Protein AF-0000000087550987 (afdb_homodimer)

Solvent-accessible surface area (backbone atoms only — not comparable to full-atom values): 22648 Å² total; per-residue (Å²): 125,83,73,91,62,54,71,66,54,48,53,48,42,53,49,42,49,55,46,29,72,73,53,32,66,90,63,46,50,70,66,59,41,19,63,75,63,69,49,58,70,65,51,49,39,70,76,42,59,41,74,70,47,36,49,52,50,41,51,40,50,51,51,53,52,49,41,53,50,44,54,52,51,52,59,70,43,61,83,53,55,37,71,57,41,52,52,50,51,52,51,48,54,52,50,52,54,63,72,53,42,77,50,65,73,68,62,45,69,69,58,49,60,35,67,69,41,33,52,50,50,42,53,39,52,51,51,53,27,51,54,43,39,52,38,50,51,52,17,39,75,72,59,53,21,73,40,80,66,58,34,62,58,51,50,36,37,54,52,14,23,51,49,41,48,69,74,34,44,87,55,50,52,78,75,34,80,60,88,46,72,71,48,30,52,56,42,47,50,51,50,53,49,51,51,46,51,51,33,53,36,33,42,24,46,48,66,84,126,126,82,75,91,62,53,71,66,54,48,53,48,41,53,49,43,50,55,46,29,72,73,53,31,66,90,64,47,48,71,66,57,44,20,62,74,61,68,49,58,72,66,51,49,40,70,76,43,58,41,73,70,47,38,51,53,50,41,50,40,50,50,48,52,51,50,41,53,51,45,55,53,51,53,60,71,43,62,86,51,56,37,71,57,41,51,52,51,49,53,51,49,53,51,49,50,52,62,70,54,43,77,51,64,74,70,61,45,68,68,58,49,60,35,67,70,42,33,51,50,51,41,53,39,50,50,51,53,26,52,54,46,39,53,39,50,51,50,16,40,75,73,60,55,22,72,40,81,66,57,34,62,57,52,50,37,39,52,53,14,22,50,48,40,47,69,74,34,46,86,54,51,53,78,75,35,80,61,90,46,72,72,47,30,53,54,42,47,51,51,50,52,49,51,51,46,51,51,33,53,37,33,41,23,45,48,68,84,127

Organism: NCBI:txid2305228

Structure (mmCIF, N/CA/C/O backbone):
data_AF-0000000087550987-model_v1
#
loop_
_entity.id
_entity.type
_entity.pdbx_description
1 polymer 'TetR/AcrR family transcriptional regulator'
#
loop_
_atom_site.group_PDB
_atom_site.id
_atom_site.type_symbol
_atom_site.label_atom_id
_atom_site.label_alt_id
_atom_site.label_comp_id
_atom_site.label_asym_id
_atom_site.label_entity_id
_atom_site.label_seq_id
_atom_site.pdbx_PDB_ins_code
_atom_site.Cartn_x
_atom_site.Cartn_y
_atom_site.Cartn_z
_atom_site.occupancy
_atom_site.B_iso_or_equiv
_atom_site.auth_seq_id
_atom_site.auth_comp_id
_atom_site.auth_asym_id
_atom_site.auth_atom_id
_atom_site.pdbx_PDB_model_num
ATOM 1 N N . MET A 1 1 ? -31.828 1.317 5.301 1 33.94 1 MET A N 1
ATOM 2 C CA . MET A 1 1 ? -30.438 1.596 5.621 1 33.94 1 MET A CA 1
ATOM 3 C C . MET A 1 1 ? -30.203 3.092 5.816 1 33.94 1 MET A C 1
ATOM 5 O O . MET A 1 1 ? -30.562 3.896 4.957 1 33.94 1 MET A O 1
ATOM 9 N N . ARG A 1 2 ? -30.328 3.6 6.832 1 43.47 2 ARG A N 1
ATOM 10 C CA . ARG A 1 2 ? -30.391 5.031 7.109 1 43.47 2 ARG A CA 1
ATOM 11 C C . ARG A 1 2 ? -29.375 5.789 6.254 1 43.47 2 ARG A C 1
ATOM 13 O O . ARG A 1 2 ? -28.234 5.344 6.09 1 43.47 2 ARG A O 1
ATOM 20 N N . LYS A 1 3 ? -29.828 6.594 5.395 1 54.91 3 LYS A N 1
ATOM 21 C CA . LYS A 1 3 ? -29.094 7.465 4.473 1 54.91 3 LYS A CA 1
ATOM 22 C C . LYS A 1 3 ? -28.047 8.281 5.207 1 54.91 3 LYS A C 1
ATOM 24 O O . LYS A 1 3 ? -28.359 9.047 6.121 1 54.91 3 LYS A O 1
ATOM 29 N N . ARG A 1 4 ? -26.672 7.832 5.078 1 72.19 4 ARG A N 1
ATOM 30 C CA . ARG A 1 4 ? -25.594 8.453 5.836 1 72.19 4 ARG A CA 1
ATOM 31 C C . ARG A 1 4 ? -25.391 9.906 5.422 1 72.19 4 ARG A C 1
ATOM 33 O O . ARG A 1 4 ? -25 10.742 6.238 1 72.19 4 ARG A O 1
ATOM 40 N N . PHE A 1 5 ? -25.891 10.25 4.172 1 90.19 5 PHE A N 1
ATOM 41 C CA . PHE A 1 5 ? -25.672 11.609 3.693 1 90.19 5 PHE A CA 1
ATOM 42 C C . PHE A 1 5 ? -26.984 12.234 3.209 1 90.19 5 PHE A C 1
ATOM 44 O O . PHE A 1 5 ? -27.797 11.562 2.57 1 90.19 5 PHE A O 1
ATOM 51 N N . THR A 1 6 ? -27.266 13.484 3.506 1 93.19 6 THR A N 1
ATOM 52 C CA . THR A 1 6 ? -28.422 14.211 2.984 1 93.19 6 THR A CA 1
ATOM 53 C C . THR A 1 6 ? -28.234 14.531 1.505 1 93.19 6 THR A C 1
ATOM 55 O O . THR A 1 6 ? -27.125 14.469 0.987 1 93.19 6 THR A O 1
ATOM 58 N N . GLU A 1 7 ? -29.312 14.961 0.833 1 94.06 7 GLU A N 1
ATOM 59 C CA . GLU A 1 7 ? -29.25 15.328 -0.578 1 94.06 7 GLU A CA 1
ATOM 60 C C . GLU A 1 7 ? -28.328 16.516 -0.796 1 94.06 7 GLU A C 1
ATOM 62 O O . GLU A 1 7 ? -27.609 16.578 -1.798 1 94.06 7 GLU A O 1
ATOM 67 N N . LYS A 1 8 ? -28.422 17.391 0.09 1 94.06 8 LYS A N 1
ATOM 68 C CA . LYS A 1 8 ? -27.562 18.562 0.003 1 94.06 8 LYS A CA 1
ATOM 69 C C . LYS A 1 8 ? -26.094 18.188 0.153 1 94.06 8 LYS A C 1
ATOM 71 O O . LYS A 1 8 ? -25.25 18.656 -0.601 1 94.06 8 LYS A O 1
ATOM 76 N N . GLN A 1 9 ? -25.797 17.391 1.097 1 95.75 9 GLN A N 1
ATOM 77 C CA . GLN A 1 9 ? -24.422 16.906 1.289 1 95.75 9 GLN A CA 1
ATOM 78 C C . GLN A 1 9 ? -23.906 16.188 0.044 1 95.75 9 GLN A C 1
ATOM 80 O O . GLN A 1 9 ? -22.781 16.438 -0.397 1 95.75 9 GLN A O 1
ATOM 85 N N . ILE A 1 10 ? -24.781 15.398 -0.494 1 95.88 10 ILE A N 1
ATOM 86 C CA . ILE A 1 10 ? -24.422 14.625 -1.675 1 95.88 10 ILE A CA 1
ATOM 87 C C . ILE A 1 10 ? -24.109 15.562 -2.838 1 95.88 10 ILE A C 1
ATOM 89 O O . ILE A 1 10 ? -23.125 15.391 -3.545 1 95.88 10 ILE A O 1
ATOM 93 N N . HIS A 1 11 ? -24.922 16.531 -2.979 1 96.19 11 HIS A N 1
ATOM 94 C CA . HIS A 1 11 ? -24.719 17.516 -4.027 1 96.19 11 HIS A CA 1
ATOM 95 C C . HIS A 1 11 ? -23.375 18.203 -3.881 1 96.19 11 HIS A C 1
ATOM 97 O O . HIS A 1 11 ? -22.625 18.312 -4.852 1 96.19 11 HIS A O 1
ATOM 103 N N . ILE A 1 12 ? -23.062 18.609 -2.73 1 96.38 12 ILE A N 1
ATOM 104 C CA . ILE A 1 12 ? -21.812 19.312 -2.451 1 96.38 12 ILE A CA 1
ATOM 105 C C . ILE A 1 12 ? -20.625 18.375 -2.688 1 96.38 12 ILE A C 1
ATOM 107 O O . ILE A 1 12 ? -19.641 18.75 -3.314 1 96.38 12 ILE A O 1
ATOM 111 N N . LEU A 1 13 ? -20.766 17.172 -2.23 1 96.06 13 LEU A N 1
ATOM 112 C CA . LEU A 1 13 ? -19.703 16.188 -2.359 1 96.06 13 LEU A CA 1
ATOM 113 C C . LEU A 1 13 ? -19.438 15.852 -3.824 1 96.06 13 LEU A C 1
ATOM 115 O O . LEU A 1 13 ? -18.297 15.711 -4.238 1 96.06 13 LEU A O 1
ATOM 119 N N . ASP A 1 14 ? -20.484 15.758 -4.602 1 96.12 14 ASP A N 1
ATOM 120 C CA . ASP A 1 14 ? -20.328 15.477 -6.023 1 96.12 14 ASP A CA 1
ATOM 121 C C . ASP A 1 14 ? -19.562 16.578 -6.734 1 96.12 14 ASP A C 1
ATOM 123 O O . ASP A 1 14 ? -18.688 16.312 -7.555 1 96.12 14 ASP A O 1
ATOM 127 N N . ILE A 1 15 ? -19.844 17.734 -6.402 1 96.56 15 ILE A N 1
ATOM 128 C CA . ILE A 1 15 ? -19.203 18.891 -7.004 1 96.56 15 ILE A CA 1
ATOM 129 C C . ILE A 1 15 ? -17.734 18.938 -6.559 1 96.56 15 ILE A C 1
ATOM 131 O O . ILE A 1 15 ? -16.844 19.188 -7.371 1 96.56 15 ILE A O 1
ATOM 135 N N . ALA A 1 16 ? -17.547 18.766 -5.277 1 94.94 16 ALA A N 1
ATOM 136 C CA . ALA A 1 16 ? -16.188 18.75 -4.754 1 94.94 16 ALA A CA 1
ATOM 137 C C . ALA A 1 16 ? -15.328 17.719 -5.473 1 94.94 16 ALA A C 1
ATOM 139 O O . ALA A 1 16 ? -14.188 17.984 -5.855 1 94.94 16 ALA A O 1
ATOM 140 N N . GLU A 1 17 ? -15.875 16.531 -5.617 1 93.94 17 GLU A N 1
ATOM 141 C CA . GLU A 1 17 ? -15.148 15.461 -6.281 1 93.94 17 GLU A CA 1
ATOM 142 C C . GLU A 1 17 ? -14.781 15.836 -7.715 1 93.94 17 GLU A C 1
ATOM 144 O O . GLU A 1 17 ? -13.672 15.562 -8.172 1 93.94 17 GLU A O 1
ATOM 149 N N . GLU A 1 18 ? -15.711 16.406 -8.391 1 94.62 18 GLU A N 1
ATOM 150 C CA . GLU A 1 18 ? -15.477 16.844 -9.766 1 94.62 18 GLU A CA 1
ATOM 151 C C . GLU A 1 18 ? -14.312 17.828 -9.836 1 94.62 18 GLU A C 1
ATOM 153 O O . GLU A 1 18 ? -13.453 17.703 -10.711 1 94.62 18 GLU A O 1
ATOM 158 N N . LEU A 1 19 ? -14.312 18.781 -8.977 1 94.81 19 LEU A N 1
ATOM 159 C CA . LEU A 1 19 ? -13.281 19.812 -8.969 1 94.81 19 LEU A CA 1
ATOM 160 C C . LEU A 1 19 ? -11.922 19.219 -8.602 1 94.81 19 LEU A C 1
ATOM 162 O O . LEU A 1 19 ? -10.906 19.547 -9.211 1 94.81 19 LEU A O 1
ATOM 166 N N . ILE A 1 20 ? -11.961 18.328 -7.664 1 91.5 20 ILE A N 1
ATOM 167 C CA . ILE A 1 20 ? -10.719 17.719 -7.195 1 91.5 20 ILE A CA 1
ATOM 168 C C . ILE A 1 20 ? -10.148 16.812 -8.281 1 91.5 20 ILE A C 1
ATOM 170 O O . ILE A 1 20 ? -8.93 16.734 -8.453 1 91.5 20 ILE A O 1
ATOM 174 N N . ALA A 1 21 ? -11.016 16.172 -8.914 1 88.06 21 ALA A N 1
ATOM 175 C CA . ALA A 1 21 ? -10.57 15.305 -10.008 1 88.06 21 ALA A CA 1
ATOM 176 C C . ALA A 1 21 ? -9.891 16.109 -11.102 1 88.06 21 ALA A C 1
ATOM 178 O O . ALA A 1 21 ? -8.961 15.633 -11.75 1 88.06 21 ALA A O 1
ATOM 179 N N . LYS A 1 22 ? -10.305 17.312 -11.273 1 88.88 22 LYS A N 1
ATOM 180 C CA . LYS A 1 22 ? -9.812 18.156 -12.359 1 88.88 22 LYS A CA 1
ATOM 181 C C . LYS A 1 22 ? -8.555 18.922 -11.938 1 88.88 22 LYS A C 1
ATOM 183 O O . LYS A 1 22 ? -7.59 19 -12.703 1 88.88 22 LYS A O 1
ATOM 188 N N . LYS A 1 23 ? -8.531 19.453 -10.703 1 88.56 23 LYS A N 1
ATOM 189 C CA . LYS A 1 23 ? -7.465 20.375 -10.336 1 88.56 23 LYS A CA 1
ATOM 190 C C . LYS A 1 23 ? -6.656 19.844 -9.156 1 88.56 23 LYS A C 1
ATOM 192 O O . LYS A 1 23 ? -5.652 20.438 -8.766 1 88.56 23 LYS A O 1
ATOM 197 N N . GLY A 1 24 ? -7.09 18.75 -8.617 1 84.94 24 GLY A N 1
ATOM 198 C CA . GLY A 1 24 ? -6.418 18.219 -7.438 1 84.94 24 GLY A CA 1
ATOM 199 C C . GLY A 1 24 ? -6.918 18.844 -6.145 1 84.94 24 GLY A C 1
ATOM 200 O O . GLY A 1 24 ? -7.609 19.859 -6.164 1 84.94 24 GLY A O 1
ATOM 201 N N . TYR A 1 25 ? -6.547 18.219 -5.113 1 85.12 25 TYR A N 1
ATOM 202 C CA . TYR A 1 25 ? -6.977 18.656 -3.787 1 85.12 25 TYR A CA 1
ATOM 203 C C . TYR A 1 25 ? -6.438 20.031 -3.461 1 85.12 25 TYR A C 1
ATOM 205 O O . TYR A 1 25 ? -7.191 20.922 -3.047 1 85.12 25 TYR A O 1
ATOM 213 N N . GLU A 1 26 ? -5.18 20.172 -3.611 1 83.19 26 GLU A N 1
ATOM 214 C CA . GLU A 1 26 ? -4.539 21.438 -3.289 1 83.19 26 GLU A CA 1
ATOM 215 C C . GLU A 1 26 ? -5.031 22.547 -4.207 1 83.19 26 GLU A C 1
ATOM 217 O O . GLU A 1 26 ? -5.125 23.719 -3.797 1 83.19 26 GLU A O 1
ATOM 222 N N . GLY A 1 27 ? -5.441 22.234 -5.324 1 88.62 27 GLY A N 1
ATOM 223 C CA . GLY A 1 27 ? -5.867 23.219 -6.309 1 88.62 27 GLY A CA 1
ATOM 224 C C . GLY A 1 27 ? -7.336 23.578 -6.188 1 88.62 27 GLY A C 1
ATOM 225 O O . GLY A 1 27 ? -7.82 24.453 -6.906 1 88.62 27 GLY A O 1
ATOM 226 N N . THR A 1 28 ? -8 22.875 -5.301 1 92.88 28 THR A N 1
ATOM 227 C CA . THR A 1 28 ? -9.43 23.125 -5.129 1 92.88 28 THR A CA 1
ATOM 228 C C . THR A 1 28 ? -9.695 23.828 -3.801 1 92.88 28 THR A C 1
ATOM 230 O O . THR A 1 28 ? -9.477 23.25 -2.732 1 92.88 28 THR A O 1
ATOM 233 N N . SER A 1 29 ? -10.258 25.094 -3.863 1 94.38 29 SER A N 1
ATOM 234 C CA . SER A 1 29 ? -10.547 25.844 -2.65 1 94.38 29 SER A CA 1
ATOM 235 C C . SER A 1 29 ? -12.008 25.688 -2.238 1 94.38 29 SER A C 1
ATOM 237 O O . SER A 1 29 ? -12.836 25.234 -3.027 1 94.38 29 SER A O 1
ATOM 239 N N . VAL A 1 30 ? -12.219 26.062 -1 1 95 30 VAL A N 1
ATOM 240 C CA . VAL A 1 30 ? -13.594 26.094 -0.507 1 95 30 VAL A CA 1
ATOM 241 C C . VAL A 1 30 ? -14.422 27.062 -1.354 1 95 30 VAL A C 1
ATOM 243 O O . VAL A 1 30 ? -15.578 26.781 -1.67 1 95 30 VAL A O 1
ATOM 246 N N . ARG A 1 31 ? -13.836 28.125 -1.716 1 95.62 31 ARG A N 1
ATOM 247 C CA . ARG A 1 31 ? -14.516 29.125 -2.543 1 95.62 31 ARG A CA 1
ATOM 248 C C . ARG A 1 31 ? -14.914 28.531 -3.891 1 95.62 31 ARG A C 1
ATOM 250 O O . ARG A 1 31 ? -16.016 28.797 -4.395 1 95.62 31 ARG A O 1
ATOM 257 N N . ASP A 1 32 ? -14.07 27.781 -4.523 1 96.69 32 ASP A N 1
ATOM 258 C CA . ASP A 1 32 ? -14.359 27.094 -5.785 1 96.69 32 ASP A CA 1
ATOM 259 C C . ASP A 1 32 ? -15.594 26.203 -5.66 1 96.69 32 ASP A C 1
ATOM 261 O O . ASP A 1 32 ? -16.469 26.234 -6.523 1 96.69 32 ASP A O 1
ATOM 265 N N . ILE A 1 33 ? -15.609 25.438 -4.609 1 97 33 ILE A N 1
ATOM 266 C CA . ILE A 1 33 ? -16.688 24.484 -4.375 1 97 33 ILE A CA 1
ATOM 267 C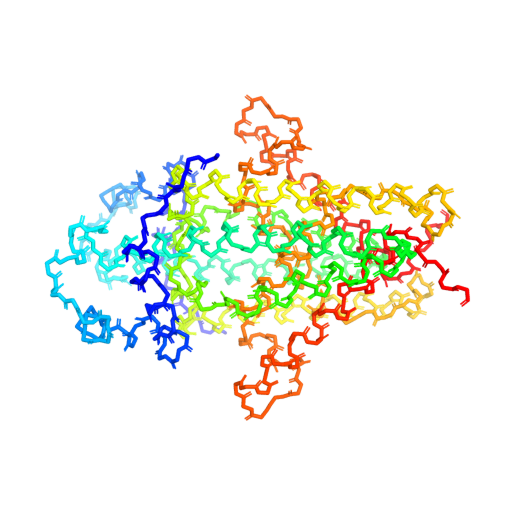 C . ILE A 1 33 ? -18 25.234 -4.156 1 97 33 ILE A C 1
ATOM 269 O O . ILE A 1 33 ? -19.031 24.891 -4.75 1 97 33 ILE A O 1
ATOM 273 N N . CYS A 1 34 ? -17.922 26.266 -3.332 1 97 34 CYS A N 1
ATOM 274 C CA . CYS A 1 34 ? -19.125 27.047 -3.02 1 97 34 CYS A CA 1
ATOM 275 C C . CYS A 1 34 ? -19.688 27.703 -4.273 1 97 34 CYS A C 1
ATOM 277 O O . CYS A 1 34 ? -20.891 27.703 -4.492 1 97 34 CYS A O 1
ATOM 279 N N . SER A 1 35 ? -18.828 28.25 -5.008 1 97.31 35 SER A N 1
ATOM 280 C CA . SER A 1 35 ? -19.234 28.938 -6.234 1 97.31 35 SER A CA 1
ATOM 281 C C . SER A 1 35 ? -19.938 27.969 -7.191 1 97.31 35 SER A C 1
ATOM 283 O O . SER A 1 35 ? -21.016 28.281 -7.711 1 97.31 35 SER A O 1
ATOM 285 N N . LYS A 1 36 ? -19.422 26.859 -7.383 1 96.81 36 LYS A N 1
ATOM 286 C CA . LYS A 1 36 ? -19.984 25.906 -8.336 1 96.81 36 LYS A CA 1
ATOM 287 C C . LYS A 1 36 ? -21.25 25.25 -7.793 1 96.81 36 LYS A C 1
ATOM 289 O O . LYS A 1 36 ? -22.172 24.953 -8.555 1 96.81 36 LYS A O 1
ATOM 294 N N . ALA A 1 37 ? -21.219 25.016 -6.52 1 96.38 37 ALA A N 1
ATOM 295 C CA . ALA A 1 37 ? -22.375 24.375 -5.879 1 96.38 37 ALA A CA 1
ATOM 296 C C . ALA A 1 37 ? -23.484 25.391 -5.605 1 96.38 37 ALA A C 1
ATOM 298 O O . ALA A 1 37 ? -24.578 25.016 -5.191 1 96.38 37 ALA A O 1
ATOM 299 N N . ASN A 1 38 ? -23.125 26.609 -5.797 1 96.25 38 ASN A N 1
ATOM 300 C CA . ASN A 1 38 ? -24.062 27.703 -5.543 1 96.25 38 ASN A CA 1
ATOM 301 C C . ASN A 1 38 ? -24.531 27.703 -4.086 1 96.25 38 ASN A C 1
ATOM 303 O O . ASN A 1 38 ? -25.734 27.688 -3.812 1 96.25 38 ASN A O 1
ATOM 307 N N . ILE A 1 39 ? -23.562 27.703 -3.264 1 95.81 39 ILE A N 1
ATOM 308 C CA . ILE A 1 39 ? -23.828 27.797 -1.832 1 95.81 39 ILE A CA 1
ATOM 309 C C . ILE A 1 39 ? -22.859 28.797 -1.195 1 95.81 39 ILE A C 1
ATOM 311 O O . ILE A 1 39 ? -21.875 29.188 -1.822 1 95.81 39 ILE A O 1
ATOM 315 N N . ASN A 1 40 ? -23.156 29.219 0.005 1 93.81 40 ASN A N 1
ATOM 316 C CA . ASN A 1 40 ? -22.234 30.109 0.716 1 93.81 40 ASN A CA 1
ATOM 317 C C . ASN A 1 40 ? -21.219 29.328 1.536 1 93.81 40 ASN A C 1
ATOM 319 O O . ASN A 1 40 ? -21.406 28.141 1.8 1 93.81 40 ASN A O 1
ATOM 323 N N . VAL A 1 41 ? -20.203 29.938 1.882 1 93.62 41 VAL A N 1
ATOM 324 C CA . VAL A 1 41 ? -19.062 29.328 2.57 1 93.62 41 VAL A CA 1
ATOM 325 C C . VAL A 1 41 ? -19.516 28.781 3.92 1 93.62 41 VAL A C 1
ATOM 327 O O . VAL A 1 41 ? -19.016 27.766 4.383 1 93.62 41 VAL A O 1
ATOM 330 N N . ALA A 1 42 ? -20.531 29.375 4.504 1 94.25 42 ALA A N 1
ATOM 331 C CA . ALA A 1 42 ? -21.031 28.953 5.812 1 94.25 42 ALA A CA 1
ATOM 332 C C . ALA A 1 42 ? -21.641 27.562 5.746 1 94.25 42 ALA A C 1
ATOM 334 O O . ALA A 1 42 ? -21.641 26.828 6.734 1 94.25 42 ALA A O 1
ATOM 335 N N . MET A 1 43 ? -22.047 27.203 4.688 1 94.12 43 MET A N 1
ATOM 336 C CA . MET A 1 43 ? -22.672 25.891 4.52 1 94.12 43 MET A CA 1
ATOM 337 C C . MET A 1 43 ? -21.641 24.781 4.602 1 94.12 43 MET A C 1
ATOM 339 O O . MET A 1 43 ? -21.953 23.688 5.086 1 94.12 43 MET A O 1
ATOM 343 N N . ILE A 1 44 ? -20.422 25.031 4.117 1 95.25 44 ILE A N 1
ATOM 344 C CA . ILE A 1 44 ? -19.359 24.031 4.25 1 95.25 44 ILE A CA 1
ATOM 345 C C . ILE A 1 44 ? -19.109 23.75 5.727 1 95.25 44 ILE A C 1
ATOM 347 O O . ILE A 1 44 ? -18.984 22.594 6.129 1 95.25 44 ILE A O 1
ATOM 351 N N . SER A 1 45 ? -19.062 24.844 6.426 1 94.12 45 SER A N 1
ATOM 352 C CA . SER A 1 45 ? -18.859 24.703 7.863 1 94.12 45 SER A CA 1
ATOM 353 C C . SER A 1 45 ? -20.031 24 8.523 1 94.12 45 SER A C 1
ATOM 355 O O . SER A 1 45 ? -19.844 23.156 9.398 1 94.12 45 SER A O 1
ATOM 357 N N . TYR A 1 46 ? -21.141 24.281 8.109 1 94.69 46 TYR A N 1
ATOM 358 C CA . TYR A 1 46 ? -22.344 23.719 8.688 1 94.69 46 TYR A CA 1
ATOM 359 C C . TYR A 1 46 ? -22.438 22.234 8.414 1 94.69 46 TYR A C 1
ATOM 361 O O . TYR A 1 46 ? -22.703 21.438 9.32 1 94.69 46 TYR A O 1
ATOM 369 N N . TYR A 1 47 ? -22.188 21.859 7.254 1 94.5 47 TYR A N 1
ATOM 370 C CA . TYR A 1 47 ? -22.406 20.484 6.852 1 94.5 47 TYR A CA 1
ATOM 371 C C . TYR A 1 47 ? -21.188 19.609 7.18 1 94.5 47 TYR A C 1
ATOM 373 O O . TYR A 1 47 ? -21.328 18.422 7.457 1 94.5 47 TYR A O 1
ATOM 381 N N . PHE A 1 48 ? -19.969 20.203 7.121 1 94.31 48 PHE A N 1
ATOM 382 C CA . PHE A 1 48 ? -18.781 19.344 7.176 1 94.31 48 PHE A CA 1
ATOM 383 C C . PHE A 1 48 ? -17.797 19.844 8.227 1 94.31 48 PHE A C 1
ATOM 385 O O . PHE A 1 48 ? -16.922 19.109 8.672 1 94.31 48 PHE A O 1
ATOM 392 N N . GLY A 1 49 ? -17.938 21.078 8.57 1 93 49 GLY A N 1
ATOM 393 C CA . GLY A 1 49 ? -17.031 21.656 9.562 1 93 49 GLY A CA 1
ATOM 394 C C . GLY A 1 49 ? -15.836 22.344 8.938 1 93 49 GLY A C 1
ATOM 395 O O . GLY A 1 49 ? -15.578 23.516 9.219 1 93 49 GLY A O 1
ATOM 396 N N . SER A 1 50 ? -15.078 21.688 8.109 1 90.81 50 SER A N 1
ATOM 397 C CA . SER A 1 50 ? -13.891 22.203 7.445 1 90.81 50 SER A CA 1
ATOM 398 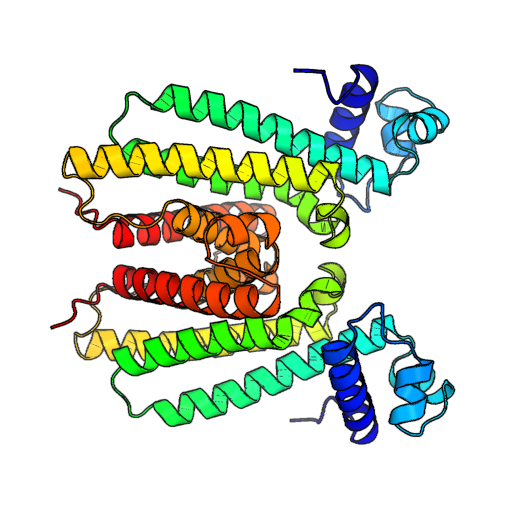C C . SER A 1 50 ? -13.656 21.516 6.102 1 90.81 50 SER A C 1
ATOM 400 O O . SER A 1 50 ? -14.328 20.547 5.777 1 90.81 50 SER A O 1
ATOM 402 N N . LYS A 1 51 ? -12.75 22.094 5.336 1 88.81 51 LYS A N 1
ATOM 403 C CA . LYS A 1 51 ? -12.391 21.484 4.066 1 88.81 51 LYS A CA 1
ATOM 404 C C . LYS A 1 51 ? -11.844 20.078 4.273 1 88.81 51 LYS A C 1
ATOM 406 O O . LYS A 1 51 ? -12.211 19.141 3.549 1 88.81 51 LYS A O 1
ATOM 411 N N . GLU A 1 52 ? -11.039 19.922 5.262 1 85.31 52 GLU A N 1
ATOM 412 C CA . GLU A 1 52 ? -10.414 18.641 5.535 1 85.31 52 GLU A CA 1
ATOM 413 C C . GLU A 1 52 ? -11.453 17.594 5.926 1 85.31 52 GLU A C 1
ATOM 415 O O . GLU A 1 52 ? -11.414 16.453 5.449 1 85.31 52 GLU A O 1
ATOM 420 N N . LYS A 1 53 ? -12.336 17.953 6.715 1 88.19 53 LYS A N 1
ATOM 421 C CA . LYS A 1 53 ? -13.391 17.031 7.133 1 88.19 53 LYS A CA 1
ATOM 422 C C . LYS A 1 53 ? -14.312 16.688 5.965 1 88.19 53 LYS A C 1
ATOM 424 O O . LYS A 1 53 ? -14.781 15.555 5.852 1 88.19 53 LYS A O 1
ATOM 429 N N . MET A 1 54 ? -14.555 17.672 5.18 1 91.38 54 MET A N 1
ATOM 430 C CA . MET A 1 54 ? -15.375 17.406 3.998 1 91.38 54 MET A CA 1
ATOM 431 C C . MET A 1 54 ? -14.742 16.328 3.127 1 91.38 54 MET A C 1
ATOM 433 O O . MET A 1 54 ? -15.445 15.484 2.572 1 91.38 54 MET A O 1
ATOM 437 N N . MET A 1 55 ? -13.453 16.375 3.057 1 87.75 55 MET A N 1
ATOM 438 C CA . MET A 1 55 ? -12.742 15.391 2.238 1 87.75 55 MET A CA 1
ATOM 439 C C . MET A 1 55 ? -12.883 13.992 2.828 1 87.75 55 MET A C 1
ATOM 441 O O . MET A 1 55 ? -12.953 13.008 2.09 1 87.75 55 MET A O 1
ATOM 445 N N . THR A 1 56 ? -12.922 13.945 4.074 1 87.19 56 THR A N 1
ATOM 446 C CA . THR A 1 56 ? -13.148 12.664 4.727 1 87.19 56 THR A CA 1
ATOM 447 C C . THR A 1 56 ? -14.547 12.141 4.418 1 87.19 56 THR A C 1
ATOM 449 O O . THR A 1 56 ? -14.734 10.945 4.168 1 87.19 56 THR A O 1
ATOM 452 N N . TYR A 1 57 ? -15.438 13.055 4.441 1 90.69 57 TYR A N 1
ATOM 453 C CA . TYR A 1 57 ? -16.797 12.688 4.074 1 90.69 57 TYR A CA 1
ATOM 454 C C . TYR A 1 57 ? -16.875 12.242 2.619 1 90.69 57 TYR A C 1
ATOM 456 O O . TYR A 1 57 ? -17.609 11.312 2.283 1 90.69 57 TYR A O 1
ATOM 464 N N . LEU A 1 58 ? -16.141 12.945 1.845 1 92.56 58 LEU A N 1
ATOM 465 C CA . LEU A 1 58 ? -16.109 12.586 0.43 1 92.56 58 LEU A CA 1
ATOM 466 C C . LEU A 1 58 ? -15.562 11.18 0.238 1 92.56 58 LEU A C 1
ATOM 468 O O . LEU A 1 58 ? -16.094 10.398 -0.559 1 92.56 58 LEU A O 1
ATOM 472 N N . TYR A 1 59 ? -14.555 10.867 0.914 1 90.94 59 TYR A N 1
ATOM 473 C CA . TYR A 1 59 ? -13.969 9.531 0.844 1 90.94 59 TYR A CA 1
ATOM 474 C C . TYR A 1 59 ? -14.969 8.477 1.312 1 90.94 59 TYR A C 1
ATOM 476 O O . TYR A 1 59 ? -15.117 7.43 0.681 1 90.94 59 TYR A O 1
ATOM 484 N N . GLN A 1 60 ? -15.578 8.812 2.373 1 91.5 60 GLN A N 1
ATOM 485 C CA . GLN A 1 60 ? -16.594 7.902 2.895 1 91.5 60 GLN A CA 1
ATOM 486 C C . GLN A 1 60 ? -17.688 7.656 1.864 1 91.5 60 GLN A C 1
ATOM 488 O O . GLN A 1 60 ? -18.094 6.512 1.637 1 91.5 60 GLN A O 1
ATOM 493 N N . TYR A 1 61 ? -18.078 8.695 1.351 1 92.44 61 TYR A N 1
ATOM 494 C CA . TYR A 1 61 ? -19.125 8.633 0.333 1 92.44 61 TYR A CA 1
ATOM 495 C C . TYR A 1 61 ? -18.672 7.797 -0.859 1 92.44 61 TYR A C 1
ATOM 497 O O . TYR A 1 61 ? -19.422 6.969 -1.367 1 92.44 61 TYR A O 1
ATOM 505 N N . ARG A 1 62 ? -17.484 8.008 -1.303 1 92.12 62 ARG A N 1
ATOM 506 C CA . ARG A 1 62 ? -16.922 7.273 -2.436 1 92.12 62 ARG A CA 1
ATOM 507 C C . ARG A 1 62 ? -16.828 5.781 -2.131 1 92.12 62 ARG A C 1
ATOM 509 O O . ARG A 1 62 ? -17.156 4.949 -2.98 1 92.12 62 ARG A O 1
ATOM 516 N N . VAL A 1 63 ? -16.438 5.426 -0.96 1 92.56 63 VAL A N 1
ATOM 517 C CA . VAL A 1 63 ? -16.328 4.035 -0.536 1 92.56 63 VAL A CA 1
ATOM 518 C C . VAL A 1 63 ? -17.719 3.375 -0.564 1 92.56 63 VAL A C 1
ATOM 520 O O . VAL A 1 63 ? -17.875 2.271 -1.093 1 92.56 63 VAL A O 1
ATOM 523 N N . LEU A 1 64 ? -18.672 4.07 -0.057 1 93.38 64 LEU A N 1
ATOM 524 C CA . LEU A 1 64 ? -20.031 3.551 -0.016 1 93.38 64 LEU A CA 1
ATOM 525 C C . LEU A 1 64 ? -20.578 3.318 -1.424 1 93.38 64 LEU A C 1
ATOM 527 O O . LEU A 1 64 ? -21.125 2.254 -1.716 1 93.38 64 LEU A O 1
ATOM 531 N N . LYS A 1 65 ? -20.375 4.27 -2.236 1 93.38 65 LYS A N 1
ATOM 532 C CA . LYS A 1 65 ? -20.891 4.172 -3.602 1 93.38 65 LYS A CA 1
ATOM 533 C C . LYS A 1 65 ? -20.188 3.053 -4.367 1 93.38 65 LYS A C 1
ATOM 535 O O . LYS A 1 65 ? -20.828 2.314 -5.121 1 93.38 65 LYS A O 1
ATOM 540 N N . THR A 1 66 ? -18.938 2.961 -4.191 1 94.12 66 THR A N 1
ATOM 541 C CA . THR A 1 66 ? -18.172 1.923 -4.875 1 94.12 66 THR A CA 1
ATOM 542 C C . THR A 1 66 ? -18.594 0.538 -4.395 1 94.12 66 THR A C 1
ATOM 544 O O . THR A 1 66 ? -18.672 -0.405 -5.188 1 94.12 66 THR A O 1
ATOM 547 N N . ARG A 1 67 ? -18.797 0.455 -3.123 1 94.69 67 ARG A N 1
ATOM 548 C CA . ARG A 1 67 ? -19.266 -0.812 -2.568 1 94.69 67 ARG A CA 1
ATOM 549 C C . ARG A 1 67 ? -20.578 -1.235 -3.195 1 94.69 67 ARG A C 1
ATOM 551 O O . ARG A 1 67 ? -20.75 -2.389 -3.6 1 94.69 67 ARG A O 1
ATOM 558 N N . GLU A 1 68 ? -21.484 -0.296 -3.281 1 94.81 68 GLU A N 1
ATOM 559 C CA . GLU A 1 68 ? -22.797 -0.566 -3.867 1 94.81 68 GLU A CA 1
ATOM 560 C C . GLU A 1 68 ? -22.672 -0.963 -5.336 1 94.81 68 GLU A C 1
ATOM 562 O O . GLU A 1 68 ? -23.297 -1.931 -5.777 1 94.81 68 GLU A O 1
ATOM 567 N N . LYS A 1 69 ? -21.891 -0.251 -6.02 1 95.56 69 LYS A N 1
ATOM 568 C CA . LYS A 1 69 ? -21.703 -0.528 -7.441 1 95.56 69 LYS A CA 1
ATOM 569 C C . LYS A 1 69 ? -21.031 -1.882 -7.656 1 95.56 69 LYS A C 1
ATOM 571 O O . LYS A 1 69 ? -21.359 -2.596 -8.609 1 95.56 69 LYS A O 1
ATOM 576 N N . PHE A 1 70 ? -20.156 -2.191 -6.82 1 95.75 70 PHE A N 1
ATOM 577 C CA . PHE A 1 70 ? -19.484 -3.48 -6.926 1 95.75 70 PHE A CA 1
ATOM 578 C C . PHE A 1 70 ? -20.453 -4.625 -6.684 1 95.75 70 PHE A C 1
ATOM 580 O O . PHE A 1 70 ? -20.406 -5.652 -7.359 1 95.75 70 PHE A O 1
ATOM 587 N N . SER A 1 71 ? -21.266 -4.445 -5.645 1 94.88 71 SER A N 1
ATOM 588 C CA . SER A 1 71 ? -22.281 -5.469 -5.363 1 94.88 71 SER A CA 1
ATOM 589 C C . SER A 1 71 ? -23.141 -5.734 -6.586 1 94.88 71 SER A C 1
ATOM 591 O O . SER A 1 71 ? -23.391 -6.887 -6.945 1 94.88 71 SER A O 1
ATOM 593 N N . GLU A 1 72 ? -23.531 -4.664 -7.207 1 95.56 72 GLU A N 1
ATOM 594 C CA . GLU A 1 72 ? -24.344 -4.773 -8.414 1 95.56 72 GLU A CA 1
ATOM 595 C C . GLU A 1 72 ? -23.562 -5.43 -9.547 1 95.56 72 GLU A C 1
ATOM 597 O O . GLU A 1 72 ? -24.094 -6.293 -10.258 1 95.56 72 GLU A O 1
ATOM 602 N N . PHE A 1 73 ? -22.375 -5.02 -9.719 1 95.56 73 PHE A N 1
ATOM 603 C CA . PHE A 1 73 ? -21.484 -5.555 -10.75 1 95.56 73 PHE A CA 1
ATOM 604 C C . PHE A 1 73 ? -21.266 -7.051 -10.547 1 95.56 73 PHE A C 1
ATOM 606 O O . PHE A 1 73 ? -21.406 -7.832 -11.492 1 95.56 73 PHE A O 1
ATOM 613 N N . ALA A 1 74 ? -20.969 -7.438 -9.312 1 94.62 74 ALA A N 1
ATOM 614 C CA . ALA A 1 74 ? -20.719 -8.836 -9 1 94.62 74 ALA A CA 1
ATOM 615 C C . ALA A 1 74 ? -21.953 -9.695 -9.297 1 94.62 74 ALA A C 1
ATOM 617 O O . ALA A 1 74 ? -21.828 -10.82 -9.781 1 94.62 74 ALA A O 1
ATOM 618 N N . ASP A 1 75 ? -23.062 -9.141 -9.039 1 94.06 75 ASP A N 1
ATOM 619 C CA . ASP A 1 75 ? -24.297 -9.852 -9.312 1 94.06 75 ASP A CA 1
ATOM 620 C C . ASP A 1 75 ? -24.516 -10.016 -10.812 1 94.06 75 ASP A C 1
ATOM 622 O O . ASP A 1 75 ? -25.062 -11.031 -11.258 1 94.06 75 ASP A O 1
ATOM 626 N N . THR A 1 76 ? -24.109 -9.055 -11.547 1 95.25 76 THR A N 1
ATOM 627 C CA . THR A 1 76 ? -24.312 -9.07 -12.992 1 95.25 76 THR A CA 1
ATOM 628 C C . THR A 1 76 ? -23.453 -10.148 -13.648 1 95.25 76 THR A C 1
ATOM 630 O O . THR A 1 76 ? -23.859 -10.742 -14.648 1 95.25 76 THR A O 1
ATOM 633 N N . ILE A 1 77 ? -22.359 -10.477 -13.102 1 95 77 ILE A N 1
ATOM 634 C CA . ILE A 1 77 ? -21.453 -11.414 -13.75 1 95 77 ILE A CA 1
ATOM 635 C C . ILE A 1 77 ? -21.562 -12.789 -13.086 1 95 77 ILE A C 1
ATOM 637 O O . ILE A 1 77 ? -20.844 -13.719 -13.438 1 95 77 ILE A O 1
ATOM 641 N N . ASN A 1 78 ? -22.438 -12.922 -12.164 1 93.38 78 ASN A N 1
ATOM 642 C CA . ASN A 1 78 ? -22.531 -14.102 -11.312 1 93.38 78 ASN A CA 1
ATOM 643 C C . ASN A 1 78 ? -22.859 -15.352 -12.125 1 93.38 78 ASN A C 1
ATOM 645 O O . ASN A 1 78 ? -22.547 -16.469 -11.703 1 93.38 78 ASN A O 1
ATOM 649 N N . ASP A 1 79 ? -23.375 -15.203 -13.32 1 93.12 79 ASP A N 1
ATOM 650 C CA . ASP A 1 79 ? -23.766 -16.359 -14.125 1 93.12 79 ASP A CA 1
ATOM 651 C C . ASP A 1 79 ? -22.625 -16.797 -15.039 1 93.12 79 ASP A C 1
ATOM 653 O O . ASP A 1 79 ? -22.703 -17.844 -15.68 1 93.12 79 ASP A O 1
ATOM 657 N N . GLY A 1 80 ? -21.531 -16.078 -15.07 1 95.25 80 GLY A N 1
ATOM 658 C CA . GLY A 1 80 ? -20.406 -16.406 -15.922 1 95.25 80 GLY A CA 1
ATOM 659 C C . GLY A 1 80 ? -19.516 -17.484 -15.336 1 95.25 80 GLY A C 1
ATOM 660 O O . GLY A 1 80 ? -19.719 -17.922 -14.203 1 95.25 80 GLY A O 1
ATOM 661 N N . LYS A 1 81 ? -18.547 -17.938 -16.203 1 96.75 81 LYS A N 1
ATOM 662 C CA . LYS A 1 81 ? -17.547 -18.906 -15.758 1 96.75 81 LYS A CA 1
ATOM 663 C C . LYS A 1 81 ? -16.688 -18.312 -14.648 1 96.75 81 LYS A C 1
ATOM 665 O O . LYS A 1 81 ? -16.422 -17.109 -14.625 1 96.75 81 LYS A O 1
ATOM 670 N N . PRO A 1 82 ? -16.266 -19.156 -13.742 1 97.25 82 PRO A N 1
ATOM 671 C CA . PRO A 1 82 ? -15.492 -18.656 -12.602 1 97.25 82 PRO A CA 1
ATOM 672 C C . PRO A 1 82 ? -14.25 -17.891 -13.039 1 97.25 82 PRO A C 1
ATOM 674 O O . PRO A 1 82 ? -13.906 -16.859 -12.438 1 97.25 82 PRO A O 1
ATOM 677 N N . GLU A 1 83 ? -13.578 -18.406 -14.062 1 97.38 83 GLU A N 1
ATOM 678 C CA . GLU A 1 83 ? -12.367 -17.719 -14.516 1 97.38 83 GLU A CA 1
ATOM 679 C C . GLU A 1 83 ? -12.688 -16.344 -15.07 1 97.38 83 GLU A C 1
ATOM 681 O O . GLU A 1 83 ? -11.914 -15.398 -14.883 1 97.38 83 GLU A O 1
ATOM 686 N N . MET A 1 84 ? -13.812 -16.203 -15.742 1 97.44 84 MET A N 1
ATOM 687 C CA . MET A 1 84 ? -14.25 -14.898 -16.25 1 97.44 84 MET A CA 1
ATOM 688 C C . MET A 1 84 ? -14.633 -13.969 -15.094 1 97.44 84 MET A C 1
ATOM 690 O O . MET A 1 84 ? -14.297 -12.781 -15.109 1 97.44 84 MET A O 1
ATOM 694 N N . GLN A 1 85 ? -15.336 -14.492 -14.141 1 97.94 85 GLN A N 1
ATOM 695 C CA . GLN A 1 85 ? -15.727 -13.695 -12.977 1 97.94 85 GLN A CA 1
ATOM 696 C C . GLN A 1 85 ? -14.508 -13.141 -12.25 1 97.94 85 GLN A C 1
ATOM 698 O O . GLN A 1 85 ? -14.461 -11.953 -11.914 1 97.94 85 GLN A O 1
ATOM 703 N N . MET A 1 86 ? -13.531 -14.023 -12.062 1 98.06 86 MET A N 1
ATOM 704 C CA . MET A 1 86 ? -12.305 -13.617 -11.375 1 98.06 86 MET A CA 1
ATOM 705 C C . MET A 1 86 ? -11.586 -12.516 -12.156 1 98.06 86 MET A C 1
ATOM 707 O O . MET A 1 86 ? -11.188 -11.5 -11.578 1 98.06 86 MET A O 1
ATOM 711 N N . LYS A 1 87 ? -11.5 -12.703 -13.438 1 98.19 87 LYS A N 1
ATOM 712 C CA . LYS A 1 87 ? -10.852 -11.719 -14.305 1 98.19 87 LYS A CA 1
ATOM 713 C C . LYS A 1 87 ? -11.547 -10.367 -14.211 1 98.19 87 LYS A C 1
ATOM 715 O O . LYS A 1 87 ? -10.891 -9.336 -14.047 1 98.19 87 LYS A O 1
ATOM 720 N N . GLU A 1 88 ? -12.828 -10.367 -14.266 1 98 88 GLU A N 1
ATOM 721 C CA . GLU A 1 88 ? -13.602 -9.125 -14.258 1 98 88 GLU A CA 1
ATOM 722 C C . GLU A 1 88 ? -13.539 -8.445 -12.898 1 98 88 GLU A C 1
ATOM 724 O O . GLU A 1 88 ? -13.523 -7.211 -12.812 1 98 88 GLU A O 1
ATOM 729 N N . MET A 1 89 ? -13.508 -9.203 -11.875 1 97.88 89 MET A N 1
ATOM 730 C CA . MET A 1 89 ? -13.406 -8.625 -10.539 1 97.88 89 MET A CA 1
ATOM 731 C C . MET A 1 89 ? -12.055 -7.945 -10.336 1 97.88 89 MET A C 1
ATOM 733 O O . MET A 1 89 ? -11.984 -6.836 -9.797 1 97.88 89 MET A O 1
ATOM 737 N N . ILE A 1 90 ? -10.984 -8.633 -10.773 1 98.44 90 ILE A N 1
ATOM 738 C CA . ILE A 1 90 ? -9.648 -8.047 -10.688 1 98.44 90 ILE A CA 1
ATOM 739 C C . ILE A 1 90 ? -9.609 -6.738 -11.477 1 98.44 90 ILE A C 1
ATOM 741 O O . ILE A 1 90 ? -9.156 -5.711 -10.969 1 98.44 90 ILE A O 1
ATOM 745 N N . LYS A 1 91 ? -10.156 -6.773 -12.664 1 98.12 91 LYS A N 1
ATOM 746 C CA . LYS A 1 91 ? -10.211 -5.59 -13.516 1 98.12 91 LYS A CA 1
ATOM 747 C C . LYS A 1 91 ? -10.977 -4.457 -12.836 1 98.12 91 LYS A C 1
ATOM 749 O O . LYS A 1 91 ? -10.547 -3.303 -12.875 1 98.12 91 LYS A O 1
ATOM 754 N N . TYR A 1 92 ? -12.047 -4.809 -12.281 1 97.19 92 TYR A N 1
ATOM 755 C CA . TYR A 1 92 ? -12.891 -3.818 -11.633 1 97.19 92 TYR A CA 1
ATOM 756 C C . TYR A 1 92 ? -12.156 -3.15 -10.477 1 97.19 92 TYR A C 1
ATOM 758 O O . TYR A 1 92 ? -12.141 -1.922 -10.367 1 97.19 92 TYR A O 1
ATOM 766 N N . ILE A 1 93 ? -11.555 -3.957 -9.609 1 97.12 93 ILE A N 1
ATOM 767 C CA . ILE A 1 93 ? -10.891 -3.439 -8.422 1 97.12 93 ILE A CA 1
ATOM 768 C C . ILE A 1 93 ? -9.734 -2.525 -8.828 1 97.12 93 ILE A C 1
ATOM 770 O O . ILE A 1 93 ? -9.625 -1.396 -8.344 1 97.12 93 ILE A O 1
ATOM 774 N N . VAL A 1 94 ? -8.945 -2.977 -9.734 1 98 94 VAL A N 1
ATOM 775 C CA . VAL A 1 94 ? -7.797 -2.203 -10.195 1 98 94 VAL A CA 1
ATOM 776 C C . VAL A 1 94 ? -8.273 -0.887 -10.812 1 98 94 VAL A C 1
ATOM 778 O O . VAL A 1 94 ? -7.75 0.181 -10.484 1 98 94 VAL A O 1
ATOM 781 N N . SER A 1 95 ? -9.273 -0.951 -11.617 1 97.06 95 SER A N 1
ATOM 782 C CA . SER A 1 95 ? -9.781 0.229 -12.305 1 97.06 95 SER A CA 1
ATOM 783 C C . SER A 1 95 ? -10.328 1.255 -11.32 1 97.06 95 SER A C 1
ATOM 785 O O . SER A 1 95 ? -10.117 2.457 -11.484 1 97.06 95 SER A O 1
ATOM 787 N N . GLN A 1 96 ? -11.016 0.782 -10.328 1 94.69 96 GLN A N 1
ATOM 788 C CA . GLN A 1 96 ? -11.602 1.684 -9.344 1 94.69 96 GLN A CA 1
ATOM 789 C C . GLN A 1 96 ? -10.508 2.383 -8.531 1 94.69 96 GLN A C 1
ATOM 791 O O . GLN A 1 96 ? -10.633 3.568 -8.211 1 94.69 96 GLN A O 1
ATOM 796 N N . LEU A 1 97 ? -9.453 1.688 -8.188 1 94.56 97 LEU A N 1
ATOM 797 C CA . LEU A 1 97 ? -8.367 2.281 -7.426 1 94.56 97 LEU A CA 1
ATOM 798 C C . LEU A 1 97 ? -7.648 3.352 -8.242 1 94.56 97 LEU A C 1
ATOM 800 O O . LEU A 1 97 ? -7.285 4.402 -7.707 1 94.56 97 LEU A O 1
ATOM 804 N N . PHE A 1 98 ? -7.473 3.125 -9.5 1 93.94 98 PHE A N 1
ATOM 805 C CA . PHE A 1 98 ? -6.832 4.109 -10.359 1 93.94 98 PHE A CA 1
ATOM 806 C C . PHE A 1 98 ? -7.75 5.305 -10.594 1 93.94 98 PHE A C 1
ATOM 808 O O . PHE A 1 98 ? -7.289 6.445 -10.633 1 93.94 98 PHE A O 1
ATOM 815 N N . LYS A 1 99 ? -9.016 4.996 -10.773 1 91.12 99 LYS A N 1
ATOM 816 C CA . LYS A 1 99 ? -9.992 6.047 -11.055 1 91.12 99 LYS A CA 1
ATOM 817 C C . LYS A 1 99 ? -10.07 7.047 -9.906 1 91.12 99 LYS A C 1
ATOM 819 O O . LYS A 1 99 ? -10.164 8.258 -10.133 1 91.12 99 LYS A O 1
ATOM 824 N N . TYR A 1 100 ? -9.984 6.582 -8.703 1 88.62 100 TYR A N 1
ATOM 825 C CA . TYR A 1 100 ? -10.148 7.453 -7.547 1 88.62 100 TYR A CA 1
ATOM 826 C C . TYR A 1 100 ? -8.82 7.676 -6.832 1 88.62 100 TYR A C 1
ATOM 828 O O . TYR A 1 100 ? -8.781 7.805 -5.609 1 88.62 100 TYR A O 1
ATOM 836 N N . ASN A 1 101 ? -7.785 7.664 -7.539 1 83.31 101 ASN A N 1
ATOM 837 C CA . ASN A 1 101 ? -6.438 7.781 -6.988 1 83.31 101 ASN A CA 1
ATOM 838 C C . ASN A 1 101 ? -6.211 9.148 -6.348 1 83.31 101 ASN A C 1
ATOM 840 O O . ASN A 1 101 ? -5.289 9.312 -5.547 1 83.31 101 ASN A O 1
ATOM 844 N N . TYR A 1 102 ? -7.059 10.133 -6.723 1 77.38 102 TYR A N 1
ATOM 845 C CA . TYR A 1 102 ? -6.871 11.469 -6.172 1 77.38 102 TYR A CA 1
ATOM 846 C C . TYR A 1 102 ? -7.078 11.477 -4.664 1 77.38 102 TYR A C 1
ATOM 848 O O . TYR A 1 102 ? -6.645 12.398 -3.973 1 77.38 102 TYR A O 1
ATOM 856 N N . PHE A 1 103 ? -7.684 10.469 -4.074 1 76.19 103 PHE A N 1
ATOM 857 C CA . PHE A 1 103 ? -7.887 10.375 -2.633 1 76.19 103 PHE A CA 1
ATOM 858 C C . PHE A 1 103 ? -6.582 10.016 -1.927 1 76.19 103 PHE A C 1
ATOM 860 O O . PHE A 1 103 ? -6.387 10.367 -0.762 1 76.19 103 PHE A O 1
ATOM 867 N N . HIS A 1 104 ? -5.727 9.445 -2.609 1 67.94 104 HIS A N 1
ATOM 868 C CA . HIS A 1 104 ? -4.547 8.891 -1.958 1 67.94 104 HIS A CA 1
ATOM 869 C C . HIS A 1 104 ? -3.504 9.977 -1.69 1 67.94 104 HIS A C 1
ATOM 871 O O . HIS A 1 104 ? -2.566 9.758 -0.917 1 67.94 104 HIS A O 1
ATOM 877 N N . GLY A 1 105 ? -3.789 11.148 -2.174 1 65.12 105 GLY A N 1
ATOM 878 C CA . GLY A 1 105 ? -2.912 12.273 -1.895 1 65.12 105 GLY A CA 1
ATOM 879 C C . GLY A 1 105 ? -3.25 12.984 -0.598 1 65.12 105 GLY A C 1
ATOM 880 O O . GLY A 1 105 ? -2.41 13.688 -0.031 1 65.12 105 GLY A O 1
ATOM 881 N N . PHE A 1 106 ? -4.418 12.742 -0.122 1 67.94 106 PHE A N 1
ATOM 882 C CA . PHE A 1 106 ? -4.766 13.586 1.016 1 67.94 106 PHE A CA 1
ATOM 883 C C . PHE A 1 106 ? -5.32 12.75 2.16 1 67.94 106 PHE A C 1
ATOM 885 O O . PHE A 1 106 ? -5.395 13.211 3.301 1 67.94 106 PHE A O 1
ATOM 892 N N . VAL A 1 107 ? -5.734 11.562 1.884 1 71.75 107 VAL A N 1
ATOM 893 C CA . VAL A 1 107 ? -6.273 10.758 2.975 1 71.75 107 VAL A CA 1
ATOM 894 C C . VAL A 1 107 ? -5.133 10.125 3.764 1 71.75 107 VAL A C 1
ATOM 896 O O . VAL A 1 107 ? -4.422 9.258 3.25 1 71.75 107 VAL A O 1
ATOM 899 N N . THR A 1 108 ? -5.023 10.594 4.961 1 70.81 108 THR A N 1
ATOM 900 C CA . THR A 1 108 ? -3.963 10.102 5.836 1 70.81 108 THR A CA 1
ATOM 901 C C . THR A 1 108 ? -4.398 8.82 6.547 1 70.81 108 THR A C 1
ATOM 903 O O . THR A 1 108 ? -5.578 8.461 6.52 1 70.81 108 THR A O 1
ATOM 906 N N . GLN A 1 109 ? -3.484 8.141 7.082 1 71.75 109 GLN A N 1
ATOM 907 C CA . GLN A 1 109 ? -3.789 6.961 7.887 1 71.75 109 GLN A CA 1
ATOM 908 C C . GLN A 1 109 ? -4.699 7.316 9.055 1 71.75 109 GLN A C 1
ATOM 910 O O . GLN A 1 109 ? -5.602 6.547 9.406 1 71.75 109 GLN A O 1
ATOM 915 N N . GLU A 1 110 ? -4.488 8.43 9.594 1 71.31 110 GLU A N 1
ATOM 916 C CA . GLU A 1 110 ? -5.309 8.883 10.711 1 71.31 110 GLU A CA 1
ATOM 917 C C . GLU A 1 110 ? -6.766 9.07 10.297 1 71.31 110 GLU A C 1
ATOM 919 O O . GLU A 1 110 ? -7.68 8.672 11.016 1 71.31 110 GLU A O 1
ATOM 924 N N . LEU A 1 111 ? -6.922 9.602 9.156 1 73.56 111 LEU A N 1
ATOM 925 C CA . LEU A 1 111 ? -8.273 9.844 8.664 1 73.56 111 LEU A CA 1
ATOM 926 C C . LEU A 1 111 ? -8.984 8.523 8.359 1 73.56 111 LEU A C 1
ATOM 928 O O . LEU A 1 111 ? -10.188 8.391 8.602 1 73.56 111 LEU A O 1
ATOM 932 N N . ARG A 1 112 ? -8.211 7.672 7.949 1 76.31 112 ARG A N 1
ATOM 933 C CA . ARG A 1 112 ? -8.766 6.371 7.594 1 76.31 112 ARG A CA 1
ATOM 934 C C . ARG A 1 112 ? -9.219 5.609 8.836 1 76.31 112 ARG A C 1
ATOM 936 O O . ARG A 1 112 ? -9.992 4.652 8.734 1 76.31 112 ARG A O 1
ATOM 943 N N . HIS A 1 113 ? -8.812 6.117 9.969 1 76.88 113 HIS A N 1
ATOM 944 C CA . HIS A 1 113 ? -9.117 5.395 11.203 1 76.88 113 HIS A CA 1
ATOM 945 C C . HIS A 1 113 ? -10.195 6.105 12.008 1 76.88 113 HIS A C 1
ATOM 947 O O . HIS A 1 113 ? -10.508 5.699 13.133 1 76.88 113 HIS A O 1
ATOM 953 N N . THR A 1 114 ? -10.688 7.117 11.312 1 80.56 114 THR A N 1
ATOM 954 C CA . THR A 1 114 ? -11.891 7.656 11.945 1 80.56 114 THR A CA 1
ATOM 955 C C . THR A 1 114 ? -13.016 6.625 11.93 1 80.56 114 THR A C 1
ATOM 957 O O . THR A 1 114 ? -13.148 5.855 10.977 1 80.56 114 THR A O 1
ATOM 960 N N . GLU A 1 115 ? -13.758 6.574 12.969 1 79.94 115 GLU A N 1
ATOM 961 C CA . GLU A 1 115 ? -14.695 5.484 13.219 1 79.94 115 GLU A CA 1
ATOM 962 C C . GLU A 1 115 ? -15.602 5.246 12.016 1 79.94 115 GLU A C 1
ATOM 964 O O . GLU A 1 115 ? -15.719 4.117 11.531 1 79.94 115 GLU A O 1
ATOM 969 N N . ASN A 1 116 ? -16.203 6.234 11.508 1 82.69 116 ASN A N 1
ATOM 970 C CA . ASN A 1 116 ? -17.141 6.051 10.398 1 82.69 116 ASN A CA 1
ATOM 971 C C . ASN A 1 116 ? -16.422 5.539 9.148 1 82.69 116 ASN A C 1
ATOM 973 O O . ASN A 1 116 ? -16.859 4.555 8.547 1 82.69 116 ASN A O 1
ATOM 977 N N . LEU A 1 117 ? -15.359 6.105 8.867 1 87.06 117 LEU A N 1
ATOM 978 C CA . LEU A 1 117 ? -14.641 5.719 7.664 1 87.06 117 LEU A CA 1
ATOM 979 C C . LEU A 1 117 ? -14.016 4.336 7.824 1 87.06 117 LEU A C 1
ATOM 981 O O . LEU A 1 117 ? -14.055 3.52 6.902 1 87.06 117 LEU A O 1
ATOM 985 N N . LYS A 1 118 ? -13.57 4.137 8.977 1 88.44 118 LYS A N 1
ATOM 986 C CA . LYS A 1 118 ? -12.977 2.842 9.297 1 88.44 118 LYS A CA 1
ATOM 987 C C . LYS A 1 118 ? -13.977 1.71 9.078 1 88.44 118 LYS A C 1
ATOM 989 O O . LYS A 1 118 ? -13.641 0.684 8.484 1 88.44 118 LYS A O 1
ATOM 994 N N . ASP A 1 119 ? -15.156 1.857 9.516 1 91.38 119 ASP A N 1
ATOM 995 C CA . ASP A 1 119 ? -16.219 0.853 9.398 1 91.38 119 ASP A CA 1
ATOM 996 C C . ASP A 1 119 ? -16.641 0.665 7.941 1 91.38 119 ASP A C 1
ATOM 998 O O . ASP A 1 119 ? -16.859 -0.462 7.496 1 91.38 119 ASP A O 1
ATOM 1002 N N . GLU A 1 120 ? -16.703 1.77 7.262 1 92 120 GLU A N 1
ATOM 1003 C CA . GLU A 1 120 ? -17.109 1.692 5.863 1 92 120 GLU A CA 1
ATOM 1004 C C . GLU A 1 120 ? -16.062 0.97 5.023 1 92 120 GLU A C 1
ATOM 1006 O O . GLU A 1 120 ? -16.406 0.184 4.137 1 92 120 GLU A O 1
ATOM 1011 N N . LEU A 1 121 ? -14.875 1.216 5.301 1 93 121 LEU A N 1
ATOM 1012 C CA . LEU A 1 121 ? -13.789 0.538 4.602 1 93 121 LEU A CA 1
ATOM 1013 C C . LEU A 1 121 ? -13.797 -0.956 4.906 1 93 121 LEU A C 1
ATOM 1015 O O . LEU A 1 121 ? -13.602 -1.778 4.012 1 93 121 LEU A O 1
ATOM 1019 N N . LEU A 1 122 ? -14.062 -1.212 6.145 1 95.19 122 LEU A N 1
ATOM 1020 C CA . LEU A 1 122 ? -14.133 -2.613 6.547 1 95.19 122 LEU A CA 1
ATOM 1021 C C . LEU A 1 122 ? -15.242 -3.34 5.797 1 95.19 122 LEU A C 1
ATOM 1023 O O . LEU A 1 122 ? -15.023 -4.43 5.262 1 95.19 122 LEU A O 1
ATOM 1027 N N . ASP A 1 123 ? -16.359 -2.734 5.746 1 95.12 123 ASP A N 1
ATOM 1028 C CA . ASP A 1 123 ? -17.5 -3.314 5.031 1 95.12 123 ASP A CA 1
ATOM 1029 C C . ASP A 1 123 ? -17.172 -3.496 3.549 1 95.12 123 ASP A C 1
ATOM 1031 O O . ASP A 1 123 ? -17.578 -4.484 2.936 1 95.12 123 ASP A O 1
ATOM 1035 N N . PHE A 1 124 ? -16.531 -2.619 3.113 1 94.81 124 PHE A N 1
ATOM 1036 C CA . PHE A 1 124 ? -16.094 -2.627 1.72 1 94.81 124 PHE A CA 1
ATOM 1037 C C . PHE A 1 124 ? -15.195 -3.822 1.439 1 94.81 124 PHE A C 1
ATOM 1039 O O . PHE A 1 124 ? -15.461 -4.605 0.526 1 94.81 124 PHE A O 1
ATOM 1046 N N . TYR A 1 125 ? -14.203 -3.986 2.211 1 97.25 125 TYR A N 1
ATOM 1047 C CA . TYR A 1 125 ? -13.273 -5.098 2.047 1 97.25 125 TYR A CA 1
ATOM 1048 C C . TYR A 1 125 ? -13.984 -6.434 2.223 1 97.25 125 TYR A C 1
ATOM 1050 O O . TYR A 1 125 ? -13.758 -7.371 1.451 1 97.25 125 TYR A O 1
ATOM 1058 N N . GLN A 1 126 ? -14.836 -6.484 3.174 1 97.44 126 GLN A N 1
ATOM 1059 C CA . GLN A 1 126 ? -15.516 -7.738 3.479 1 97.44 126 GLN A CA 1
ATOM 1060 C C . GLN A 1 126 ? -16.438 -8.156 2.332 1 97.44 126 GLN A C 1
ATOM 1062 O O . GLN A 1 126 ? -16.578 -9.352 2.057 1 97.44 126 GLN A O 1
ATOM 1067 N N . LEU A 1 127 ? -17.031 -7.234 1.753 1 97.56 127 LEU A N 1
ATOM 1068 C CA . LEU A 1 127 ? -17.859 -7.555 0.599 1 97.56 127 LEU A CA 1
ATOM 1069 C C . LEU A 1 127 ? -17.031 -8.156 -0.525 1 97.56 127 LEU A C 1
ATOM 1071 O O . LEU A 1 127 ? -17.438 -9.148 -1.142 1 97.56 127 LEU A O 1
ATOM 1075 N N . PHE A 1 128 ? -15.883 -7.547 -0.809 1 97.38 128 PHE A N 1
ATOM 1076 C CA . PHE A 1 128 ? -15 -8.055 -1.852 1 97.38 128 PHE A CA 1
ATOM 1077 C C . PHE A 1 128 ? -14.516 -9.461 -1.516 1 97.38 128 PHE A C 1
ATOM 1079 O O . PHE A 1 128 ? -14.484 -10.336 -2.383 1 97.38 128 PHE A O 1
ATOM 1086 N N . VAL A 1 129 ? -14.203 -9.641 -0.28 1 98.31 129 VAL A N 1
ATOM 1087 C CA . VAL A 1 129 ? -13.742 -10.953 0.167 1 98.31 129 VAL A CA 1
ATOM 1088 C C . VAL A 1 129 ? -14.836 -11.992 -0.065 1 98.31 129 VAL A C 1
ATOM 1090 O O . VAL A 1 129 ? -14.562 -13.078 -0.576 1 98.31 129 VAL A O 1
ATOM 1093 N N . LYS A 1 130 ? -16 -11.641 0.325 1 98.06 130 LYS A N 1
ATOM 1094 C CA . LYS A 1 130 ? -17.125 -12.547 0.176 1 98.06 130 LYS A CA 1
ATOM 1095 C C . LYS A 1 130 ? -17.344 -12.938 -1.285 1 98.06 130 LYS A C 1
ATOM 1097 O O . LYS A 1 130 ? -17.516 -14.109 -1.604 1 98.06 130 LYS A O 1
ATOM 1102 N N . LYS A 1 131 ? -17.312 -11.977 -2.129 1 98.06 131 LYS A N 1
ATOM 1103 C CA . LYS A 1 131 ? -17.547 -12.234 -3.545 1 98.06 131 LYS A CA 1
ATOM 1104 C C . LYS A 1 131 ? -16.406 -13.031 -4.16 1 98.06 131 LYS A C 1
ATOM 1106 O O . LYS A 1 131 ? -16.641 -13.914 -4.984 1 98.06 131 LYS A O 1
ATOM 1111 N N . LEU A 1 132 ? -15.203 -12.734 -3.797 1 98.12 132 LEU A N 1
ATOM 1112 C CA . LEU A 1 132 ? -14.055 -13.5 -4.246 1 98.12 132 LEU A CA 1
ATOM 1113 C C . LEU A 1 132 ? -14.156 -14.953 -3.787 1 98.12 132 LEU A C 1
ATOM 1115 O O . LEU A 1 132 ? -13.852 -15.875 -4.547 1 98.12 132 LEU A O 1
ATOM 1119 N N . ASP A 1 133 ? -14.562 -15.102 -2.555 1 98.31 133 ASP A N 1
ATOM 1120 C CA . ASP A 1 133 ? -14.727 -16.438 -1.99 1 98.31 133 ASP A CA 1
ATOM 1121 C C . ASP A 1 133 ? -15.734 -17.25 -2.801 1 98.31 133 ASP A C 1
ATOM 1123 O O . ASP A 1 133 ? -15.5 -18.438 -3.078 1 98.31 133 ASP A O 1
ATOM 1127 N N . GLU A 1 134 ? -16.797 -16.641 -3.119 1 97.81 134 GLU A N 1
ATOM 1128 C CA . GLU A 1 134 ? -17.828 -17.297 -3.918 1 97.81 134 GLU A CA 1
ATOM 1129 C C . GLU A 1 134 ? -17.281 -17.75 -5.266 1 97.81 134 GLU A C 1
ATOM 1131 O O . GLU A 1 134 ? -17.547 -18.875 -5.703 1 97.81 134 GLU A O 1
ATOM 1136 N N . VAL A 1 135 ? -16.516 -16.922 -5.914 1 97.94 135 VAL A N 1
ATOM 1137 C CA . VAL A 1 135 ? -15.953 -17.234 -7.223 1 97.94 135 VAL A CA 1
ATOM 1138 C C . VAL A 1 135 ? -14.93 -18.359 -7.098 1 97.94 135 VAL A C 1
ATOM 1140 O O . VAL A 1 135 ? -14.891 -19.266 -7.934 1 97.94 135 VAL A O 1
ATOM 1143 N N . ILE A 1 136 ? -14.086 -18.312 -6.066 1 98 136 ILE A N 1
ATOM 1144 C CA . ILE A 1 136 ? -13.07 -19.344 -5.84 1 98 136 ILE A CA 1
ATOM 1145 C C . ILE A 1 136 ? -13.742 -20.703 -5.621 1 98 136 ILE A C 1
ATOM 1147 O O . ILE A 1 136 ? -13.352 -21.703 -6.23 1 98 136 ILE A O 1
ATOM 1151 N N . LYS A 1 137 ? -14.719 -20.719 -4.785 1 97.81 137 LYS A N 1
ATOM 1152 C CA . LYS A 1 137 ? -15.438 -21.953 -4.496 1 97.81 137 LYS A CA 1
ATOM 1153 C C . LYS A 1 137 ? -16.078 -22.516 -5.758 1 97.81 137 LYS A C 1
ATOM 1155 O O . LYS A 1 137 ? -16.047 -23.734 -5.992 1 97.81 137 LYS A O 1
ATOM 1160 N N . LYS A 1 138 ? -16.688 -21.656 -6.492 1 97.19 138 LYS A N 1
ATOM 1161 C CA . LYS A 1 138 ? -17.281 -22.062 -7.766 1 97.19 138 LYS A CA 1
ATOM 1162 C C . LYS A 1 138 ? -16.219 -22.656 -8.688 1 97.19 138 LYS A C 1
ATOM 1164 O O . LYS A 1 138 ? -16.469 -23.672 -9.352 1 97.19 138 LYS A O 1
ATOM 1169 N N . GLY A 1 139 ? -15.094 -22.016 -8.797 1 97.38 139 GLY A N 1
ATOM 1170 C CA . GLY A 1 139 ? -14 -22.5 -9.633 1 97.38 139 GLY A CA 1
ATOM 1171 C C . GLY A 1 139 ? -13.453 -23.844 -9.188 1 97.38 139 GLY A C 1
ATOM 1172 O O . GLY A 1 139 ? -13.125 -24.688 -10.016 1 97.38 139 GLY A O 1
ATOM 1173 N N . VAL A 1 140 ? -13.359 -24.016 -7.898 1 96.75 140 VAL A N 1
ATOM 1174 C CA . VAL A 1 140 ? -12.859 -25.281 -7.348 1 96.75 140 VAL A CA 1
ATOM 1175 C C . VAL A 1 140 ? -13.875 -26.391 -7.598 1 96.75 140 VAL A C 1
ATOM 1177 O O . VAL A 1 140 ? -13.516 -27.484 -8 1 96.75 140 VAL A O 1
ATOM 1180 N N . ALA A 1 141 ? -15.102 -26.078 -7.383 1 96.5 141 ALA A N 1
ATOM 1181 C CA . ALA A 1 141 ? -16.172 -27.047 -7.59 1 96.5 141 ALA A CA 1
ATOM 1182 C C . ALA A 1 141 ? -16.234 -27.5 -9.047 1 96.5 141 ALA A C 1
ATOM 1184 O O . ALA A 1 141 ? -16.531 -28.672 -9.328 1 96.5 141 ALA A O 1
ATOM 1185 N N . SER A 1 142 ? -15.938 -26.641 -9.961 1 95.62 142 SER A N 1
ATOM 1186 C CA . SER A 1 142 ? -16 -26.953 -11.383 1 95.62 142 SER A CA 1
ATOM 1187 C C . SER A 1 142 ? -14.688 -27.547 -11.883 1 95.62 142 SER A C 1
ATOM 1189 O O . SER A 1 142 ? -14.594 -27.984 -13.031 1 95.62 142 SER A O 1
ATOM 1191 N N . GLY A 1 143 ? -13.656 -27.438 -11.062 1 95.19 143 GLY A N 1
ATOM 1192 C CA . GLY A 1 143 ? -12.359 -28 -11.43 1 95.19 143 GLY A CA 1
ATOM 1193 C C . GLY A 1 143 ? -11.477 -27.031 -12.18 1 95.19 143 GLY A C 1
ATOM 1194 O O . GLY A 1 143 ? -10.352 -27.359 -12.547 1 95.19 143 GLY A O 1
ATOM 1195 N N . VAL A 1 144 ? -11.969 -25.844 -12.336 1 95.62 144 VAL A N 1
ATOM 1196 C CA . VAL A 1 144 ? -11.234 -24.828 -13.078 1 95.62 144 VAL A CA 1
ATOM 1197 C C . VAL A 1 144 ? -10.047 -24.344 -12.242 1 95.62 144 VAL A C 1
ATOM 1199 O O . VAL A 1 144 ? -8.977 -24.047 -12.789 1 95.62 144 VAL A O 1
ATOM 1202 N N . PHE A 1 145 ? -10.273 -24.172 -11.016 1 96.75 145 PHE A N 1
ATOM 1203 C CA . PHE A 1 145 ? -9.227 -23.828 -10.055 1 96.75 145 PHE A CA 1
ATOM 1204 C C . PHE A 1 145 ? -8.828 -25.062 -9.242 1 96.75 145 PHE A C 1
ATOM 1206 O O . PHE A 1 145 ? -9.688 -25.828 -8.812 1 96.75 145 PHE A O 1
ATOM 1213 N N . THR A 1 146 ? -7.523 -25.25 -9.055 1 95.19 146 THR A N 1
ATOM 1214 C CA . THR A 1 146 ? -7.059 -26.453 -8.375 1 95.19 146 THR A CA 1
ATOM 1215 C C . THR A 1 146 ? -6.586 -26.109 -6.961 1 95.19 146 THR A C 1
ATOM 1217 O O . THR A 1 146 ? -6.406 -27.016 -6.137 1 95.19 146 THR A O 1
ATOM 1220 N N . PHE A 1 147 ? -6.375 -24.891 -6.672 1 93.5 147 PHE A N 1
ATOM 1221 C CA . PHE A 1 147 ? -5.977 -24.453 -5.336 1 93.5 147 PHE A CA 1
ATOM 1222 C C . PHE A 1 147 ? -7.008 -23.5 -4.742 1 93.5 147 PHE A C 1
ATOM 1224 O O . PHE A 1 147 ? -7.832 -22.938 -5.469 1 93.5 147 PHE A O 1
ATOM 1231 N N . THR A 1 148 ? -6.953 -23.406 -3.42 1 94.75 148 THR A N 1
ATOM 1232 C CA . THR A 1 148 ? -7.961 -22.609 -2.719 1 94.75 148 THR A CA 1
ATOM 1233 C C . THR A 1 148 ? -7.301 -21.562 -1.831 1 94.75 148 THR A C 1
ATOM 1235 O O . THR A 1 148 ? -7.418 -21.609 -0.605 1 94.75 148 THR A O 1
ATOM 1238 N N . PRO A 1 149 ? -6.684 -20.625 -2.502 1 95.94 149 PRO A N 1
ATOM 1239 C CA . PRO A 1 149 ? -6.141 -19.547 -1.677 1 95.94 149 PRO A CA 1
ATOM 1240 C C . PRO A 1 149 ? -7.223 -18.797 -0.892 1 95.94 149 PRO A C 1
ATOM 1242 O O . PRO A 1 149 ? -8.391 -18.828 -1.277 1 95.94 149 PRO A O 1
ATOM 1245 N N . LYS A 1 150 ? -6.812 -18.203 0.205 1 97.56 150 LYS A N 1
ATOM 1246 C CA . LYS A 1 150 ? -7.758 -17.422 1.005 1 97.56 150 LYS A CA 1
ATOM 1247 C C . LYS A 1 150 ? -8.156 -16.141 0.291 1 97.56 150 LYS A C 1
ATOM 1249 O O . LYS A 1 150 ? -7.301 -15.383 -0.159 1 97.56 150 LYS A O 1
ATOM 1254 N N . PRO A 1 151 ? -9.484 -15.938 0.19 1 98.38 151 PRO A N 1
ATOM 1255 C CA . PRO A 1 151 ? -9.953 -14.766 -0.56 1 98.38 151 PRO A CA 1
ATOM 1256 C C . PRO A 1 151 ? -9.422 -13.453 0.002 1 98.38 151 PRO A C 1
ATOM 1258 O O . PRO A 1 151 ? -9.156 -12.516 -0.755 1 98.38 151 PRO A O 1
ATOM 1261 N N . GLU A 1 152 ? -9.234 -13.344 1.322 1 98.44 152 GLU A N 1
ATOM 1262 C CA . GLU A 1 152 ? -8.727 -12.117 1.928 1 98.44 152 GLU A CA 1
ATOM 1263 C C . GLU A 1 152 ? -7.281 -11.859 1.519 1 98.44 152 GLU A C 1
ATOM 1265 O O . GLU A 1 152 ? -6.848 -10.703 1.435 1 98.44 152 GLU A O 1
ATOM 1270 N N . ASP A 1 153 ? -6.562 -12.922 1.264 1 98.06 153 ASP A N 1
ATOM 1271 C CA . ASP A 1 153 ? -5.176 -12.773 0.824 1 98.06 153 ASP A CA 1
ATOM 1272 C C . ASP A 1 153 ? -5.109 -12.336 -0.636 1 98.06 153 ASP A C 1
ATOM 1274 O O . ASP A 1 153 ? -4.23 -11.555 -1.015 1 98.06 153 ASP A O 1
ATOM 1278 N N . ILE A 1 154 ? -6.035 -12.859 -1.43 1 98.25 154 ILE A N 1
ATOM 1279 C CA . ILE A 1 154 ? -6.133 -12.43 -2.818 1 98.25 154 ILE A CA 1
ATOM 1280 C C . ILE A 1 154 ? -6.461 -10.938 -2.869 1 98.25 154 ILE A C 1
ATOM 1282 O O . ILE A 1 154 ? -5.816 -10.18 -3.596 1 98.25 154 ILE A O 1
ATOM 1286 N N . LEU A 1 155 ? -7.449 -10.555 -2.088 1 98.56 155 LEU A N 1
ATOM 1287 C CA . LEU A 1 155 ? -7.836 -9.148 -2.043 1 98.56 155 LEU A CA 1
ATOM 1288 C C . LEU A 1 155 ? -6.664 -8.281 -1.604 1 98.56 155 LEU A C 1
ATOM 1290 O O . LEU A 1 155 ? -6.402 -7.23 -2.203 1 98.56 155 LEU A O 1
ATOM 1294 N N . THR A 1 156 ? -5.949 -8.695 -0.577 1 98.31 156 THR A N 1
ATOM 1295 C CA . THR A 1 156 ? -4.781 -8 -0.047 1 98.31 156 THR A CA 1
ATOM 1296 C C . THR A 1 156 ? -3.746 -7.77 -1.144 1 98.31 156 THR A C 1
ATOM 1298 O O . THR A 1 156 ? -3.221 -6.664 -1.288 1 98.31 156 THR A O 1
ATOM 1301 N N . THR A 1 157 ? -3.516 -8.75 -1.9 1 98.31 157 THR A N 1
ATOM 1302 C CA . THR A 1 157 ? -2.531 -8.672 -2.975 1 98.31 157 THR A CA 1
ATOM 1303 C C . THR A 1 157 ? -2.984 -7.695 -4.055 1 98.31 157 THR A C 1
ATOM 1305 O O . THR A 1 157 ? -2.203 -6.859 -4.512 1 98.31 157 THR A O 1
ATOM 1308 N N . ILE A 1 158 ? -4.246 -7.789 -4.43 1 98.56 158 ILE A N 1
ATOM 1309 C CA . ILE A 1 158 ? -4.777 -6.949 -5.5 1 98.56 158 ILE A CA 1
ATOM 1310 C C . ILE A 1 158 ? -4.73 -5.484 -5.074 1 98.56 158 ILE A C 1
ATOM 1312 O O . ILE A 1 158 ? -4.148 -4.648 -5.773 1 98.56 158 ILE A O 1
ATOM 1316 N N . ILE A 1 159 ? -5.262 -5.18 -3.967 1 97.38 159 ILE A N 1
ATOM 1317 C CA . ILE A 1 159 ? -5.371 -3.795 -3.514 1 97.38 159 ILE A CA 1
ATOM 1318 C C . ILE A 1 159 ? -3.988 -3.262 -3.148 1 97.38 159 ILE A C 1
ATOM 1320 O O . ILE A 1 159 ? -3.605 -2.168 -3.57 1 97.38 159 ILE A O 1
ATOM 1324 N N . GLY A 1 160 ? -3.248 -4.043 -2.389 1 96.75 160 GLY A N 1
ATOM 1325 C CA . GLY A 1 160 ? -1.927 -3.617 -1.953 1 96.75 160 GLY A CA 1
ATOM 1326 C C . GLY A 1 160 ? -0.99 -3.309 -3.105 1 96.75 160 GLY A C 1
ATOM 1327 O O . GLY A 1 160 ? -0.343 -2.26 -3.123 1 96.75 160 GLY A O 1
ATOM 1328 N N . SER A 1 161 ? -0.921 -4.168 -4.062 1 98.19 161 SER A N 1
ATOM 1329 C CA . SER A 1 161 ? -0.047 -3.973 -5.215 1 98.19 161 SER A CA 1
ATOM 1330 C C . SER A 1 161 ? -0.462 -2.746 -6.023 1 98.19 161 SER A C 1
ATOM 1332 O O . SER A 1 161 ? 0.385 -1.95 -6.434 1 98.19 161 SER A O 1
ATOM 1334 N N . THR A 1 162 ? -1.744 -2.645 -6.223 1 97.56 162 THR A N 1
ATOM 1335 C CA . THR A 1 162 ? -2.25 -1.53 -7.016 1 97.56 162 THR A CA 1
ATOM 1336 C C . THR A 1 162 ? -1.959 -0.2 -6.328 1 97.56 162 THR A C 1
ATOM 1338 O O . THR A 1 162 ? -1.51 0.752 -6.969 1 97.56 162 THR A O 1
ATOM 1341 N N . LEU A 1 163 ? -2.148 -0.174 -5.066 1 93.88 163 LEU A N 1
ATOM 1342 C CA . LEU A 1 163 ? -1.885 1.054 -4.324 1 93.88 163 LEU A CA 1
ATOM 1343 C C . LEU A 1 163 ? -0.397 1.388 -4.336 1 93.88 163 LEU A C 1
ATOM 1345 O O . LEU A 1 163 ? -0.021 2.561 -4.395 1 93.88 163 LEU A O 1
ATOM 1349 N N . PHE A 1 164 ? 0.417 0.425 -4.238 1 95.06 164 PHE A N 1
ATOM 1350 C CA . PHE A 1 164 ? 1.854 0.658 -4.309 1 95.06 164 PHE A CA 1
ATOM 1351 C C . PHE A 1 164 ? 2.229 1.335 -5.621 1 95.06 164 PHE A C 1
ATOM 1353 O O . PHE A 1 164 ? 3.008 2.291 -5.637 1 95.06 164 PHE A O 1
ATOM 1360 N N . VAL A 1 165 ? 1.666 0.868 -6.695 1 95.75 165 VAL A N 1
ATOM 1361 C CA . VAL A 1 165 ? 1.944 1.419 -8.016 1 95.75 165 VAL A CA 1
ATOM 1362 C C . VAL A 1 165 ? 1.484 2.873 -8.078 1 95.75 165 VAL A C 1
ATOM 1364 O O . VAL A 1 165 ? 2.211 3.742 -8.562 1 95.75 165 VAL A O 1
ATOM 1367 N N . ILE A 1 166 ? 0.353 3.094 -7.559 1 92.56 166 ILE A N 1
ATOM 1368 C CA . ILE A 1 166 ? -0.236 4.426 -7.598 1 92.56 166 ILE A CA 1
ATOM 1369 C C . ILE A 1 166 ? 0.614 5.395 -6.777 1 92.56 166 ILE A C 1
ATOM 1371 O O . ILE A 1 166 ? 0.873 6.52 -7.203 1 92.56 166 ILE A O 1
ATOM 1375 N N . ARG A 1 167 ? 1.126 4.93 -5.676 1 88.44 167 ARG A N 1
ATOM 1376 C CA . ARG A 1 167 ? 1.809 5.801 -4.727 1 88.44 167 ARG A CA 1
ATOM 1377 C C . ARG A 1 167 ? 3.281 5.961 -5.09 1 88.44 167 ARG A C 1
ATOM 1379 O O . ARG A 1 167 ? 3.947 6.879 -4.605 1 88.44 167 ARG A O 1
ATOM 1386 N N . ASN A 1 168 ? 3.758 5.059 -5.836 1 91.69 168 ASN A N 1
ATOM 1387 C CA . ASN A 1 168 ? 5.18 5.086 -6.168 1 91.69 168 ASN A CA 1
ATOM 1388 C C . ASN A 1 168 ? 5.402 5.242 -7.668 1 91.69 168 ASN A C 1
ATOM 1390 O O . ASN A 1 168 ? 6.117 4.449 -8.281 1 91.69 168 ASN A O 1
ATOM 1394 N N . ARG A 1 169 ? 4.91 6.324 -8.148 1 90.62 169 ARG A N 1
ATOM 1395 C CA . ARG A 1 16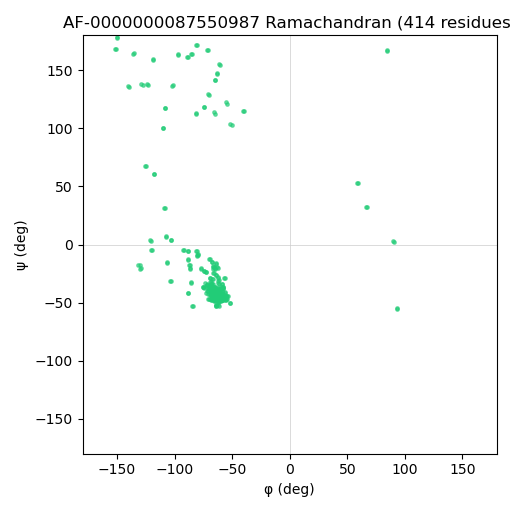9 ? 5.016 6.602 -9.578 1 90.62 169 ARG A CA 1
ATOM 1396 C C . ARG A 1 169 ? 6.473 6.711 -10.008 1 90.62 169 ARG A C 1
ATOM 1398 O O . ARG A 1 169 ? 6.852 6.199 -11.062 1 90.62 169 ARG A O 1
ATOM 1405 N N . ASN A 1 170 ? 7.281 7.41 -9.273 1 90.94 170 ASN A N 1
ATOM 1406 C CA . ASN A 1 170 ? 8.68 7.633 -9.633 1 90.94 170 ASN A CA 1
ATOM 1407 C C . ASN A 1 170 ? 9.43 6.312 -9.812 1 90.94 170 ASN A C 1
ATOM 1409 O O . ASN A 1 170 ? 10.383 6.238 -10.586 1 90.94 170 ASN A O 1
ATOM 1413 N N . PHE A 1 171 ? 9 5.387 -9.141 1 95 171 PHE A N 1
ATOM 1414 C CA . PHE A 1 171 ? 9.586 4.059 -9.273 1 95 171 PHE A CA 1
ATOM 1415 C C . PHE A 1 171 ? 8.977 3.303 -10.445 1 95 171 PHE A C 1
ATOM 1417 O O . PHE A 1 171 ? 9.703 2.807 -11.312 1 95 171 PHE A O 1
ATOM 1424 N N . TYR A 1 172 ? 7.707 3.211 -10.484 1 95.5 172 TYR A N 1
ATOM 1425 C CA . TYR A 1 172 ? 7.023 2.311 -11.406 1 95.5 172 TYR A CA 1
ATOM 1426 C C . TYR A 1 172 ? 7.098 2.834 -12.836 1 95.5 172 TYR A C 1
ATOM 1428 O O . TYR A 1 172 ? 7.074 2.055 -13.797 1 95.5 172 TYR A O 1
ATOM 1436 N N . GLU A 1 173 ? 7.281 4.137 -12.961 1 94.44 173 GLU A N 1
ATOM 1437 C CA . GLU A 1 173 ? 7.355 4.746 -14.289 1 94.44 173 GLU A CA 1
ATOM 1438 C C . GLU A 1 173 ? 8.609 4.289 -15.031 1 94.44 173 GLU A C 1
ATOM 1440 O O . GLU A 1 173 ? 8.68 4.395 -16.266 1 94.44 173 GLU A O 1
ATOM 1445 N N . LEU A 1 174 ? 9.57 3.793 -14.352 1 95.06 174 LEU A N 1
ATOM 1446 C CA . LEU A 1 174 ? 10.789 3.273 -14.961 1 95.06 174 LEU A CA 1
ATOM 1447 C C . LEU A 1 174 ? 10.492 2.018 -15.773 1 95.06 174 LEU A C 1
ATOM 1449 O O . LEU A 1 174 ? 11.305 1.606 -16.609 1 95.06 174 LEU A O 1
ATOM 1453 N N . TYR A 1 175 ? 9.336 1.478 -15.531 1 96.44 175 TYR A N 1
ATOM 1454 C CA . TYR A 1 175 ? 9.086 0.155 -16.094 1 96.44 175 TYR A CA 1
ATOM 1455 C C . TYR A 1 175 ? 7.867 0.177 -17.016 1 96.44 175 TYR A C 1
ATOM 1457 O O . TYR A 1 175 ? 7.375 -0.875 -17.422 1 96.44 175 TYR A O 1
ATOM 1465 N N . VAL A 1 176 ? 7.352 1.229 -17.203 1 94.88 176 VAL A N 1
ATOM 1466 C CA . VAL A 1 176 ? 6.246 1.388 -18.141 1 94.88 176 VAL A CA 1
ATOM 1467 C C . VAL A 1 176 ? 6.598 2.451 -19.172 1 94.88 176 VAL A C 1
ATOM 1469 O O . VAL A 1 176 ? 7.281 3.43 -18.875 1 94.88 176 VAL A O 1
ATOM 1472 N N . PRO A 1 177 ? 6.246 2.148 -20.406 1 88.31 177 PRO A N 1
ATOM 1473 C CA . PRO A 1 177 ? 6.465 3.195 -21.406 1 88.31 177 PRO A CA 1
ATOM 1474 C C . PRO A 1 177 ? 5.59 4.426 -21.172 1 88.31 177 PRO A C 1
ATOM 1476 O O . PRO A 1 177 ? 4.383 4.297 -20.953 1 88.31 177 PRO A O 1
ATOM 1479 N N . SER A 1 178 ? 6.254 5.582 -20.844 1 81.62 178 SER A N 1
ATOM 1480 C CA . SER A 1 178 ? 5.422 6.758 -20.609 1 81.62 178 SER A CA 1
ATOM 1481 C C . SER A 1 178 ? 6.066 8.016 -21.188 1 81.62 178 SER A C 1
ATOM 1483 O O . SER A 1 178 ? 7.285 8.18 -21.109 1 81.62 178 SER A O 1
ATOM 1485 N N . LYS A 1 179 ? 5.16 8.781 -21.844 1 78.5 179 LYS A N 1
ATOM 1486 C CA . LYS A 1 179 ? 5.582 10.07 -22.406 1 78.5 179 LYS A CA 1
ATOM 1487 C C . LYS A 1 179 ? 5.078 11.227 -21.547 1 78.5 179 LYS A C 1
ATOM 1489 O O . LYS A 1 179 ? 5.645 12.32 -21.578 1 78.5 179 LYS A O 1
ATOM 1494 N N . ASN A 1 180 ? 3.943 10.938 -20.969 1 84.12 180 ASN A N 1
ATOM 1495 C CA . ASN A 1 180 ? 3.32 11.922 -20.094 1 84.12 180 ASN A CA 1
ATOM 1496 C C . ASN A 1 180 ? 2.502 11.258 -18.984 1 84.12 180 ASN A C 1
ATOM 1498 O O . ASN A 1 180 ? 2.445 10.023 -18.906 1 84.12 180 ASN A O 1
ATOM 1502 N N . GLU A 1 181 ? 1.923 12.078 -18.109 1 80.5 181 GLU A N 1
ATOM 1503 C CA . GLU A 1 181 ? 1.216 11.578 -16.922 1 80.5 181 GLU A CA 1
ATOM 1504 C C . GLU A 1 181 ? 0.02 10.719 -17.328 1 80.5 181 GLU A C 1
ATOM 1506 O O . GLU A 1 181 ? -0.233 9.672 -16.719 1 80.5 181 GLU A O 1
ATOM 1511 N N . GLU A 1 182 ? -0.738 11.195 -18.281 1 80.88 182 GLU A N 1
ATOM 1512 C CA . GLU A 1 182 ? -1.922 10.453 -18.719 1 80.88 182 GLU A CA 1
ATOM 1513 C C . GLU A 1 182 ? -1.541 9.102 -19.312 1 80.88 182 GLU A C 1
ATOM 1515 O O . GLU A 1 182 ? -2.162 8.078 -19 1 80.88 182 GLU A O 1
ATOM 1520 N N . THR A 1 183 ? -0.578 9.102 -20.031 1 89.75 183 THR A N 1
ATOM 1521 C CA . THR A 1 183 ? -0.105 7.867 -20.641 1 89.75 183 THR A CA 1
ATOM 1522 C C . THR A 1 183 ? 0.476 6.93 -19.578 1 89.75 183 THR A C 1
ATOM 1524 O O . THR A 1 183 ? 0.28 5.715 -19.656 1 89.75 183 THR A O 1
ATOM 1527 N N . TYR A 1 184 ? 1.03 7.504 -18.609 1 91.88 184 TYR A N 1
ATOM 1528 C CA . TYR A 1 184 ? 1.595 6.68 -17.531 1 91.88 184 TYR A CA 1
ATOM 1529 C C . TYR A 1 184 ? 0.5 5.938 -16.781 1 91.88 184 TYR A C 1
ATOM 1531 O O . TYR A 1 184 ? 0.599 4.727 -16.562 1 91.88 184 TYR A O 1
ATOM 1539 N N . THR A 1 185 ? -0.499 6.695 -16.438 1 92.31 185 THR A N 1
ATOM 1540 C CA . THR A 1 185 ? -1.56 6.113 -15.617 1 92.31 185 THR A CA 1
ATOM 1541 C C . THR A 1 185 ? -2.205 4.934 -16.328 1 92.31 185 THR A C 1
ATOM 1543 O O . THR A 1 185 ? -2.406 3.873 -15.742 1 92.31 185 THR A O 1
ATOM 1546 N N . LYS A 1 186 ? -2.459 5.141 -17.562 1 94.12 186 LYS A N 1
ATOM 1547 C CA . LYS A 1 186 ? -3.086 4.09 -18.359 1 94.12 186 LYS A CA 1
ATOM 1548 C C . LYS A 1 186 ? -2.174 2.873 -18.484 1 94.12 186 LYS A C 1
ATOM 1550 O O . LYS A 1 186 ? -2.619 1.736 -18.312 1 94.12 186 LYS A O 1
ATOM 1555 N N . GLU A 1 187 ? -0.945 3.096 -18.781 1 96.06 187 GLU A N 1
ATOM 1556 C CA . GLU A 1 187 ? 0.012 2.01 -18.969 1 96.06 187 GLU A CA 1
ATOM 1557 C C . GLU A 1 187 ? 0.307 1.306 -17.641 1 96.06 187 GLU A C 1
ATOM 1559 O O . GLU A 1 187 ? 0.493 0.087 -17.609 1 96.06 187 GLU A O 1
ATOM 1564 N N . ALA A 1 188 ? 0.386 2.068 -16.625 1 96.75 188 ALA A N 1
ATOM 1565 C CA . ALA A 1 188 ? 0.609 1.49 -15.305 1 96.75 188 ALA A CA 1
ATOM 1566 C C . ALA A 1 188 ? -0.561 0.604 -14.883 1 96.75 188 ALA A C 1
ATOM 1568 O O . ALA A 1 188 ? -0.361 -0.495 -14.367 1 96.75 188 ALA A O 1
ATOM 1569 N N . GLU A 1 189 ? -1.744 1.146 -15.133 1 97.31 189 GLU A N 1
ATOM 1570 C CA . GLU A 1 189 ? -2.943 0.371 -14.828 1 97.31 189 GLU A CA 1
ATOM 1571 C C . GLU A 1 189 ? -2.965 -0.942 -15.602 1 97.31 189 GLU A C 1
ATOM 1573 O O . GLU A 1 189 ? -3.262 -1.998 -15.039 1 97.31 189 GLU A O 1
ATOM 1578 N N . LYS A 1 190 ? -2.666 -0.856 -16.828 1 97.38 190 LYS A N 1
ATOM 1579 C CA . LYS A 1 190 ? -2.633 -2.043 -17.672 1 97.38 190 LYS A CA 1
ATOM 1580 C C . LYS A 1 190 ? -1.599 -3.047 -17.172 1 97.38 190 LYS A C 1
ATOM 1582 O O . LYS A 1 190 ? -1.88 -4.242 -17.078 1 97.38 190 LYS A O 1
ATOM 1587 N N . LYS A 1 191 ? -0.476 -2.594 -16.875 1 97.75 191 LYS A N 1
ATOM 1588 C CA . LYS A 1 191 ? 0.623 -3.461 -16.453 1 97.75 191 LYS A CA 1
ATOM 1589 C C . LYS A 1 191 ? 0.307 -4.152 -15.141 1 97.75 191 LYS A C 1
ATOM 1591 O O . LYS A 1 191 ? 0.495 -5.363 -15.008 1 97.75 191 LYS A O 1
ATOM 1596 N N . ILE A 1 192 ? -0.151 -3.383 -14.172 1 98.12 192 ILE A N 1
ATOM 1597 C CA . ILE A 1 192 ? -0.418 -3.977 -12.867 1 98.12 192 ILE A CA 1
ATOM 1598 C C . ILE A 1 192 ? -1.595 -4.945 -12.969 1 98.12 192 ILE A C 1
ATOM 1600 O O . ILE A 1 192 ? -1.617 -5.977 -12.297 1 98.12 192 ILE A O 1
ATOM 1604 N N . ARG A 1 193 ? -2.559 -4.543 -13.758 1 98.25 193 ARG A N 1
ATOM 1605 C CA . ARG A 1 193 ? -3.686 -5.445 -13.984 1 98.25 193 ARG A CA 1
ATOM 1606 C C . ARG A 1 193 ? -3.215 -6.777 -14.547 1 98.25 193 ARG A C 1
ATOM 1608 O O . ARG A 1 193 ? -3.639 -7.84 -14.086 1 98.25 193 ARG A O 1
ATOM 1615 N N . MET A 1 194 ? -2.373 -6.746 -15.5 1 97.44 194 MET A N 1
ATOM 1616 C CA . MET A 1 194 ? -1.851 -7.961 -16.125 1 97.44 194 MET A CA 1
ATOM 1617 C C . MET A 1 194 ? -1.063 -8.789 -15.117 1 97.44 194 MET A C 1
ATOM 1619 O O . MET A 1 194 ? -1.229 -10.008 -15.055 1 97.44 194 MET A O 1
ATOM 1623 N N . ASN A 1 195 ? -0.259 -8.133 -14.383 1 96.75 195 ASN A N 1
ATOM 1624 C CA . ASN A 1 195 ? 0.529 -8.836 -13.375 1 96.75 195 ASN A CA 1
ATOM 1625 C C . ASN A 1 195 ? -0.363 -9.523 -12.344 1 96.75 195 ASN A C 1
ATOM 1627 O O . ASN A 1 195 ? -0.085 -10.648 -11.93 1 96.75 195 ASN A O 1
ATOM 1631 N N . LEU A 1 196 ? -1.379 -8.82 -11.914 1 98.25 196 LEU A N 1
ATOM 1632 C CA . LEU A 1 196 ? -2.281 -9.367 -10.906 1 98.25 196 LEU A CA 1
ATOM 1633 C C . LEU A 1 196 ? -3.082 -10.539 -11.469 1 98.25 196 LEU A C 1
ATOM 1635 O O . LEU A 1 196 ? -3.334 -11.516 -10.766 1 98.25 196 LEU A O 1
ATOM 1639 N N . LEU A 1 197 ? -3.482 -10.375 -12.719 1 97.69 197 LEU A N 1
ATOM 1640 C CA . LEU A 1 197 ? -4.164 -11.5 -13.352 1 97.69 197 LEU A CA 1
ATOM 1641 C C . LEU A 1 197 ? -3.268 -12.727 -13.383 1 97.69 197 LEU A C 1
ATOM 1643 O O . LEU A 1 197 ? -3.688 -13.82 -12.984 1 97.69 197 LEU A O 1
ATOM 1647 N N . LEU A 1 198 ? -2.027 -12.562 -13.773 1 95.44 198 LEU A N 1
ATOM 1648 C CA . LEU A 1 198 ? -1.084 -13.672 -13.836 1 95.44 198 LEU A CA 1
ATOM 1649 C C . LEU A 1 198 ? -0.856 -14.273 -12.453 1 95.44 198 LEU A C 1
ATOM 1651 O O . LEU A 1 198 ? -0.896 -15.492 -12.281 1 95.44 198 LEU A O 1
ATOM 1655 N N . SER A 1 199 ? -0.666 -13.445 -11.5 1 96.19 199 SER A N 1
ATOM 1656 C CA . SER A 1 199 ? -0.341 -13.891 -10.148 1 96.19 199 SER A CA 1
ATOM 1657 C C . SER A 1 199 ? -1.523 -14.602 -9.5 1 96.19 199 SER A C 1
ATOM 1659 O O . SER A 1 199 ? -1.359 -15.664 -8.891 1 96.19 199 SER A O 1
ATOM 1661 N N . VAL A 1 200 ? -2.711 -13.984 -9.594 1 97.19 200 VAL A N 1
ATOM 1662 C CA . VAL A 1 200 ? -3.895 -14.555 -8.961 1 97.19 200 VAL A CA 1
ATOM 1663 C C . VAL A 1 200 ? -4.25 -15.883 -9.625 1 97.19 200 VAL A C 1
ATOM 1665 O O . VAL A 1 200 ? -4.555 -16.859 -8.945 1 97.19 200 VAL A O 1
ATOM 1668 N N . PHE A 1 201 ? -4.164 -15.969 -10.898 1 96.38 201 PHE A N 1
ATOM 1669 C CA . PHE A 1 201 ? -4.516 -17.203 -11.578 1 96.38 201 PHE A CA 1
ATOM 1670 C C . PHE A 1 201 ? -3.471 -18.281 -11.32 1 96.38 201 PHE A C 1
ATOM 1672 O O . PHE A 1 201 ? -3.797 -19.469 -11.25 1 96.38 201 PHE A O 1
ATOM 1679 N N . ALA A 1 202 ? -2.207 -17.891 -11.211 1 94.25 202 ALA A N 1
ATOM 1680 C CA . ALA A 1 202 ? -1.164 -18.844 -10.852 1 94.25 202 ALA A CA 1
ATOM 1681 C C . ALA A 1 202 ? -1.441 -19.484 -9.492 1 94.25 202 ALA A C 1
ATOM 1683 O O . ALA A 1 202 ? -1.362 -20.703 -9.344 1 94.25 202 ALA A O 1
ATOM 1684 N N . ILE A 1 203 ? -1.843 -18.672 -8.516 1 94.56 203 ILE A N 1
ATOM 1685 C CA . ILE A 1 203 ? -2.01 -19.188 -7.16 1 94.56 203 ILE A CA 1
ATOM 1686 C C . ILE A 1 203 ? -3.312 -19.984 -7.07 1 94.56 203 ILE A C 1
ATOM 1688 O O . ILE A 1 203 ? -3.502 -20.781 -6.145 1 94.56 203 ILE A O 1
ATOM 1692 N N . LEU A 1 204 ? -4.184 -19.688 -8.008 1 95.69 204 LEU A N 1
ATOM 1693 C CA . LEU A 1 204 ? -5.422 -20.453 -8.078 1 95.69 204 LEU A CA 1
ATOM 1694 C C . LEU A 1 204 ? -5.188 -21.797 -8.766 1 95.69 204 LEU A C 1
ATOM 1696 O O . LEU A 1 204 ? -6.051 -22.688 -8.734 1 95.69 204 LEU A O 1
ATOM 1700 N N . GLY A 1 205 ? -4.035 -21.984 -9.32 1 93.38 205 GLY A N 1
ATOM 1701 C CA . GLY A 1 205 ? -3.744 -23.203 -10.07 1 93.38 205 GLY A CA 1
ATOM 1702 C C . GLY A 1 205 ? -4.559 -23.328 -11.344 1 93.38 205 GLY A C 1
ATOM 1703 O O . GLY A 1 205 ? -5.008 -24.422 -11.688 1 93.38 205 GLY A O 1
ATOM 1704 N N . TYR A 1 206 ? -4.816 -22.125 -11.898 1 90.25 206 TYR A N 1
ATOM 1705 C CA . TYR A 1 206 ? -5.578 -22.109 -13.141 1 90.25 206 TYR A CA 1
ATOM 1706 C C . TYR A 1 206 ? -4.719 -22.562 -14.312 1 90.25 206 TYR A C 1
ATOM 1708 O O . TYR A 1 206 ? -3.609 -22.062 -14.516 1 90.25 206 TYR A O 1
ATOM 1716 N N . VAL A 1 207 ? -5.074 -23.641 -14.977 1 76.44 207 VAL A N 1
ATOM 1717 C CA . VAL A 1 207 ? -4.426 -24.125 -16.188 1 76.44 207 VAL A CA 1
ATOM 1718 C C . VAL A 1 207 ? -5.359 -23.938 -17.391 1 76.44 207 VAL A C 1
ATOM 1720 O O . VAL A 1 207 ? -6.465 -24.469 -17.406 1 76.44 207 VAL A O 1
ATOM 1723 N N . ALA A 1 208 ? -5.016 -22.812 -18.109 1 64.19 208 ALA A N 1
ATOM 1724 C CA . ALA A 1 208 ? -5.855 -22.547 -19.281 1 64.19 208 ALA A CA 1
ATOM 1725 C C . ALA A 1 208 ? -5.898 -23.766 -20.203 1 64.19 208 ALA A C 1
ATOM 1727 O O . ALA A 1 208 ? -4.887 -24.453 -20.391 1 64.19 208 ALA A O 1
ATOM 1728 N N . ASP A 1 209 ? -7.02 -24.312 -20.469 1 52.22 209 ASP A N 1
ATOM 1729 C CA . ASP A 1 209 ? -7.117 -25.312 -21.516 1 52.22 209 ASP A CA 1
ATOM 1730 C C . ASP A 1 209 ? -6.578 -24.781 -22.844 1 52.22 209 ASP A C 1
ATOM 1732 O O . ASP A 1 209 ? -6.648 -23.578 -23.109 1 52.22 209 ASP A O 1
ATOM 1736 N N . MET B 1 1 ? 31.234 7.68 -0.653 1 34.5 1 MET B N 1
ATOM 1737 C CA . MET B 1 1 ? 29.797 7.961 -0.684 1 34.5 1 MET B CA 1
ATOM 1738 C C . MET B 1 1 ? 29.438 9.039 0.329 1 34.5 1 MET B C 1
ATOM 1740 O O . MET B 1 1 ? 29.766 8.922 1.512 1 34.5 1 MET B O 1
ATOM 1744 N N . ARG B 1 2 ? 29.516 10.133 0.074 1 44.41 2 ARG B N 1
ATOM 1745 C CA . ARG B 1 2 ? 29.438 11.242 1.013 1 44.41 2 ARG B CA 1
ATOM 1746 C C . ARG B 1 2 ? 28.375 10.992 2.082 1 44.41 2 ARG B C 1
ATOM 1748 O O . ARG B 1 2 ? 27.281 10.531 1.775 1 44.41 2 ARG B O 1
ATOM 1755 N N . LYS B 1 3 ? 28.797 10.875 3.246 1 55.31 3 LYS B N 1
ATOM 1756 C CA . LYS B 1 3 ? 28.016 10.648 4.453 1 55.31 3 LYS B CA 1
ATOM 1757 C C . LYS B 1 3 ? 26.891 11.68 4.578 1 55.31 3 LYS B C 1
ATOM 1759 O O . LYS B 1 3 ? 27.156 12.883 4.652 1 55.31 3 LYS B O 1
ATOM 1764 N N . ARG B 1 4 ? 25.578 11.219 4.262 1 73.5 4 ARG B N 1
ATOM 1765 C CA . ARG B 1 4 ? 24.438 12.141 4.23 1 73.5 4 ARG B CA 1
ATOM 1766 C C . ARG B 1 4 ? 24.141 12.68 5.625 1 73.5 4 ARG B C 1
ATOM 1768 O O . ARG B 1 4 ? 23.688 13.812 5.77 1 73.5 4 ARG B O 1
ATOM 1775 N N . PHE B 1 5 ? 24.609 11.938 6.703 1 90.31 5 PHE B N 1
ATOM 1776 C CA . PHE B 1 5 ? 24.281 12.375 8.055 1 90.31 5 PHE B CA 1
ATOM 1777 C C . PHE B 1 5 ? 25.547 12.484 8.906 1 90.31 5 PHE B C 1
ATOM 1779 O O . PHE B 1 5 ? 26.438 11.641 8.805 1 90.31 5 PHE B O 1
ATOM 1786 N N . THR B 1 6 ? 25.703 13.516 9.703 1 93.12 6 THR B N 1
ATOM 1787 C CA . THR B 1 6 ? 26.812 13.648 10.648 1 93.12 6 THR B CA 1
ATOM 1788 C C . THR B 1 6 ? 26.656 12.664 11.805 1 93.12 6 THR B C 1
ATOM 1790 O O . THR B 1 6 ? 25.562 12.125 12.023 1 93.12 6 THR B O 1
ATOM 1793 N N . GLU B 1 7 ? 27.719 12.484 12.602 1 94 7 GLU B N 1
ATOM 1794 C CA . GLU B 1 7 ? 27.688 11.594 13.758 1 94 7 GLU B CA 1
ATOM 1795 C C . GLU B 1 7 ? 26.656 12.07 14.781 1 94 7 GLU B C 1
ATOM 1797 O O . GLU B 1 7 ? 25.984 11.25 15.414 1 94 7 GLU B O 1
ATOM 1802 N N . LYS B 1 8 ? 26.641 13.305 14.93 1 94.12 8 LYS B N 1
ATOM 1803 C CA . LYS B 1 8 ? 25.688 13.883 15.867 1 94.12 8 LYS B CA 1
ATOM 1804 C C . LYS B 1 8 ? 24.25 13.633 15.414 1 94.12 8 LYS B C 1
ATOM 1806 O O . LYS B 1 8 ? 23.391 13.258 16.219 1 94.12 8 LYS B O 1
ATOM 1811 N N . GLN B 1 9 ? 23.984 13.859 14.195 1 95.75 9 GLN B N 1
ATOM 1812 C CA . GLN B 1 9 ? 22.656 13.594 13.648 1 95.75 9 GLN B CA 1
ATOM 1813 C C . GLN B 1 9 ? 22.266 12.133 13.82 1 95.75 9 GLN B C 1
ATOM 1815 O O . GLN B 1 9 ? 21.141 11.828 14.227 1 95.75 9 GLN B O 1
ATOM 1820 N N . ILE B 1 10 ? 23.219 11.305 13.562 1 95.88 10 ILE B N 1
ATOM 1821 C CA . ILE B 1 10 ? 22.984 9.867 13.664 1 95.88 10 ILE B CA 1
ATOM 1822 C C . ILE B 1 10 ? 22.641 9.508 15.102 1 95.88 10 ILE B C 1
ATOM 1824 O O . ILE B 1 10 ? 21.703 8.75 15.359 1 95.88 10 ILE B O 1
ATOM 1828 N N . HIS B 1 11 ? 23.375 10.055 15.992 1 96.06 11 HIS B N 1
ATOM 1829 C CA . HIS B 1 11 ? 23.125 9.82 17.406 1 96.06 11 HIS B CA 1
ATOM 1830 C C . HIS B 1 11 ? 21.703 10.227 17.797 1 96.06 11 HIS B C 1
ATOM 1832 O O . HIS B 1 11 ? 20.984 9.461 18.453 1 96.06 11 HIS B O 1
ATOM 1838 N N . ILE B 1 12 ? 21.312 11.359 17.391 1 96.38 12 ILE B N 1
ATOM 1839 C CA . ILE B 1 12 ? 20 11.891 17.719 1 96.38 12 ILE B CA 1
ATOM 1840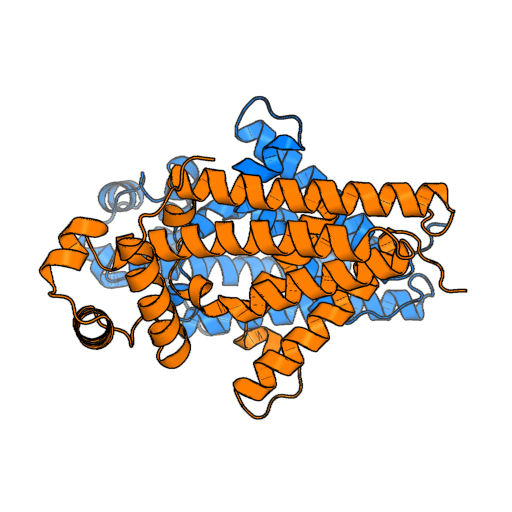 C C . ILE B 1 12 ? 18.922 11.023 17.062 1 96.38 12 ILE B C 1
ATOM 1842 O O . ILE B 1 12 ? 17.922 10.672 17.703 1 96.38 12 ILE B O 1
ATOM 1846 N N . LEU B 1 13 ? 19.156 10.664 15.852 1 96.06 13 LEU B N 1
ATOM 1847 C CA . LEU B 1 13 ? 18.188 9.859 15.102 1 96.06 13 LEU B CA 1
ATOM 1848 C C . LEU B 1 13 ? 18.031 8.477 15.727 1 96.06 13 LEU B C 1
ATOM 1850 O O . LEU B 1 13 ? 16.906 7.957 15.82 1 96.06 13 LEU B O 1
ATOM 1854 N N . ASP B 1 14 ? 19.094 7.902 16.172 1 96.06 14 ASP B N 1
ATOM 1855 C CA . ASP B 1 14 ? 19.031 6.594 16.812 1 96.06 14 ASP B CA 1
ATOM 1856 C C . ASP B 1 14 ? 18.188 6.645 18.094 1 96.06 14 ASP B C 1
ATOM 1858 O O . ASP B 1 14 ? 17.391 5.75 18.344 1 96.06 14 ASP B O 1
ATOM 1862 N N . ILE B 1 15 ? 18.375 7.629 18.812 1 96.5 15 ILE B N 1
ATOM 1863 C CA . ILE B 1 15 ? 17.641 7.805 20.062 1 96.5 15 ILE B CA 1
ATOM 1864 C C . ILE B 1 15 ? 16.172 8.055 19.766 1 96.5 15 ILE B C 1
ATOM 1866 O O . ILE B 1 15 ? 15.289 7.488 20.422 1 96.5 15 ILE B O 1
ATOM 1870 N N . ALA B 1 16 ? 15.938 8.938 18.828 1 94.94 16 ALA B N 1
ATOM 1871 C CA . ALA B 1 16 ? 14.555 9.211 18.438 1 94.94 16 ALA B CA 1
ATOM 1872 C C . ALA B 1 16 ? 13.836 7.934 18.016 1 94.94 16 ALA B C 1
ATOM 1874 O O . ALA B 1 16 ? 12.695 7.695 18.422 1 94.94 16 ALA B O 1
ATOM 1875 N N . GLU B 1 17 ? 14.484 7.16 17.203 1 94 17 GLU B N 1
ATOM 1876 C CA . GLU B 1 17 ? 13.898 5.91 16.734 1 94 17 GLU B CA 1
ATOM 1877 C C . GLU B 1 17 ? 13.57 4.98 17.891 1 94 17 GLU B C 1
ATOM 1879 O O . GLU B 1 17 ? 12.508 4.348 17.906 1 94 17 GLU B O 1
ATOM 1884 N N . GLU B 1 18 ? 14.469 4.883 18.797 1 94.56 18 GLU B N 1
ATOM 1885 C CA . GLU B 1 18 ? 14.258 4.043 19.984 1 94.56 18 GLU B CA 1
ATOM 1886 C C . GLU B 1 18 ? 13.016 4.48 20.75 1 94.56 18 GLU B C 1
ATOM 1888 O O . GLU B 1 18 ? 12.203 3.643 21.156 1 94.56 18 GLU B O 1
ATOM 1893 N N . LEU B 1 19 ? 12.883 5.734 20.969 1 94.81 19 LEU B N 1
ATOM 1894 C CA . LEU B 1 19 ? 11.758 6.273 21.734 1 94.81 19 LEU B CA 1
ATOM 1895 C C . LEU B 1 19 ? 10.453 6.078 20.969 1 94.81 19 LEU B C 1
ATOM 1897 O O . LEU B 1 19 ? 9.438 5.703 21.578 1 94.81 19 LEU B O 1
ATOM 1901 N N . ILE B 1 20 ? 10.523 6.273 19.703 1 91.5 20 ILE B N 1
ATOM 1902 C CA . ILE B 1 20 ? 9.328 6.152 18.891 1 91.5 20 ILE B CA 1
ATOM 1903 C C . ILE B 1 20 ? 8.891 4.688 18.812 1 91.5 20 ILE B C 1
ATOM 1905 O O . ILE B 1 20 ? 7.695 4.391 18.812 1 91.5 20 ILE B O 1
ATOM 1909 N N . ALA B 1 21 ? 9.844 3.883 18.734 1 88.06 21 ALA B N 1
ATOM 1910 C CA . ALA B 1 21 ? 9.531 2.455 18.719 1 88.06 21 ALA B CA 1
ATOM 1911 C C . ALA B 1 21 ? 8.828 2.027 20 1 88.06 21 ALA B C 1
ATOM 1913 O O . ALA B 1 21 ? 7.973 1.139 19.984 1 88.06 21 ALA B O 1
ATOM 1914 N N . LYS B 1 22 ? 9.125 2.668 21.062 1 88.94 22 LYS B N 1
ATOM 1915 C CA . LYS B 1 22 ? 8.609 2.283 22.375 1 88.94 22 LYS B CA 1
ATOM 1916 C C . LYS B 1 22 ? 7.273 2.961 22.656 1 88.94 22 LYS B C 1
ATOM 1918 O O . LYS B 1 22 ? 6.344 2.324 23.156 1 88.94 22 LYS B O 1
ATOM 1923 N N . LYS B 1 23 ? 7.141 4.246 22.312 1 88.5 23 LYS B N 1
ATOM 1924 C CA . LYS B 1 23 ? 5.977 5 22.766 1 88.5 23 LYS B CA 1
ATOM 1925 C C . LYS B 1 23 ? 5.172 5.539 21.594 1 88.5 23 LYS B C 1
ATOM 1927 O O . LYS B 1 23 ? 4.105 6.125 21.766 1 88.5 23 LYS B O 1
ATOM 1932 N N . GLY B 1 24 ? 5.68 5.336 20.406 1 84.88 24 GLY B N 1
ATOM 1933 C CA . GLY B 1 24 ? 5.012 5.883 19.234 1 84.88 24 GLY B CA 1
ATOM 1934 C C . GLY B 1 24 ? 5.395 7.32 18.953 1 84.88 24 GLY B C 1
ATOM 1935 O O . GLY B 1 24 ? 5.992 7.992 19.797 1 84.88 24 GLY B O 1
ATOM 1936 N N . TYR B 1 25 ? 5.027 7.723 17.812 1 85.06 25 TYR B N 1
ATOM 1937 C CA . TYR B 1 25 ? 5.363 9.062 17.359 1 85.06 25 TYR B CA 1
ATOM 1938 C C . TYR B 1 25 ? 4.688 10.125 18.234 1 85.06 25 TYR B C 1
ATOM 1940 O O . TYR B 1 25 ? 5.34 11.055 18.703 1 85.06 25 TYR B O 1
ATOM 1948 N N . GLU B 1 26 ? 3.434 9.977 18.375 1 83.25 26 GLU B N 1
ATOM 1949 C CA . GLU B 1 26 ? 2.67 10.953 19.141 1 83.25 26 GLU B CA 1
ATOM 1950 C C . GLU B 1 26 ? 3.1 10.953 20.609 1 83.25 26 GLU B C 1
ATOM 1952 O O . GLU B 1 26 ? 3.068 11.992 21.266 1 83.25 26 GLU B O 1
ATOM 1957 N N . GLY B 1 27 ? 3.584 9.914 21.047 1 88.62 27 GLY B N 1
ATOM 1958 C CA . GLY B 1 27 ? 3.967 9.781 22.453 1 88.62 27 GLY B CA 1
ATOM 1959 C C . GLY B 1 27 ? 5.387 10.227 22.719 1 88.62 27 GLY B C 1
ATOM 1960 O O . GLY B 1 27 ? 5.824 10.25 23.875 1 88.62 27 GLY B O 1
ATOM 1961 N N . THR B 1 28 ? 6.074 10.555 21.641 1 92.88 28 THR B N 1
ATOM 1962 C CA . THR B 1 28 ? 7.465 10.969 21.797 1 92.88 28 THR B CA 1
ATOM 1963 C C . THR B 1 28 ? 7.609 12.469 21.547 1 92.88 28 THR B C 1
ATOM 1965 O O . THR B 1 28 ? 7.402 12.938 20.422 1 92.88 28 THR B O 1
ATOM 1968 N N . SER B 1 29 ? 8.055 13.25 22.609 1 94.31 29 SER B N 1
ATOM 1969 C CA . SER B 1 29 ? 8.219 14.695 22.469 1 94.31 29 SER B CA 1
ATOM 1970 C C . SER B 1 29 ? 9.664 15.055 22.156 1 94.31 29 SER B C 1
ATOM 1972 O O . SER B 1 29 ? 10.57 14.234 22.328 1 94.31 29 SER B O 1
ATOM 1974 N N . VAL B 1 30 ? 9.781 16.266 21.688 1 94.88 30 VAL B N 1
ATOM 1975 C CA . VAL B 1 30 ? 11.117 16.797 21.484 1 94.88 30 VAL B CA 1
ATOM 1976 C C . VAL B 1 30 ? 11.891 16.797 22.797 1 94.88 30 VAL B C 1
ATOM 1978 O O . VAL B 1 30 ? 13.086 16.484 22.828 1 94.88 30 VAL B O 1
ATOM 1981 N N . ARG B 1 31 ? 11.234 17.125 23.828 1 95.56 31 ARG B N 1
ATOM 1982 C CA . ARG B 1 31 ? 11.852 17.141 25.156 1 95.56 31 ARG B CA 1
ATOM 1983 C C . ARG B 1 31 ? 12.359 15.75 25.531 1 95.56 31 ARG B C 1
ATOM 1985 O O . ARG B 1 31 ? 13.445 15.617 26.109 1 95.56 31 ARG B O 1
ATOM 1992 N N . ASP B 1 32 ? 11.625 14.719 25.297 1 96.62 32 ASP B N 1
ATOM 1993 C CA . ASP B 1 32 ? 12.031 13.344 25.547 1 96.62 32 ASP B CA 1
ATOM 1994 C C . ASP B 1 32 ? 13.328 13.008 24.828 1 96.62 32 ASP B C 1
ATOM 1996 O O . ASP B 1 32 ? 14.242 12.422 25.422 1 96.62 32 ASP B O 1
ATOM 2000 N N . ILE B 1 33 ? 13.375 13.367 23.562 1 97 33 ILE B N 1
ATOM 2001 C CA . ILE B 1 33 ? 14.523 13.062 22.719 1 97 33 ILE B CA 1
ATOM 2002 C C . ILE B 1 33 ? 15.75 13.812 23.234 1 97 33 ILE B C 1
ATOM 2004 O O . ILE B 1 33 ? 16.828 13.234 23.375 1 97 33 ILE B O 1
ATOM 2008 N N . CYS B 1 34 ? 15.539 15.086 23.547 1 96.94 34 CYS B N 1
ATOM 2009 C CA . CYS B 1 34 ? 16.641 15.914 24.031 1 96.94 34 CYS B CA 1
ATOM 2010 C C . CYS B 1 34 ? 17.188 15.383 25.344 1 96.94 34 CYS B C 1
ATOM 2012 O O . CYS B 1 34 ? 18.406 15.328 25.531 1 96.94 34 CYS B O 1
ATOM 2014 N N . SER B 1 35 ? 16.328 15.062 26.188 1 97.31 35 SER B N 1
ATOM 2015 C CA . SER B 1 35 ? 16.719 14.555 27.484 1 97.31 35 SER B CA 1
ATOM 2016 C C . SER B 1 35 ? 17.547 13.273 27.359 1 97.31 35 SER B C 1
ATOM 2018 O O . SER B 1 35 ? 18.609 13.148 27.969 1 97.31 35 SER B O 1
ATOM 2020 N N . LYS B 1 36 ? 17.156 12.391 26.562 1 96.75 36 LYS B N 1
ATOM 2021 C CA . LYS B 1 36 ? 17.828 11.109 26.422 1 96.75 36 LYS B CA 1
ATOM 2022 C C . LYS B 1 36 ? 19.141 11.258 25.641 1 96.75 36 LYS B C 1
ATOM 2024 O O . LYS B 1 36 ? 20.109 10.555 25.906 1 96.75 36 LYS B O 1
ATOM 2029 N N . ALA B 1 37 ? 19.078 12.125 24.672 1 96.31 37 ALA B N 1
ATOM 2030 C CA . ALA B 1 37 ? 20.25 12.344 23.828 1 96.31 37 ALA B CA 1
ATOM 2031 C C . ALA B 1 37 ? 21.25 13.281 24.5 1 96.31 37 ALA B C 1
ATOM 2033 O O . ALA B 1 37 ? 22.359 13.484 24 1 96.31 37 ALA B O 1
ATOM 2034 N N . ASN B 1 38 ? 20.797 13.836 25.578 1 96.19 38 ASN B N 1
ATOM 2035 C CA . ASN B 1 38 ? 21.609 14.789 26.312 1 96.19 38 ASN B CA 1
ATOM 2036 C C . ASN B 1 38 ? 22.016 15.984 25.438 1 96.19 38 ASN B C 1
ATOM 2038 O O . ASN B 1 38 ? 23.188 16.297 25.312 1 96.19 38 ASN B O 1
ATOM 2042 N N . ILE B 1 39 ? 21.016 16.531 24.891 1 95.69 39 ILE B N 1
ATOM 2043 C CA . ILE B 1 39 ? 21.203 17.75 24.094 1 95.69 39 ILE B CA 1
ATOM 2044 C C . ILE B 1 39 ? 20.109 18.766 24.438 1 95.69 39 ILE B C 1
ATOM 2046 O O . ILE B 1 39 ? 19.125 18.422 25.094 1 95.69 39 ILE B O 1
ATOM 2050 N N . ASN B 1 40 ? 20.328 20 24.062 1 93.69 40 ASN B N 1
ATOM 2051 C CA . ASN B 1 40 ? 19.297 21.016 24.266 1 93.69 40 ASN B CA 1
ATOM 2052 C C . ASN B 1 40 ? 18.328 21.094 23.094 1 93.69 40 ASN B C 1
ATOM 2054 O O . ASN B 1 40 ? 18.625 20.594 22.016 1 93.69 40 ASN B O 1
ATOM 2058 N N . VAL B 1 41 ? 17.234 21.656 23.328 1 93.62 41 VAL B N 1
ATOM 2059 C CA . VAL B 1 41 ? 16.141 21.719 22.375 1 93.62 41 VAL B CA 1
ATOM 2060 C C . VAL B 1 41 ? 16.578 22.484 21.141 1 93.62 41 VAL B C 1
ATOM 2062 O O . VAL B 1 41 ? 16.156 22.172 20.016 1 93.62 41 VAL B O 1
ATOM 2065 N N . ALA B 1 42 ? 17.5 23.391 21.281 1 94.25 42 ALA B N 1
ATOM 2066 C CA . ALA B 1 42 ? 17.984 24.203 20.172 1 94.25 42 ALA B CA 1
ATOM 2067 C C . ALA B 1 42 ? 18.719 23.359 19.141 1 94.25 42 ALA B C 1
ATOM 2069 O O . ALA B 1 42 ? 18.734 23.688 17.953 1 94.25 42 ALA B O 1
ATOM 2070 N N . MET B 1 43 ? 19.188 22.344 19.516 1 93.94 43 MET B N 1
ATOM 2071 C CA . MET B 1 43 ? 19.953 21.469 18.625 1 93.94 43 MET B CA 1
ATOM 2072 C C . MET B 1 43 ? 19.031 20.75 17.656 1 93.94 43 MET B C 1
ATOM 2074 O O . MET B 1 43 ? 19.406 20.5 16.516 1 93.94 43 MET B O 1
ATOM 2078 N N . ILE B 1 44 ? 17.812 20.422 18.094 1 95.19 44 ILE B N 1
ATOM 2079 C CA . ILE B 1 44 ? 16.844 19.812 17.188 1 95.19 44 ILE B CA 1
ATOM 2080 C C . ILE B 1 44 ? 16.531 20.781 16.047 1 95.19 44 ILE B C 1
ATOM 2082 O O . ILE B 1 44 ? 16.5 20.375 14.875 1 95.19 44 ILE B O 1
ATOM 2086 N N . SER B 1 45 ? 16.375 21.984 16.469 1 94 45 SER B N 1
ATOM 2087 C CA . SER B 1 45 ? 16.109 23.016 15.469 1 94 45 SER B CA 1
ATOM 2088 C C . SER B 1 45 ? 17.312 23.203 14.547 1 94 45 SER B C 1
ATOM 2090 O O . SER B 1 45 ? 17.156 23.391 13.336 1 94 45 SER B O 1
ATOM 2092 N N . TYR B 1 46 ? 18.391 23.156 15.078 1 94.62 46 TYR B N 1
ATOM 2093 C CA . TYR B 1 46 ? 19.625 23.375 14.336 1 94.62 46 TYR B CA 1
ATOM 2094 C C . TYR B 1 46 ? 19.875 22.25 13.336 1 94.62 46 TYR B C 1
ATOM 2096 O O . TYR B 1 46 ? 20.156 22.516 12.164 1 94.62 46 TYR B O 1
ATOM 2104 N N . TYR B 1 47 ? 19.703 21.109 13.758 1 94.44 47 TYR B N 1
ATOM 2105 C CA . TYR B 1 47 ? 20.062 19.953 12.93 1 94.44 47 TYR B CA 1
ATOM 2106 C C . TYR B 1 47 ? 18.922 19.578 11.984 1 94.44 47 TYR B C 1
ATOM 2108 O O . TYR B 1 47 ? 19.156 19.078 10.883 1 94.44 47 TYR B O 1
ATOM 2116 N N . PHE B 1 48 ? 17.656 19.781 12.422 1 94.25 48 PHE B N 1
ATOM 211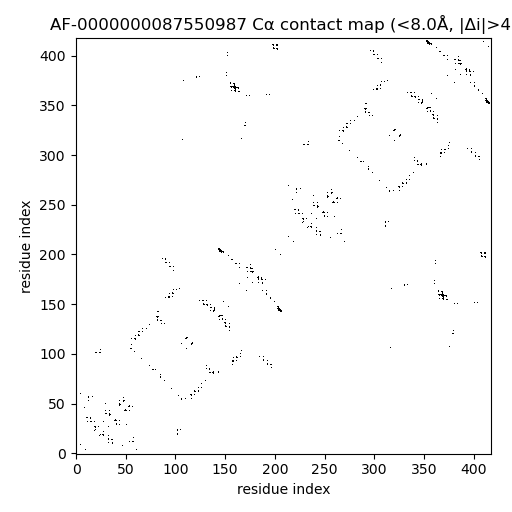7 C CA . PHE B 1 48 ? 16.547 19.188 11.672 1 94.25 48 PHE B CA 1
ATOM 2118 C C . PHE B 1 48 ? 15.477 20.234 11.375 1 94.25 48 PHE B C 1
ATOM 2120 O O . PHE B 1 48 ? 14.641 20.047 10.492 1 94.25 48 PHE B O 1
ATOM 2127 N N . GLY B 1 49 ? 15.484 21.281 12.133 1 92.94 49 GLY B N 1
ATOM 2128 C CA . GLY B 1 49 ? 14.492 22.328 11.945 1 92.94 49 GLY B CA 1
ATOM 2129 C C . GLY B 1 49 ? 13.266 22.156 12.82 1 92.94 49 GLY B C 1
ATOM 2130 O O . GLY B 1 49 ? 12.891 23.062 13.562 1 92.94 49 GLY B O 1
ATOM 2131 N N . SER B 1 50 ? 12.594 21.016 12.766 1 90.81 50 SER B N 1
ATOM 2132 C CA . SER B 1 50 ? 11.398 20.703 13.539 1 90.81 50 SER B CA 1
ATOM 2133 C C . SER B 1 50 ? 11.297 19.203 13.812 1 90.81 50 SER B C 1
ATOM 2135 O O . SER B 1 50 ? 12.07 18.422 13.273 1 90.81 50 SER B O 1
ATOM 2137 N N . LYS B 1 51 ? 10.375 18.875 14.703 1 88.81 51 LYS B N 1
ATOM 2138 C CA . LYS B 1 51 ? 10.125 17.469 14.984 1 88.81 51 LYS B CA 1
ATOM 2139 C C . LYS B 1 51 ? 9.703 16.719 13.719 1 88.81 51 LYS B C 1
ATOM 2141 O O . LYS B 1 51 ? 10.188 15.617 13.453 1 88.81 51 LYS B O 1
ATOM 2146 N N . GLU B 1 52 ? 8.883 17.344 12.953 1 85.19 52 GLU B N 1
ATOM 2147 C CA . GLU B 1 52 ? 8.367 16.703 11.742 1 85.19 52 GLU B CA 1
ATOM 2148 C C . GLU B 1 52 ? 9.484 16.469 10.727 1 85.19 52 GLU B C 1
ATOM 2150 O O . GLU B 1 52 ? 9.562 15.398 10.125 1 85.19 52 GLU B O 1
ATOM 2155 N N . LYS B 1 53 ? 10.289 17.406 10.562 1 88.25 53 LYS B N 1
ATOM 2156 C CA . LYS B 1 53 ? 11.406 17.266 9.641 1 88.25 53 LYS B CA 1
ATOM 2157 C C . LYS B 1 53 ? 12.406 16.219 10.125 1 88.25 53 LYS B C 1
ATOM 2159 O O . LYS B 1 53 ? 12.977 15.484 9.32 1 88.25 53 LYS B O 1
ATOM 2164 N N . MET B 1 54 ? 12.594 16.219 11.398 1 91.38 54 MET B N 1
ATOM 2165 C CA . MET B 1 54 ? 13.477 15.203 11.961 1 91.38 54 MET B CA 1
ATOM 2166 C C . MET B 1 54 ? 12.984 13.805 11.617 1 91.38 54 MET B C 1
ATOM 2168 O O . MET B 1 54 ? 13.781 12.914 11.328 1 91.38 54 MET B O 1
ATOM 2172 N N . MET B 1 55 ? 11.711 13.656 11.633 1 87.62 55 MET B N 1
ATOM 2173 C CA . MET B 1 55 ? 11.133 12.344 11.336 1 87.62 55 MET B CA 1
ATOM 2174 C C . MET B 1 55 ? 11.375 11.969 9.875 1 87.62 55 MET B C 1
ATOM 2176 O O . MET B 1 55 ? 11.57 10.789 9.562 1 87.62 55 MET B O 1
ATOM 2180 N N . THR B 1 56 ? 11.359 12.914 9.07 1 87.31 56 THR B N 1
ATOM 2181 C CA . THR B 1 56 ? 11.672 12.664 7.672 1 87.31 56 THR B CA 1
ATOM 2182 C C . THR B 1 56 ? 13.125 12.227 7.512 1 87.31 56 THR B C 1
ATOM 2184 O O . THR B 1 56 ? 13.43 11.32 6.742 1 87.31 56 THR B O 1
ATOM 2187 N N . TYR B 1 57 ? 13.914 12.898 8.258 1 90.69 57 TYR B N 1
ATOM 2188 C CA . TYR B 1 57 ? 15.32 12.516 8.258 1 90.69 57 TYR B CA 1
ATOM 2189 C C . TYR B 1 57 ? 15.5 11.109 8.805 1 90.69 57 TYR B C 1
ATOM 2191 O O . TYR B 1 57 ? 16.344 10.344 8.312 1 90.69 57 TYR B O 1
ATOM 2199 N N . LEU B 1 58 ? 14.758 10.859 9.805 1 92.56 58 LEU B N 1
ATOM 2200 C CA . LEU B 1 58 ? 14.82 9.523 10.391 1 92.56 58 LEU B CA 1
ATOM 2201 C C . LEU B 1 58 ? 14.414 8.461 9.375 1 92.56 58 LEU B C 1
ATOM 2203 O O . LEU B 1 58 ? 15.047 7.41 9.281 1 92.56 58 LEU B O 1
ATOM 2207 N N . TYR B 1 59 ? 13.398 8.719 8.688 1 90.88 59 TYR B N 1
ATOM 2208 C CA . TYR B 1 59 ? 12.953 7.793 7.648 1 90.88 59 TYR B CA 1
ATOM 2209 C C . TYR B 1 59 ? 14.023 7.605 6.582 1 90.88 59 TYR B C 1
ATOM 2211 O O . TYR B 1 59 ? 14.289 6.484 6.148 1 90.88 59 TYR B O 1
ATOM 2219 N N . GLN B 1 60 ? 14.547 8.703 6.203 1 91.31 60 GLN B N 1
ATOM 2220 C CA . GLN B 1 60 ? 15.617 8.648 5.215 1 91.31 60 GLN B CA 1
ATOM 2221 C C . GLN B 1 60 ? 16.781 7.793 5.703 1 91.31 60 GLN B C 1
ATOM 2223 O O . GLN B 1 60 ? 17.297 6.953 4.961 1 91.31 60 GLN B O 1
ATOM 2228 N N . TYR B 1 61 ? 17.078 8.062 6.859 1 92.38 61 TYR B N 1
ATOM 2229 C CA . TYR B 1 61 ? 18.172 7.316 7.484 1 92.38 61 TYR B CA 1
ATOM 2230 C C . TYR B 1 61 ? 17.859 5.828 7.539 1 92.38 61 TYR B C 1
ATOM 2232 O O . TYR B 1 61 ? 18.719 4.992 7.23 1 92.38 61 TYR B O 1
ATOM 2240 N N . ARG B 1 62 ? 16.688 5.496 7.91 1 92.06 62 ARG B N 1
ATOM 2241 C CA . ARG B 1 62 ? 16.25 4.105 8.008 1 92.06 62 ARG B CA 1
ATOM 2242 C C . ARG B 1 62 ? 16.281 3.428 6.641 1 92.06 62 ARG B C 1
ATOM 2244 O O . ARG B 1 62 ? 16.703 2.279 6.52 1 92.06 62 ARG B O 1
ATOM 2251 N N . VAL B 1 63 ? 15.867 4.094 5.621 1 92.5 63 VAL B N 1
ATOM 2252 C CA . VAL B 1 63 ? 15.867 3.568 4.258 1 92.5 63 VAL B CA 1
ATOM 2253 C C . VAL B 1 63 ? 17.297 3.273 3.818 1 92.5 63 VAL B C 1
ATOM 2255 O O . VAL B 1 63 ? 17.578 2.199 3.281 1 92.5 63 VAL B O 1
ATOM 2258 N N . LEU B 1 64 ? 18.172 4.188 4.102 1 93.38 64 LEU B N 1
ATOM 2259 C CA . LEU B 1 64 ? 19.562 4.035 3.729 1 93.38 64 LEU B CA 1
ATOM 2260 C C . LEU B 1 64 ? 20.188 2.834 4.434 1 93.38 64 LEU B C 1
ATOM 2262 O O . LEU B 1 64 ? 20.844 2.006 3.799 1 93.38 64 LEU B O 1
ATOM 2266 N N . LYS B 1 65 ? 19.953 2.76 5.68 1 93.25 65 LYS B N 1
ATOM 2267 C CA . LYS B 1 65 ? 20.531 1.67 6.465 1 93.25 65 LYS B CA 1
ATOM 2268 C C . LYS B 1 65 ? 19.969 0.32 6.023 1 93.25 65 LYS B C 1
ATOM 2270 O O . LYS B 1 65 ? 20.719 -0.662 5.93 1 93.25 65 LYS B O 1
ATOM 2275 N N . THR B 1 66 ? 18.719 0.277 5.781 1 94 66 THR B N 1
ATOM 2276 C CA . THR B 1 66 ? 18.078 -0.965 5.352 1 94 66 THR B CA 1
ATOM 2277 C C . THR B 1 66 ? 18.609 -1.394 3.982 1 94 66 THR B C 1
ATOM 2279 O O . THR B 1 66 ? 18.812 -2.584 3.732 1 94 66 THR B O 1
ATOM 2282 N N . ARG B 1 67 ? 18.766 -0.426 3.148 1 94.69 67 ARG B N 1
ATOM 2283 C CA . ARG B 1 67 ? 19.312 -0.715 1.828 1 94.69 67 ARG B CA 1
ATOM 2284 C C . ARG B 1 67 ? 20.703 -1.343 1.94 1 94.69 67 ARG B C 1
ATOM 2286 O O . ARG B 1 67 ? 20.984 -2.346 1.283 1 94.69 67 ARG B O 1
ATOM 2293 N N . GLU B 1 68 ? 21.5 -0.753 2.783 1 94.75 68 GLU B N 1
ATOM 2294 C CA . GLU B 1 68 ? 22.859 -1.256 2.988 1 94.75 68 GLU B CA 1
ATOM 2295 C C . GLU B 1 68 ? 22.844 -2.666 3.57 1 94.75 68 GLU B C 1
ATOM 2297 O O . GLU B 1 68 ? 23.578 -3.543 3.107 1 94.75 68 GLU B O 1
ATOM 2302 N N . LYS B 1 69 ? 22.047 -2.84 4.523 1 95.5 69 LYS B N 1
ATOM 2303 C CA . LYS B 1 69 ? 21.953 -4.145 5.168 1 95.5 69 LYS B CA 1
ATOM 2304 C C . LYS B 1 69 ? 21.422 -5.199 4.199 1 95.5 69 LYS B C 1
ATOM 2306 O O . LYS B 1 69 ? 21.859 -6.355 4.234 1 95.5 69 LYS B O 1
ATOM 2311 N N . PHE B 1 70 ? 20.547 -4.828 3.4 1 95.81 70 PHE B N 1
ATOM 2312 C CA . PHE B 1 70 ? 20 -5.758 2.418 1 95.81 70 PHE B CA 1
ATOM 2313 C C . PHE B 1 70 ? 21.078 -6.168 1.413 1 95.81 70 PHE B C 1
ATOM 2315 O O . PHE B 1 70 ? 21.141 -7.336 1.019 1 95.81 70 PHE B O 1
ATOM 2322 N N . SER B 1 71 ? 21.797 -5.168 0.949 1 94.69 71 SER B N 1
ATOM 2323 C CA . SER B 1 71 ? 22.891 -5.473 0.018 1 94.69 71 SER B CA 1
ATOM 2324 C C . SER B 1 71 ? 23.844 -6.516 0.599 1 94.69 71 SER B C 1
ATOM 2326 O O . SER B 1 71 ? 24.203 -7.477 -0.08 1 94.69 71 SER B O 1
ATOM 2328 N N . GLU B 1 72 ? 24.141 -6.305 1.838 1 95.5 72 GLU B N 1
ATOM 2329 C CA . GLU B 1 72 ? 25.016 -7.246 2.529 1 95.5 72 GLU B CA 1
ATOM 2330 C C . GLU B 1 72 ? 24.359 -8.617 2.672 1 95.5 72 GLU B C 1
ATOM 2332 O O . GLU B 1 72 ? 25 -9.648 2.449 1 95.5 72 GLU B O 1
ATOM 2337 N N . PHE B 1 73 ? 23.141 -8.617 3.051 1 95.5 73 PHE B N 1
ATOM 2338 C CA . PHE B 1 73 ? 22.359 -9.836 3.221 1 95.5 73 PHE B CA 1
ATOM 2339 C C . PHE B 1 73 ? 22.281 -10.609 1.911 1 95.5 73 PHE B C 1
ATOM 2341 O O . PHE B 1 73 ? 22.531 -11.82 1.879 1 95.5 73 PHE B O 1
ATOM 2348 N N . ALA B 1 74 ? 21.953 -9.906 0.836 1 94.5 74 ALA B N 1
ATOM 2349 C CA . ALA B 1 74 ? 21.828 -10.523 -0.478 1 94.5 74 ALA B CA 1
ATOM 2350 C C . ALA B 1 74 ? 23.141 -11.164 -0.914 1 94.5 74 ALA B C 1
ATOM 2352 O O . ALA B 1 74 ? 23.156 -12.242 -1.511 1 94.5 74 ALA B O 1
ATOM 2353 N N . ASP B 1 75 ? 24.188 -10.516 -0.584 1 94 75 ASP B N 1
ATOM 2354 C CA . ASP B 1 75 ? 25.5 -11.039 -0.924 1 94 75 ASP B CA 1
ATOM 2355 C C . ASP B 1 75 ? 25.812 -12.305 -0.121 1 94 75 ASP B C 1
ATOM 2357 O O . ASP B 1 75 ? 26.469 -13.219 -0.621 1 94 75 ASP B O 1
ATOM 2361 N N . THR B 1 76 ? 25.344 -12.344 1.063 1 95.19 76 THR B N 1
ATOM 2362 C CA . THR B 1 76 ? 25.609 -13.469 1.951 1 95.19 76 THR B CA 1
ATOM 2363 C C . THR B 1 76 ? 24.891 -14.727 1.464 1 95.19 76 THR B C 1
ATOM 2365 O O . THR B 1 76 ? 25.406 -15.836 1.638 1 95.19 76 THR B O 1
ATOM 2368 N N . ILE B 1 77 ? 23.812 -14.594 0.818 1 94.88 77 ILE B N 1
ATOM 2369 C CA . ILE B 1 77 ? 23.031 -15.766 0.431 1 94.88 77 ILE B CA 1
ATOM 2370 C C . ILE B 1 77 ? 23.25 -16.062 -1.052 1 94.88 77 ILE B C 1
ATOM 2372 O O . ILE B 1 77 ? 22.625 -16.969 -1.604 1 94.88 77 ILE B O 1
ATOM 2376 N N . ASN B 1 78 ? 24.078 -15.344 -1.672 1 93.31 78 ASN B N 1
ATOM 2377 C CA . ASN B 1 78 ? 24.25 -15.375 -3.121 1 93.31 78 ASN B CA 1
ATOM 2378 C C . ASN B 1 78 ? 24.719 -16.75 -3.6 1 93.31 78 ASN B C 1
ATOM 2380 O O . ASN B 1 78 ? 24.484 -17.125 -4.754 1 93.31 78 ASN B O 1
ATOM 2384 N N . ASP B 1 79 ? 25.281 -17.547 -2.725 1 93 79 ASP B N 1
ATOM 2385 C CA . ASP B 1 79 ? 25.797 -18.859 -3.127 1 93 79 ASP B CA 1
ATOM 2386 C C . ASP B 1 79 ? 24.75 -19.953 -2.955 1 93 79 ASP B C 1
ATOM 2388 O O . ASP B 1 79 ? 24.953 -21.094 -3.377 1 93 79 ASP B O 1
ATOM 2392 N N . GLY B 1 80 ? 23.609 -19.625 -2.414 1 95.19 80 GLY B N 1
ATOM 2393 C CA . GLY B 1 80 ? 22.547 -20.609 -2.201 1 95.19 80 GLY B CA 1
ATOM 2394 C C . GLY B 1 80 ? 21.734 -20.891 -3.451 1 95.19 80 GLY B C 1
ATOM 2395 O O . GLY B 1 80 ? 21.922 -20.25 -4.48 1 95.19 80 GLY B O 1
ATOM 2396 N N . LYS B 1 81 ? 20.859 -21.938 -3.311 1 96.75 81 LYS B N 1
ATOM 2397 C CA . LYS B 1 81 ? 19.938 -22.266 -4.391 1 96.75 81 LYS B CA 1
ATOM 2398 C C . LYS B 1 81 ? 18.969 -21.109 -4.648 1 96.75 81 LYS B C 1
ATOM 2400 O O . LYS B 1 81 ? 18.594 -20.391 -3.723 1 96.75 81 LYS B O 1
ATOM 2405 N N . PRO B 1 82 ? 18.594 -20.969 -5.895 1 97.25 82 PRO B N 1
ATOM 2406 C CA . PRO B 1 82 ? 17.719 -19.844 -6.238 1 97.25 82 PRO B CA 1
ATOM 2407 C C . PRO B 1 82 ? 16.438 -19.828 -5.418 1 97.25 82 PRO B C 1
ATOM 2409 O O . PRO B 1 82 ? 15.969 -18.766 -5.004 1 97.25 82 PRO B O 1
ATOM 2412 N N . GLU B 1 83 ? 15.867 -21 -5.23 1 97.38 83 GLU B N 1
ATOM 2413 C CA . GLU B 1 83 ? 14.617 -21.062 -4.473 1 97.38 83 GLU B CA 1
ATOM 2414 C C . GLU B 1 83 ? 14.836 -20.625 -3.027 1 97.38 83 GLU B C 1
ATOM 2416 O O . GLU B 1 83 ? 13.969 -19.984 -2.432 1 97.38 83 GLU B O 1
ATOM 2421 N N . MET B 1 84 ? 15.969 -20.969 -2.445 1 97.44 84 MET B N 1
ATOM 2422 C CA . MET B 1 84 ? 16.297 -20.531 -1.094 1 97.44 84 MET B CA 1
ATOM 2423 C C . MET B 1 84 ? 16.547 -19.016 -1.051 1 97.44 84 MET B C 1
ATOM 2425 O O . MET B 1 84 ? 16.109 -18.344 -0.121 1 97.44 84 MET B O 1
ATOM 2429 N N . GLN B 1 85 ? 17.25 -18.516 -2.018 1 97.94 85 GLN B N 1
ATOM 2430 C CA . GLN B 1 85 ? 17.516 -17.094 -2.092 1 97.94 85 GLN B CA 1
ATOM 2431 C C . GLN B 1 85 ? 16.219 -16.297 -2.152 1 97.94 85 GLN B C 1
ATOM 2433 O O . GLN B 1 85 ? 16.047 -15.305 -1.43 1 97.94 85 GLN B O 1
ATOM 2438 N N . MET B 1 86 ? 15.305 -16.781 -3 1 98.06 86 MET B N 1
ATOM 2439 C CA . MET B 1 86 ? 14.016 -16.109 -3.156 1 98.06 86 MET B CA 1
ATOM 2440 C C . MET B 1 86 ? 13.234 -16.109 -1.845 1 98.06 86 MET B C 1
ATOM 2442 O O . MET B 1 86 ? 12.719 -15.078 -1.418 1 98.06 86 MET B O 1
ATOM 2446 N N . LYS B 1 87 ? 13.227 -17.234 -1.217 1 98.19 87 LYS B N 1
ATOM 2447 C CA . LYS B 1 87 ? 12.531 -17.391 0.06 1 98.19 87 LYS B CA 1
ATOM 2448 C C . LYS B 1 87 ? 13.094 -16.422 1.102 1 98.19 87 LYS B C 1
ATOM 2450 O O . LYS B 1 87 ? 12.336 -15.727 1.785 1 98.19 87 LYS B O 1
ATOM 2455 N N . GLU B 1 88 ? 14.367 -16.344 1.2 1 98 88 GLU B N 1
ATOM 2456 C CA . GLU B 1 88 ? 15.023 -15.516 2.205 1 98 88 GLU B CA 1
ATOM 2457 C C . GLU B 1 88 ? 14.828 -14.031 1.903 1 98 88 GLU B C 1
ATOM 2459 O O . GLU B 1 88 ? 14.703 -13.219 2.82 1 98 88 GLU B O 1
ATOM 2464 N N . MET B 1 89 ? 14.836 -13.688 0.671 1 97.88 89 MET B N 1
ATOM 2465 C CA . MET B 1 89 ? 14.617 -12.297 0.3 1 97.88 89 MET B CA 1
ATOM 2466 C C . MET B 1 89 ? 13.203 -11.852 0.65 1 97.88 89 MET B C 1
ATOM 2468 O O . MET B 1 89 ? 13 -10.758 1.188 1 97.88 89 MET B O 1
ATOM 2472 N N . ILE B 1 90 ? 12.211 -12.711 0.324 1 98.44 90 ILE B N 1
ATOM 2473 C CA . ILE B 1 90 ? 10.828 -12.406 0.673 1 98.44 90 ILE B CA 1
ATOM 2474 C C . ILE B 1 90 ? 10.703 -12.242 2.186 1 98.44 90 ILE B C 1
ATOM 2476 O O . ILE B 1 90 ? 10.133 -11.258 2.66 1 98.44 90 ILE B O 1
ATOM 2480 N N . LYS B 1 91 ? 11.312 -13.141 2.906 1 98.12 91 LYS B N 1
ATOM 2481 C CA . LYS B 1 91 ? 11.297 -13.086 4.367 1 98.12 91 LYS B CA 1
ATOM 2482 C C . LYS B 1 91 ? 11.914 -11.789 4.879 1 98.12 91 LYS B C 1
ATOM 2484 O O . LYS B 1 91 ? 11.375 -11.156 5.789 1 98.12 91 LYS B O 1
ATOM 2489 N N . TYR B 1 92 ? 12.984 -11.469 4.316 1 97 92 TYR B N 1
ATOM 2490 C CA . TYR B 1 92 ? 13.711 -10.266 4.73 1 97 92 TYR B CA 1
ATOM 2491 C C . TYR B 1 92 ? 12.859 -9.023 4.516 1 97 92 TYR B C 1
ATOM 2493 O O . TYR B 1 92 ? 12.727 -8.188 5.414 1 97 92 TYR B O 1
ATOM 2501 N N . ILE B 1 93 ? 12.297 -8.891 3.322 1 97.06 93 ILE B N 1
ATOM 2502 C CA . ILE B 1 93 ? 11.531 -7.699 2.969 1 97.06 93 ILE B CA 1
ATOM 2503 C C . ILE B 1 93 ? 10.312 -7.578 3.889 1 97.06 93 ILE B C 1
ATOM 2505 O O . ILE B 1 93 ? 10.078 -6.52 4.477 1 97.06 93 ILE B O 1
ATOM 2509 N N . VAL B 1 94 ? 9.609 -8.641 4.055 1 97.94 94 VAL B N 1
ATOM 2510 C CA . VAL B 1 94 ? 8.422 -8.641 4.898 1 97.94 94 VAL B CA 1
ATOM 2511 C C . VAL B 1 94 ? 8.797 -8.273 6.332 1 97.94 94 VAL B C 1
ATOM 2513 O O . VAL B 1 94 ? 8.164 -7.414 6.949 1 97.94 94 VAL B O 1
ATOM 2516 N N . SER B 1 95 ? 9.836 -8.859 6.816 1 97 95 SER B N 1
ATOM 2517 C CA . SER B 1 95 ? 10.266 -8.633 8.195 1 97 95 SER B CA 1
ATOM 2518 C C . SER B 1 95 ? 10.664 -7.176 8.414 1 97 95 SER B C 1
ATOM 2520 O O . SER B 1 95 ? 10.352 -6.594 9.461 1 97 95 SER B O 1
ATOM 2522 N N . GLN B 1 96 ? 11.352 -6.621 7.469 1 94.44 96 GLN B N 1
ATOM 2523 C CA . GLN B 1 96 ? 11.797 -5.238 7.598 1 94.44 96 GLN B CA 1
ATOM 2524 C C . GLN B 1 96 ? 10.609 -4.273 7.602 1 94.44 96 GLN B C 1
ATOM 2526 O O . GLN B 1 96 ? 10.609 -3.291 8.344 1 94.44 96 GLN B O 1
ATOM 2531 N N . LEU B 1 97 ? 9.609 -4.539 6.801 1 94.44 97 LEU B N 1
ATOM 2532 C CA . LEU B 1 97 ? 8.43 -3.678 6.75 1 94.44 97 LEU B CA 1
ATOM 2533 C C . LEU B 1 97 ? 7.656 -3.734 8.062 1 94.44 97 LEU B C 1
ATOM 2535 O O . LEU B 1 97 ? 7.172 -2.709 8.547 1 94.44 97 LEU B O 1
ATOM 2539 N N . PHE B 1 98 ? 7.566 -4.879 8.648 1 93.81 98 PHE B N 1
ATOM 2540 C CA . PHE B 1 98 ? 6.879 -5.02 9.922 1 93.81 98 PHE B CA 1
ATOM 2541 C C . PHE B 1 98 ? 7.688 -4.387 11.047 1 93.81 98 PHE B C 1
ATOM 2543 O O . PHE B 1 98 ? 7.129 -3.762 11.953 1 93.81 98 PHE B O 1
ATOM 2550 N N . LYS B 1 99 ? 8.984 -4.594 10.969 1 91 99 LYS B N 1
ATOM 2551 C CA . LYS B 1 99 ? 9.875 -4.082 12.008 1 91 99 LYS B CA 1
ATOM 2552 C C . LYS B 1 99 ? 9.797 -2.561 12.094 1 91 99 LYS B C 1
ATOM 2554 O O . LYS B 1 99 ? 9.797 -1.994 13.188 1 91 99 LYS B O 1
ATOM 2559 N N . TYR B 1 100 ? 9.695 -1.909 10.984 1 88.5 100 TYR B N 1
ATOM 2560 C CA . TYR B 1 100 ? 9.734 -0.451 10.969 1 88.5 100 TYR B CA 1
ATOM 2561 C C . TYR B 1 100 ? 8.359 0.123 10.641 1 88.5 100 TYR B C 1
ATOM 2563 O O . TYR B 1 100 ? 8.25 1.162 9.984 1 88.5 100 TYR B O 1
ATOM 2571 N N . ASN B 1 101 ? 7.363 -0.541 11.023 1 83 101 ASN B N 1
ATOM 2572 C CA . ASN B 1 101 ? 5.988 -0.16 10.711 1 83 101 ASN B CA 1
ATOM 2573 C C . ASN B 1 101 ? 5.605 1.157 11.375 1 83 101 ASN B C 1
ATOM 2575 O O . ASN B 1 101 ? 4.641 1.808 10.977 1 83 101 ASN B O 1
ATOM 2579 N N . TYR B 1 102 ? 6.371 1.535 12.43 1 77.19 102 TYR B N 1
ATOM 2580 C CA . TYR B 1 102 ? 6.039 2.768 13.141 1 77.19 102 TYR B CA 1
ATOM 2581 C C . TYR B 1 102 ? 6.188 3.977 12.227 1 77.19 102 TYR B C 1
ATOM 2583 O O . TYR B 1 102 ? 5.633 5.043 12.5 1 77.19 102 TYR B O 1
ATOM 2591 N N . PHE B 1 103 ? 6.871 3.879 11.094 1 75.81 103 PHE B N 1
ATOM 2592 C CA . PHE B 1 103 ? 7.027 4.977 10.148 1 75.81 103 PHE B CA 1
ATOM 2593 C C . PHE B 1 103 ? 5.738 5.203 9.367 1 75.81 103 PHE B C 1
ATOM 2595 O O . PHE B 1 103 ? 5.457 6.32 8.93 1 75.81 103 PHE B O 1
ATOM 2602 N N . HIS B 1 104 ? 4.965 4.242 9.297 1 67.62 104 HIS B N 1
ATOM 2603 C CA . HIS B 1 104 ? 3.82 4.312 8.398 1 67.62 104 HIS B CA 1
ATOM 2604 C C . HIS B 1 104 ? 2.668 5.082 9.031 1 67.62 104 HIS B C 1
ATOM 2606 O O . HIS B 1 104 ? 1.729 5.48 8.336 1 67.62 104 HIS B O 1
ATOM 2612 N N . GLY B 1 105 ? 2.852 5.434 10.266 1 65.19 105 GLY B N 1
ATOM 2613 C CA . GLY B 1 105 ? 1.854 6.258 10.93 1 65.19 105 GLY B CA 1
ATOM 2614 C C . GLY B 1 105 ? 2.072 7.742 10.727 1 65.19 105 GLY B C 1
ATOM 2615 O O . GLY B 1 105 ? 1.143 8.539 10.883 1 65.19 105 GLY B O 1
ATOM 2616 N N . PHE B 1 106 ? 3.244 8.078 10.336 1 68.12 106 PHE B N 1
ATOM 2617 C CA . PHE B 1 106 ? 3.465 9.523 10.328 1 68.12 106 PHE B CA 1
ATOM 2618 C C . PHE B 1 106 ? 4.039 9.977 8.992 1 68.12 106 PHE B C 1
ATOM 2620 O O . PHE B 1 106 ? 4.008 11.164 8.672 1 68.12 106 PHE B O 1
ATOM 2627 N N . VAL B 1 107 ? 4.566 9.078 8.242 1 72.12 107 VAL B N 1
ATOM 2628 C CA . VAL B 1 107 ? 5.125 9.5 6.957 1 72.12 107 VAL B CA 1
ATOM 2629 C C . VAL B 1 107 ? 4.008 9.633 5.926 1 72.12 107 VAL B C 1
ATOM 2631 O O . VAL B 1 107 ? 3.395 8.641 5.535 1 72.12 107 VAL B O 1
ATOM 2634 N N . THR B 1 108 ? 3.811 10.859 5.547 1 71.25 108 THR B N 1
ATOM 2635 C CA . THR B 1 108 ? 2.758 11.148 4.578 1 71.25 108 THR B CA 1
ATOM 2636 C C . THR B 1 108 ? 3.27 10.977 3.152 1 71.25 108 THR B C 1
ATOM 2638 O O . THR B 1 108 ? 4.477 10.836 2.932 1 71.25 108 THR B O 1
ATOM 2641 N N . GLN B 1 109 ? 2.393 10.891 2.244 1 72.19 109 GLN B N 1
ATOM 2642 C CA . GLN B 1 109 ? 2.758 10.828 0.833 1 72.19 109 GLN B CA 1
ATOM 2643 C C . GLN B 1 109 ? 3.576 12.047 0.424 1 72.19 109 GLN B C 1
ATOM 2645 O O . GLN B 1 109 ? 4.52 11.938 -0.359 1 72.19 109 GLN B O 1
ATOM 2650 N N . GLU B 1 110 ? 3.244 13.141 0.963 1 71.62 110 GLU B N 1
ATOM 2651 C CA . GLU B 1 110 ? 3.967 14.375 0.667 1 71.62 110 GLU B CA 1
ATOM 2652 C C . GLU B 1 110 ? 5.418 14.289 1.128 1 71.62 110 GLU B C 1
ATOM 2654 O O . GLU B 1 110 ? 6.332 14.695 0.406 1 71.62 110 GLU B O 1
ATOM 2659 N N . LEU B 1 111 ? 5.582 13.734 2.254 1 73.94 111 LEU B N 1
ATOM 2660 C CA . LEU B 1 111 ? 6.926 13.617 2.803 1 73.94 111 LEU B CA 1
ATOM 2661 C C . LEU B 1 111 ? 7.762 12.641 1.984 1 73.94 111 LEU B C 1
ATOM 2663 O O . LEU B 1 111 ? 8.961 12.859 1.777 1 73.94 111 LEU B O 1
ATOM 2667 N N . ARG B 1 112 ? 7.09 11.711 1.542 1 76.62 112 ARG B N 1
ATOM 2668 C CA . ARG B 1 112 ? 7.773 10.688 0.761 1 76.62 112 ARG B CA 1
ATOM 2669 C C . ARG B 1 112 ? 8.242 11.242 -0.581 1 76.62 112 ARG B C 1
ATOM 2671 O O . ARG B 1 112 ? 9.094 10.648 -1.241 1 76.62 112 ARG B O 1
ATOM 2678 N N . HIS B 1 113 ? 7.738 12.414 -0.891 1 77.31 113 HIS B N 1
ATOM 2679 C CA . HIS B 1 113 ? 8.047 12.969 -2.205 1 77.31 113 HIS B CA 1
ATOM 2680 C C . HIS B 1 113 ? 9.023 14.141 -2.094 1 77.31 113 HIS B C 1
ATOM 2682 O O . HIS B 1 113 ? 9.32 14.805 -3.09 1 77.31 113 HIS B O 1
ATOM 2688 N N . THR B 1 114 ? 9.438 14.25 -0.848 1 80.75 114 THR B N 1
ATOM 2689 C CA . THR B 1 114 ? 10.555 15.188 -0.755 1 80.75 114 THR B CA 1
ATOM 2690 C C . THR B 1 114 ? 11.773 14.648 -1.502 1 80.75 114 THR B C 1
ATOM 2692 O O . THR B 1 114 ? 12.016 13.445 -1.512 1 80.75 114 THR B O 1
ATOM 2695 N N . GLU B 1 115 ? 12.477 15.508 -2.145 1 80.44 115 GLU B N 1
ATOM 2696 C CA . GLU B 1 115 ? 13.5 15.133 -3.111 1 80.44 115 GLU B CA 1
ATOM 2697 C C . GLU B 1 115 ? 14.477 14.125 -2.51 1 80.44 115 GLU B C 1
ATOM 2699 O O . GLU B 1 115 ? 14.719 13.062 -3.09 1 80.44 115 GLU B O 1
ATOM 2704 N N . ASN B 1 116 ? 15 14.383 -1.396 1 82.69 116 ASN B N 1
ATOM 2705 C CA . ASN B 1 116 ? 15.992 13.484 -0.813 1 82.69 116 ASN B CA 1
ATOM 2706 C C . ASN B 1 116 ? 15.391 12.125 -0.484 1 82.69 116 ASN B C 1
ATOM 2708 O O . ASN B 1 116 ? 15.938 11.086 -0.864 1 82.69 116 ASN B O 1
ATOM 2712 N N . LEU B 1 117 ? 14.289 12.133 0.086 1 87.12 117 LEU B N 1
ATOM 2713 C CA . LEU B 1 117 ? 13.656 10.883 0.489 1 87.12 117 LEU B CA 1
ATOM 2714 C C . LEU B 1 117 ? 13.156 10.109 -0.727 1 87.12 117 LEU B C 1
ATOM 2716 O O . LEU B 1 117 ? 13.312 8.891 -0.801 1 87.12 117 LEU B O 1
ATOM 2720 N N . LYS B 1 118 ? 12.68 10.859 -1.616 1 88.56 118 LYS B N 1
ATOM 2721 C CA . LYS B 1 118 ? 12.195 10.273 -2.859 1 88.56 118 LYS B CA 1
ATOM 2722 C C . LYS B 1 118 ? 13.305 9.5 -3.572 1 88.56 118 LYS B C 1
ATOM 2724 O O . LYS B 1 118 ? 13.086 8.383 -4.035 1 88.56 118 LYS B O 1
ATOM 2729 N N . ASP B 1 119 ? 14.445 10.047 -3.66 1 91.5 119 ASP B N 1
ATOM 2730 C CA . ASP B 1 119 ? 15.594 9.438 -4.332 1 91.5 119 ASP B CA 1
ATOM 2731 C C . ASP B 1 119 ? 16.094 8.211 -3.564 1 91.5 119 ASP B C 1
ATOM 2733 O O . ASP B 1 119 ? 16.438 7.199 -4.168 1 91.5 119 ASP B O 1
ATOM 2737 N N . GLU B 1 120 ? 16.094 8.352 -2.279 1 92.06 120 GLU B N 1
ATOM 2738 C CA . GLU B 1 120 ? 16.562 7.242 -1.46 1 92.06 120 GLU B CA 1
ATOM 2739 C C . GLU B 1 120 ? 15.617 6.043 -1.562 1 92.06 120 GLU B C 1
ATOM 2741 O O . GLU B 1 120 ? 16.078 4.898 -1.619 1 92.06 120 GLU B O 1
ATOM 2746 N N . LEU B 1 121 ? 14.406 6.297 -1.599 1 93.06 121 LEU B N 1
ATOM 2747 C CA . LEU B 1 121 ? 13.414 5.234 -1.753 1 93.06 121 LEU B CA 1
ATOM 2748 C C . LEU B 1 121 ? 13.547 4.562 -3.117 1 93.06 121 LEU B C 1
ATOM 2750 O O . LEU B 1 121 ? 13.469 3.338 -3.223 1 93.06 121 LEU B O 1
ATOM 2754 N N . LEU B 1 122 ? 13.781 5.418 -4.066 1 95.31 122 LEU B N 1
ATOM 2755 C CA . LEU B 1 122 ? 13.961 4.891 -5.414 1 95.31 122 LEU B CA 1
ATOM 2756 C C . LEU B 1 122 ? 15.164 3.959 -5.477 1 95.31 122 LEU B C 1
ATOM 2758 O O . LEU B 1 122 ? 15.078 2.855 -6.016 1 95.31 122 LEU B O 1
ATOM 2762 N N . ASP B 1 123 ? 16.219 4.398 -4.906 1 95.12 123 ASP B N 1
ATOM 2763 C CA . ASP B 1 123 ? 17.438 3.586 -4.871 1 95.12 123 ASP B CA 1
ATOM 2764 C C . ASP B 1 123 ? 17.203 2.277 -4.121 1 95.12 123 ASP B C 1
ATOM 2766 O O . ASP B 1 123 ? 17.734 1.231 -4.508 1 95.12 123 ASP B O 1
ATOM 2770 N N . PHE B 1 124 ? 16.5 2.4 -3.186 1 94.88 124 PHE B N 1
ATOM 2771 C CA . PHE B 1 124 ? 16.141 1.252 -2.361 1 94.88 124 PHE B CA 1
ATOM 2772 C C . PHE B 1 124 ? 15.367 0.222 -3.176 1 94.88 124 PHE B C 1
ATOM 2774 O O . PHE B 1 124 ? 15.75 -0.951 -3.221 1 94.88 124 PHE B O 1
ATOM 2781 N N . TYR B 1 125 ? 14.359 0.636 -3.832 1 97.19 125 TYR B N 1
ATOM 2782 C CA . TYR B 1 125 ? 13.547 -0.254 -4.652 1 97.19 125 TYR B CA 1
ATOM 2783 C C . TYR B 1 125 ? 14.375 -0.859 -5.785 1 97.19 125 TYR B C 1
ATOM 2785 O O . TYR B 1 125 ? 14.266 -2.057 -6.062 1 97.19 125 TYR B O 1
ATOM 2793 N N . GLN B 1 126 ? 15.18 -0.055 -6.363 1 97.5 126 GLN B N 1
ATOM 2794 C CA . GLN B 1 126 ? 15.969 -0.513 -7.508 1 97.5 126 GLN B CA 1
ATOM 2795 C C . GLN B 1 126 ? 16.969 -1.587 -7.094 1 97.5 126 GLN B C 1
ATOM 2797 O O . GLN B 1 126 ? 17.234 -2.516 -7.859 1 97.5 126 GLN B O 1
ATOM 2802 N N . LEU B 1 127 ? 17.5 -1.426 -5.977 1 97.56 127 LEU B N 1
ATOM 2803 C CA . LEU B 1 127 ? 18.422 -2.447 -5.484 1 97.56 127 LEU B CA 1
ATOM 2804 C C . LEU B 1 127 ? 17.703 -3.783 -5.309 1 97.56 127 LEU B C 1
ATOM 2806 O O . LEU B 1 127 ? 18.234 -4.828 -5.691 1 97.56 127 LEU B O 1
ATOM 2810 N N . PHE B 1 128 ? 16.516 -3.752 -4.719 1 97.31 128 PHE B N 1
ATOM 2811 C CA . PHE B 1 128 ? 15.734 -4.969 -4.52 1 97.31 128 PHE B CA 1
ATOM 2812 C C . PHE B 1 128 ? 15.367 -5.602 -5.855 1 97.31 128 PHE B C 1
ATOM 2814 O O . PHE B 1 128 ? 15.453 -6.82 -6.016 1 97.31 128 PHE B O 1
ATOM 2821 N N . VAL B 1 129 ? 15.008 -4.762 -6.77 1 98.25 129 VAL B N 1
ATOM 2822 C CA . VAL B 1 129 ? 14.656 -5.25 -8.102 1 98.25 129 VAL B CA 1
ATOM 2823 C C . VAL B 1 129 ? 15.852 -5.957 -8.727 1 98.25 129 VAL B C 1
ATOM 2825 O O . VAL B 1 129 ? 15.711 -7.047 -9.289 1 98.25 129 VAL B O 1
ATOM 2828 N N . LYS B 1 130 ? 16.969 -5.324 -8.625 1 98.06 130 LYS B N 1
ATOM 2829 C CA . LYS B 1 130 ? 18.188 -5.887 -9.195 1 98.06 130 LYS B CA 1
ATOM 2830 C C . LYS B 1 130 ? 18.5 -7.254 -8.594 1 98.06 130 LYS B C 1
ATOM 2832 O O . LYS B 1 130 ? 18.797 -8.203 -9.32 1 98.06 130 LYS B O 1
ATOM 2837 N N . LYS B 1 131 ? 18.422 -7.336 -7.32 1 98.06 131 LYS B N 1
ATOM 2838 C CA . LYS B 1 131 ? 18.75 -8.586 -6.641 1 98.06 131 LYS B CA 1
ATOM 2839 C C . LYS B 1 131 ? 17.719 -9.664 -6.949 1 98.06 131 LYS B C 1
ATOM 2841 O O . LYS B 1 131 ? 18.062 -10.836 -7.129 1 98.06 131 LYS B O 1
ATOM 2846 N N . LEU B 1 132 ? 16.469 -9.32 -6.992 1 98.12 132 LEU B N 1
ATOM 2847 C CA . LEU B 1 132 ? 15.422 -10.258 -7.379 1 98.12 132 LEU B CA 1
ATOM 2848 C C . LEU B 1 132 ? 15.641 -10.766 -8.797 1 98.12 132 LEU B C 1
ATOM 2850 O O . LEU B 1 132 ? 15.461 -11.953 -9.07 1 98.12 132 LEU B O 1
ATOM 2854 N N . ASP B 1 133 ? 16 -9.836 -9.648 1 98.25 133 ASP B N 1
ATOM 2855 C CA . ASP B 1 133 ? 16.25 -10.188 -11.039 1 98.25 133 ASP B CA 1
ATOM 2856 C C . ASP B 1 133 ? 17.375 -11.234 -11.148 1 98.25 133 ASP B C 1
ATOM 2858 O O . ASP B 1 133 ? 17.266 -12.188 -11.914 1 98.25 133 ASP B O 1
ATOM 2862 N N . GLU B 1 134 ? 18.391 -11.008 -10.406 1 97.81 134 GLU B N 1
ATOM 2863 C CA . GLU B 1 134 ? 19.516 -11.938 -10.391 1 97.81 134 GLU B CA 1
ATOM 2864 C C . GLU B 1 134 ? 19.062 -13.328 -9.953 1 97.81 134 GLU B C 1
ATOM 2866 O O . GLU B 1 134 ? 19.469 -14.336 -10.555 1 97.81 134 GLU B O 1
ATOM 2871 N N . VAL B 1 135 ? 18.266 -13.414 -8.938 1 97.88 135 VAL B N 1
ATOM 2872 C CA . VAL B 1 135 ? 17.797 -14.688 -8.406 1 97.88 135 VAL B CA 1
ATOM 2873 C C . VAL B 1 135 ? 16.875 -15.367 -9.414 1 97.88 135 VAL B C 1
ATOM 2875 O O . VAL B 1 135 ? 16.953 -16.578 -9.617 1 97.88 135 VAL B O 1
ATOM 2878 N N . ILE B 1 136 ? 15.992 -14.609 -10.055 1 98 136 ILE B N 1
ATOM 2879 C CA . ILE B 1 136 ? 15.07 -15.148 -11.047 1 98 136 ILE B CA 1
ATOM 2880 C C . ILE B 1 136 ? 15.852 -15.734 -12.219 1 98 136 ILE B C 1
ATOM 2882 O O . ILE B 1 136 ? 15.586 -16.859 -12.648 1 98 136 ILE B O 1
ATOM 2886 N N . LYS B 1 137 ? 16.781 -14.984 -12.703 1 97.81 137 LYS B N 1
ATOM 2887 C CA . LYS B 1 137 ? 17.609 -15.445 -13.82 1 97.81 137 LYS B CA 1
ATOM 2888 C C . LYS B 1 137 ? 18.359 -16.719 -13.469 1 97.81 137 LYS B C 1
ATOM 2890 O O . LYS B 1 137 ? 18.438 -17.641 -14.281 1 97.81 137 LYS B O 1
ATOM 2895 N N . LYS B 1 138 ? 18.906 -16.734 -12.305 1 97.25 138 LYS B N 1
ATOM 2896 C CA . LYS B 1 138 ? 19.594 -17.922 -11.82 1 97.25 138 LYS B CA 1
ATOM 2897 C C . LYS B 1 138 ? 18.641 -19.109 -11.773 1 97.25 138 LYS B C 1
ATOM 2899 O O . LYS B 1 138 ? 19.016 -20.234 -12.156 1 97.25 138 LYS B O 1
ATOM 2904 N N . GLY B 1 139 ? 17.469 -18.922 -11.25 1 97.44 139 GLY B N 1
ATOM 2905 C CA . GLY B 1 139 ? 16.469 -19.969 -11.164 1 97.44 139 GLY B CA 1
ATOM 2906 C C . GLY B 1 139 ? 16.031 -20.484 -12.523 1 97.44 139 GLY B C 1
ATOM 2907 O O . GLY B 1 139 ? 15.828 -21.688 -12.703 1 97.44 139 GLY B O 1
ATOM 2908 N N . VAL B 1 140 ? 15.883 -19.578 -13.453 1 96.81 140 VAL B N 1
ATOM 2909 C CA . VAL B 1 140 ? 15.484 -19.969 -14.805 1 96.81 140 VAL B CA 1
ATOM 2910 C C . VAL B 1 140 ? 16.609 -20.734 -15.484 1 96.81 140 VAL B C 1
ATOM 2912 O O . VAL B 1 140 ? 16.375 -21.766 -16.109 1 96.81 140 VAL B O 1
ATOM 2915 N N . ALA B 1 141 ? 17.797 -20.266 -15.312 1 96.62 141 ALA B N 1
ATOM 2916 C CA . ALA B 1 141 ? 18.953 -20.922 -15.906 1 96.62 141 ALA B CA 1
ATOM 2917 C C . ALA B 1 141 ? 19.125 -22.344 -15.367 1 96.62 141 ALA B C 1
ATOM 2919 O O . ALA B 1 141 ? 19.531 -23.25 -16.094 1 96.62 141 ALA B O 1
ATOM 2920 N N . SER B 1 142 ? 18.781 -22.562 -14.133 1 95.75 142 SER B N 1
ATOM 2921 C CA . SER B 1 142 ? 18.953 -23.875 -13.5 1 95.75 142 SER B CA 1
ATOM 2922 C C . SER B 1 142 ? 17.719 -24.75 -13.727 1 95.75 142 SER B C 1
ATOM 2924 O O . SER B 1 142 ? 17.719 -25.922 -13.359 1 95.75 142 SER B O 1
ATOM 2926 N N . GLY B 1 143 ? 16.656 -24.141 -14.188 1 95.38 143 GLY B N 1
ATOM 2927 C CA . GLY B 1 143 ? 15.438 -24.891 -14.469 1 95.38 143 GLY B CA 1
ATOM 2928 C C . GLY B 1 143 ? 14.5 -24.969 -13.273 1 95.38 143 GLY B C 1
ATOM 2929 O O . GLY B 1 143 ? 13.422 -25.578 -13.367 1 95.38 143 GLY B O 1
ATOM 2930 N N . VAL B 1 144 ? 14.883 -24.344 -12.227 1 95.69 144 VAL B N 1
ATOM 2931 C CA . VAL B 1 144 ? 14.086 -24.359 -11.008 1 95.69 144 VAL B CA 1
ATOM 2932 C C . VAL B 1 144 ? 12.828 -23.531 -11.188 1 95.69 144 VAL B C 1
ATOM 2934 O O . VAL B 1 144 ? 11.758 -23.875 -10.672 1 95.69 144 VAL B O 1
ATOM 2937 N N . PHE B 1 145 ? 12.984 -22.422 -11.797 1 96.88 145 PHE B N 1
ATOM 2938 C CA . PHE B 1 145 ? 11.867 -21.562 -12.172 1 96.88 145 PHE B CA 1
ATOM 2939 C C . PHE B 1 145 ? 11.547 -21.719 -13.656 1 96.88 145 PHE B C 1
ATOM 2941 O O . PHE B 1 145 ? 12.453 -21.766 -14.484 1 96.88 145 PHE B O 1
ATOM 2948 N N . THR B 1 146 ? 10.258 -21.797 -13.969 1 95.19 146 THR B N 1
ATOM 2949 C CA . THR B 1 146 ? 9.875 -22.031 -15.359 1 95.19 146 THR B CA 1
ATOM 2950 C C . THR B 1 146 ? 9.312 -20.766 -15.984 1 95.19 146 THR B C 1
ATOM 2952 O O . THR B 1 146 ? 9.188 -20.672 -17.203 1 95.19 146 THR B O 1
ATOM 2955 N N . PHE B 1 147 ? 8.961 -19.812 -15.211 1 93.44 147 PHE B N 1
ATOM 2956 C CA . PHE B 1 147 ? 8.461 -18.547 -15.703 1 93.44 147 PHE B CA 1
ATOM 2957 C C . PHE B 1 147 ? 9.375 -17.391 -15.273 1 93.44 147 PHE B C 1
ATOM 2959 O O . PHE B 1 147 ? 10.172 -17.547 -14.352 1 93.44 147 PHE B O 1
ATOM 2966 N N . THR B 1 148 ? 9.258 -16.297 -16.016 1 94.62 148 THR B N 1
ATOM 2967 C CA . THR B 1 148 ? 10.148 -15.172 -15.773 1 94.62 148 THR B CA 1
ATOM 2968 C C . THR B 1 148 ? 9.352 -13.898 -15.516 1 94.62 148 THR B C 1
ATOM 2970 O O . THR B 1 148 ? 9.43 -12.945 -16.297 1 94.62 148 THR B O 1
ATOM 2973 N N . PRO B 1 149 ? 8.68 -13.906 -14.406 1 95.88 149 PRO B N 1
ATOM 2974 C CA . PRO B 1 149 ? 8.008 -12.648 -14.078 1 95.88 149 PRO B CA 1
ATOM 2975 C C . PRO B 1 149 ? 8.977 -11.477 -13.922 1 95.88 149 PRO B C 1
ATOM 2977 O O . PRO B 1 149 ? 10.156 -11.688 -13.648 1 95.88 149 PRO B O 1
ATOM 2980 N N . LYS B 1 150 ? 8.461 -10.297 -14.141 1 97.5 150 LYS B N 1
ATOM 2981 C CA . LYS B 1 150 ? 9.297 -9.109 -13.977 1 97.5 150 LYS B CA 1
ATOM 2982 C C . LYS B 1 150 ? 9.602 -8.844 -12.508 1 97.5 150 LYS B C 1
ATOM 2984 O O . LYS B 1 150 ? 8.695 -8.82 -11.672 1 97.5 150 LYS B O 1
ATOM 2989 N N . PRO B 1 151 ? 10.898 -8.664 -12.227 1 98.38 151 PRO B N 1
ATOM 2990 C CA . PRO B 1 151 ? 11.289 -8.5 -10.82 1 98.38 151 PRO B CA 1
ATOM 2991 C C . PRO B 1 151 ? 10.609 -7.309 -10.156 1 98.38 151 PRO B C 1
ATOM 2993 O O . PRO B 1 151 ? 10.281 -7.359 -8.969 1 98.38 151 PRO B O 1
ATOM 2996 N N . GLU B 1 152 ? 10.359 -6.215 -10.891 1 98.5 152 GLU B N 1
ATOM 2997 C CA . GLU B 1 152 ? 9.711 -5.039 -10.32 1 98.5 152 GLU B CA 1
ATOM 2998 C C . GLU B 1 152 ? 8.266 -5.34 -9.93 1 98.5 152 GLU B C 1
ATOM 3000 O O . GLU B 1 152 ? 7.727 -4.746 -8.992 1 98.5 152 GLU B O 1
ATOM 3005 N N . ASP B 1 153 ? 7.668 -6.266 -10.648 1 98.06 153 ASP B N 1
ATOM 3006 C CA . ASP B 1 153 ? 6.297 -6.652 -10.32 1 98.06 153 ASP B CA 1
ATOM 3007 C C . ASP B 1 153 ? 6.254 -7.539 -9.078 1 98.06 153 ASP B C 1
ATOM 3009 O O . ASP B 1 153 ? 5.324 -7.445 -8.273 1 98.06 153 ASP B O 1
ATOM 3013 N N . ILE B 1 154 ? 7.262 -8.391 -8.969 1 98.31 154 ILE B N 1
ATOM 3014 C CA . ILE B 1 154 ? 7.379 -9.211 -7.77 1 98.31 154 ILE B CA 1
ATOM 3015 C C . ILE B 1 154 ? 7.566 -8.312 -6.547 1 98.31 154 ILE B C 1
ATOM 3017 O O . ILE B 1 154 ? 6.887 -8.484 -5.531 1 98.31 154 ILE B O 1
ATOM 3021 N N . LEU B 1 155 ? 8.484 -7.371 -6.676 1 98.56 155 LEU B N 1
ATOM 3022 C CA . LEU B 1 155 ? 8.727 -6.445 -5.578 1 98.56 155 LEU B CA 1
ATOM 3023 C C . LEU B 1 155 ? 7.461 -5.68 -5.215 1 98.56 155 LEU B C 1
ATOM 3025 O O . LEU B 1 155 ? 7.133 -5.539 -4.035 1 98.56 155 LEU B O 1
ATOM 3029 N N . THR B 1 156 ? 6.742 -5.191 -6.211 1 98.31 156 THR B N 1
ATOM 3030 C CA . THR B 1 156 ? 5.488 -4.461 -6.043 1 98.31 156 THR B CA 1
ATOM 3031 C C . THR B 1 156 ? 4.488 -5.285 -5.238 1 98.31 156 THR B C 1
ATOM 3033 O O . THR B 1 156 ? 3.869 -4.777 -4.301 1 98.31 156 THR B O 1
ATOM 3036 N N . THR B 1 157 ? 4.391 -6.5 -5.559 1 98.38 157 THR B N 1
ATOM 3037 C CA . THR B 1 157 ? 3.455 -7.391 -4.883 1 98.38 157 THR B CA 1
ATOM 3038 C C . THR B 1 157 ? 3.865 -7.605 -3.428 1 98.38 157 THR B C 1
ATOM 3040 O O . THR B 1 157 ? 3.029 -7.527 -2.523 1 98.38 157 THR B O 1
ATOM 3043 N N . ILE B 1 158 ? 5.145 -7.844 -3.209 1 98.5 158 ILE B N 1
ATOM 3044 C CA . ILE B 1 158 ? 5.641 -8.125 -1.866 1 98.5 158 ILE B CA 1
ATOM 3045 C C . ILE B 1 158 ? 5.438 -6.902 -0.974 1 98.5 158 ILE B C 1
ATOM 3047 O O . ILE B 1 158 ? 4.812 -6.996 0.085 1 98.5 158 ILE B O 1
ATOM 3051 N N . ILE B 1 159 ? 5.891 -5.785 -1.392 1 97.38 159 ILE B N 1
ATOM 3052 C CA . ILE B 1 159 ? 5.848 -4.578 -0.574 1 97.38 159 ILE B CA 1
ATOM 3053 C C . ILE B 1 159 ? 4.402 -4.094 -0.446 1 97.38 159 ILE B C 1
ATOM 3055 O O . ILE B 1 159 ? 3.939 -3.795 0.657 1 97.38 159 ILE B O 1
ATOM 3059 N N . GLY B 1 160 ? 3.703 -4.047 -1.568 1 96.69 160 GLY B N 1
ATOM 3060 C CA . GLY B 1 160 ? 2.33 -3.572 -1.562 1 96.69 160 GLY B CA 1
ATOM 3061 C C . GLY B 1 160 ? 1.422 -4.379 -0.654 1 96.69 160 GLY B C 1
ATOM 3062 O O . GLY B 1 160 ? 0.68 -3.812 0.152 1 96.69 160 GLY B O 1
ATOM 3063 N N . SER B 1 161 ? 1.481 -5.656 -0.743 1 98.19 161 SER B N 1
ATOM 3064 C CA . SER B 1 161 ? 0.645 -6.527 0.079 1 98.19 161 SER B CA 1
ATOM 3065 C C . SER B 1 161 ? 0.979 -6.375 1.56 1 98.19 161 SER B C 1
ATOM 3067 O O . SER B 1 161 ? 0.079 -6.293 2.398 1 98.19 161 SER B O 1
ATOM 3069 N N . THR B 1 162 ? 2.25 -6.355 1.818 1 97.5 162 THR B N 1
ATOM 3070 C CA . THR B 1 162 ? 2.682 -6.258 3.207 1 97.5 162 THR B CA 1
ATOM 3071 C C . THR B 1 162 ? 2.236 -4.93 3.818 1 97.5 162 THR B C 1
ATOM 3073 O O . THR B 1 162 ? 1.729 -4.898 4.941 1 97.5 162 THR B O 1
ATOM 3076 N N . LEU B 1 163 ? 2.365 -3.904 3.08 1 93.81 163 LEU B N 1
ATOM 3077 C CA . LEU B 1 163 ? 1.953 -2.596 3.576 1 93.81 163 LEU B CA 1
ATOM 3078 C C . LEU B 1 163 ? 0.442 -2.545 3.781 1 93.81 163 LEU B C 1
ATOM 3080 O O . LEU B 1 163 ? -0.04 -1.91 4.723 1 93.81 163 LEU B O 1
ATOM 3084 N N . PHE B 1 164 ? -0.282 -3.127 2.918 1 95 164 PHE B N 1
ATOM 3085 C CA . PHE B 1 164 ? -1.73 -3.174 3.078 1 95 164 PHE B CA 1
ATOM 3086 C C . PHE B 1 164 ? -2.107 -3.83 4.402 1 95 164 PHE B C 1
ATOM 3088 O O . PHE B 1 164 ? -2.971 -3.328 5.125 1 95 164 PHE B O 1
ATOM 3095 N N . VAL B 1 165 ? -1.451 -4.906 4.723 1 95.69 165 VAL B N 1
ATOM 3096 C CA . VAL B 1 165 ? -1.721 -5.637 5.957 1 95.69 165 VAL B CA 1
ATOM 3097 C C . VAL B 1 165 ? -1.398 -4.754 7.16 1 95.69 165 VAL B C 1
ATOM 3099 O O . VAL B 1 165 ? -2.182 -4.68 8.109 1 95.69 165 VAL B O 1
ATOM 3102 N N . ILE B 1 166 ? -0.317 -4.102 7.066 1 92.44 166 ILE B N 1
ATOM 3103 C CA . ILE B 1 166 ? 0.144 -3.268 8.172 1 92.44 166 ILE B CA 1
ATOM 3104 C C . ILE B 1 166 ? -0.831 -2.111 8.383 1 92.44 166 ILE B C 1
ATOM 3106 O O . ILE B 1 166 ? -1.173 -1.781 9.523 1 92.44 166 ILE B O 1
ATOM 3110 N N . ARG B 1 167 ? -1.347 -1.576 7.324 1 88.44 167 ARG B N 1
ATOM 3111 C CA . ARG B 1 167 ? -2.152 -0.361 7.395 1 88.44 167 ARG B CA 1
ATOM 3112 C C . ARG B 1 167 ? -3.613 -0.688 7.68 1 88.44 167 ARG B C 1
ATOM 3114 O O . ARG B 1 167 ? -4.387 0.189 8.07 1 88.44 167 ARG B O 1
ATOM 3121 N N . ASN B 1 168 ? -3.971 -1.87 7.402 1 91.62 168 ASN B N 1
ATOM 3122 C CA . ASN B 1 168 ? -5.371 -2.25 7.562 1 91.62 168 ASN B CA 1
ATOM 3123 C C . ASN B 1 168 ? -5.535 -3.357 8.602 1 91.62 168 ASN B C 1
ATOM 3125 O O . ASN B 1 168 ? -6.145 -4.391 8.32 1 91.62 168 ASN B O 1
ATOM 3129 N N . ARG B 1 169 ? -5.133 -3.031 9.766 1 90.56 169 ARG B N 1
ATOM 3130 C CA . ARG B 1 169 ? -5.191 -3.998 10.859 1 90.56 169 ARG B CA 1
ATOM 3131 C C . ARG B 1 169 ? -6.633 -4.414 11.141 1 90.56 169 ARG B C 1
ATOM 3133 O O . ARG B 1 169 ? -6.91 -5.59 11.375 1 90.56 169 ARG B O 1
ATOM 3140 N N . ASN B 1 170 ? -7.543 -3.486 11.211 1 90.88 170 ASN B N 1
ATOM 3141 C CA . ASN B 1 170 ? -8.938 -3.768 11.539 1 90.88 170 ASN B CA 1
ATOM 3142 C C . ASN B 1 170 ? -9.547 -4.785 10.578 1 90.88 170 ASN B C 1
ATOM 3144 O O . ASN B 1 170 ? -10.445 -5.535 10.953 1 90.88 170 ASN B O 1
ATOM 3148 N N . PHE B 1 171 ? -9.062 -4.777 9.461 1 94.94 171 PHE B N 1
ATOM 3149 C CA . PHE B 1 171 ? -9.523 -5.738 8.461 1 94.94 171 PHE B CA 1
ATOM 3150 C C . PHE B 1 171 ? -8.781 -7.062 8.609 1 94.94 171 PHE B C 1
ATOM 3152 O O . PHE B 1 171 ? -9.414 -8.117 8.727 1 94.94 171 PHE B O 1
ATOM 3159 N N . TYR B 1 172 ? -7.504 -7.031 8.617 1 95.44 172 TYR B N 1
ATOM 3160 C CA . TYR B 1 172 ? -6.695 -8.242 8.508 1 95.44 172 TYR B CA 1
ATOM 3161 C C . TYR B 1 172 ? -6.75 -9.055 9.797 1 95.44 172 TYR B C 1
ATOM 3163 O O . TYR B 1 172 ? -6.602 -10.281 9.766 1 95.44 172 TYR B O 1
ATOM 3171 N N . GLU B 1 173 ? -7.051 -8.383 10.891 1 94.44 173 GLU B N 1
ATOM 3172 C CA . GLU B 1 173 ? -7.117 -9.062 12.18 1 94.44 173 GLU B CA 1
ATOM 3173 C C . GLU B 1 173 ? -8.281 -10.047 12.227 1 94.44 173 GLU B C 1
ATOM 3175 O O . GLU B 1 173 ? -8.305 -10.961 13.055 1 94.44 173 GLU B O 1
ATOM 3180 N N . LEU B 1 174 ? -9.227 -9.906 11.367 1 95 174 LEU B N 1
ATOM 3181 C CA . LEU B 1 174 ? -10.359 -10.82 11.281 1 95 174 LEU B CA 1
ATOM 3182 C C . LEU B 1 174 ? -9.906 -12.195 10.805 1 95 174 LEU B C 1
ATOM 3184 O O . LEU B 1 174 ? -10.641 -13.18 10.961 1 95 174 LEU B O 1
ATOM 3188 N N . TYR B 1 175 ? -8.727 -12.219 10.289 1 96.38 175 TYR B N 1
ATOM 3189 C CA . TYR B 1 175 ? -8.32 -13.445 9.602 1 96.38 175 TYR B CA 1
ATOM 3190 C C . TYR B 1 175 ? -7.07 -14.039 10.242 1 96.38 175 TYR B C 1
ATOM 3192 O O . TYR B 1 175 ? -6.457 -14.953 9.688 1 96.38 175 TYR B O 1
ATOM 3200 N N . VAL B 1 176 ? -6.641 -13.5 11.203 1 94.81 176 VAL B N 1
ATOM 3201 C CA . VAL B 1 176 ? -5.512 -14.031 11.961 1 94.81 176 VAL B CA 1
ATOM 3202 C C . VAL B 1 176 ? -5.91 -14.234 13.422 1 94.81 176 VAL B C 1
ATOM 3204 O O . VAL B 1 176 ? -6.699 -13.461 13.969 1 94.81 176 VAL B O 1
ATOM 3207 N N . PRO B 1 177 ? -5.484 -15.359 13.961 1 88.12 177 PRO B N 1
ATOM 3208 C CA . PRO B 1 177 ? -5.746 -15.539 15.391 1 88.12 177 PRO B CA 1
ATOM 3209 C C . PRO B 1 177 ? -5.008 -14.523 16.25 1 88.12 177 PRO B C 1
ATOM 3211 O O . PRO B 1 177 ? -3.805 -14.312 16.078 1 88.12 177 P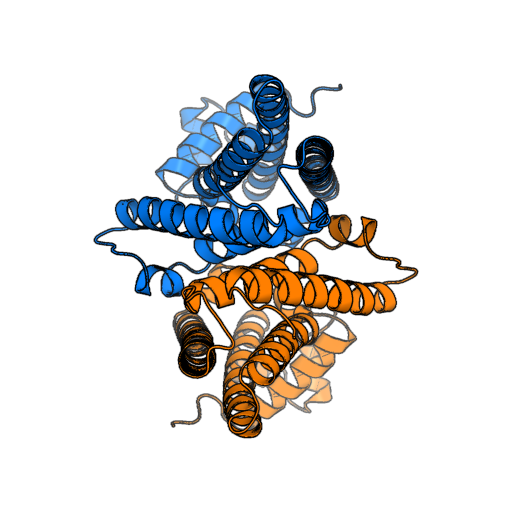RO B O 1
ATOM 3214 N N . SER B 1 178 ? -5.789 -13.602 16.906 1 81.19 178 SER B N 1
ATOM 3215 C CA . SER B 1 178 ? -5.078 -12.625 17.734 1 81.19 178 SER B CA 1
ATOM 3216 C C . SER B 1 178 ? -5.812 -12.375 19.047 1 81.19 178 SER B C 1
ATOM 3218 O O . SER B 1 178 ? -7.043 -12.336 19.078 1 81.19 178 SER B O 1
ATOM 3220 N N . LYS B 1 179 ? -4.949 -12.352 20.109 1 78.12 179 LYS B N 1
ATOM 3221 C CA . LYS B 1 179 ? -5.461 -12.047 21.438 1 78.12 179 LYS B CA 1
ATOM 3222 C C . LYS B 1 179 ? -5.117 -10.617 21.844 1 78.12 179 LYS B C 1
ATOM 3224 O O . LYS B 1 179 ? -5.773 -10.031 22.703 1 78.12 179 LYS B O 1
ATOM 3229 N N . ASN B 1 180 ? -3.988 -10.227 21.312 1 83.69 180 ASN B N 1
ATOM 3230 C CA . ASN B 1 180 ? -3.508 -8.875 21.578 1 83.69 180 ASN B CA 1
ATOM 3231 C C . ASN B 1 180 ? -2.68 -8.344 20.406 1 83.69 180 ASN B C 1
ATOM 3233 O O . ASN B 1 180 ? -2.51 -9.023 19.391 1 83.69 180 ASN B O 1
ATOM 3237 N N . GLU B 1 181 ? -2.225 -7.082 20.531 1 80.38 181 GLU B N 1
ATOM 3238 C CA . GLU B 1 181 ? -1.526 -6.395 19.453 1 80.38 181 GLU B CA 1
ATOM 3239 C C . GLU B 1 181 ? -0.236 -7.121 19.078 1 80.38 181 GLU B C 1
ATOM 3241 O O . GLU B 1 181 ? 0.088 -7.258 17.891 1 80.38 181 GLU B O 1
ATOM 3246 N N . GLU B 1 182 ? 0.51 -7.512 20.078 1 80.75 182 GLU B N 1
ATOM 3247 C CA . GLU B 1 182 ? 1.777 -8.188 19.828 1 80.75 182 GLU B CA 1
ATOM 3248 C C . GLU B 1 182 ? 1.557 -9.516 19.109 1 80.75 182 GLU B C 1
ATOM 3250 O O . GLU B 1 182 ? 2.256 -9.836 18.141 1 80.75 182 GLU B O 1
ATOM 3255 N N . THR B 1 183 ? 0.641 -10.164 19.5 1 89.62 183 THR B N 1
ATOM 3256 C CA . THR B 1 183 ? 0.32 -11.445 18.891 1 89.62 183 THR B CA 1
ATOM 3257 C C . THR B 1 183 ? -0.22 -11.25 17.469 1 89.62 183 THR B C 1
ATOM 3259 O O . THR B 1 183 ? 0.084 -12.031 16.562 1 89.62 183 THR B O 1
ATOM 3262 N N . TYR B 1 184 ? -0.873 -10.18 17.312 1 91.75 184 TYR B N 1
ATOM 3263 C CA . TYR B 1 184 ? -1.407 -9.891 15.977 1 91.75 184 TYR B CA 1
ATOM 3264 C C . TYR B 1 184 ? -0.284 -9.648 14.977 1 91.75 184 TYR B C 1
ATOM 3266 O O . TYR B 1 184 ? -0.279 -10.234 13.891 1 91.75 184 TYR B O 1
ATOM 3274 N N . THR B 1 185 ? 0.628 -8.812 15.398 1 92.19 185 THR B N 1
ATOM 3275 C CA . THR B 1 185 ? 1.699 -8.43 14.484 1 92.19 185 THR B CA 1
ATOM 3276 C C . THR B 1 185 ? 2.484 -9.656 14.031 1 92.19 185 THR B C 1
ATOM 3278 O O . THR B 1 185 ? 2.754 -9.812 12.836 1 92.19 185 THR B O 1
ATOM 3281 N N . LYS B 1 186 ? 2.768 -10.477 14.953 1 94.06 186 LYS B N 1
ATOM 3282 C CA . LYS B 1 186 ? 3.525 -11.688 14.648 1 94.06 186 LYS B CA 1
ATOM 3283 C C . LYS B 1 186 ? 2.734 -12.609 13.727 1 94.06 186 LYS B C 1
ATOM 3285 O O . LYS B 1 186 ? 3.273 -13.125 12.75 1 94.06 186 LYS B O 1
ATOM 3290 N N . GLU B 1 187 ? 1.507 -12.82 14.047 1 96 187 GLU B N 1
ATOM 3291 C CA . GLU B 1 187 ? 0.663 -13.719 13.258 1 96 187 GLU B CA 1
ATOM 3292 C C . GLU B 1 187 ? 0.374 -13.133 11.875 1 96 187 GLU B C 1
ATOM 3294 O O . GLU B 1 187 ? 0.299 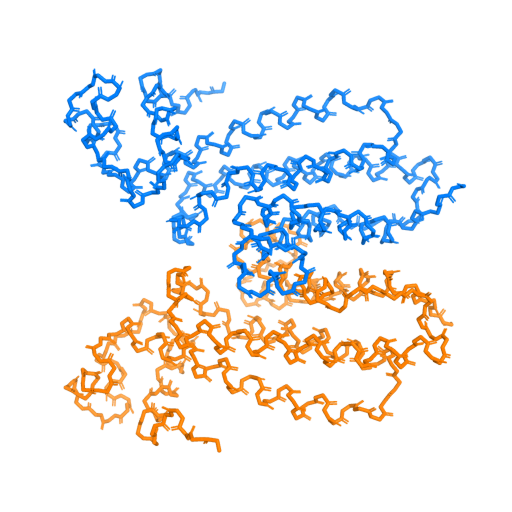-13.875 10.891 1 96 187 GLU B O 1
ATOM 3299 N N . ALA B 1 188 ? 0.183 -11.875 11.836 1 96.69 188 ALA B N 1
ATOM 3300 C CA . ALA B 1 188 ? -0.046 -11.211 10.562 1 96.69 188 ALA B CA 1
ATOM 3301 C C . ALA B 1 188 ? 1.182 -11.312 9.664 1 96.69 188 ALA B C 1
ATOM 3303 O O . ALA B 1 188 ? 1.061 -11.586 8.469 1 96.69 188 ALA B O 1
ATOM 3304 N N . GLU B 1 189 ? 2.316 -11.062 10.281 1 97.25 189 GLU B N 1
ATOM 3305 C CA . GLU B 1 189 ? 3.568 -11.188 9.539 1 97.25 189 GLU B CA 1
ATOM 3306 C C . GLU B 1 189 ? 3.746 -12.594 8.984 1 97.25 189 GLU B C 1
ATOM 3308 O O . GLU B 1 189 ? 4.113 -12.773 7.82 1 97.25 189 GLU B O 1
ATOM 3313 N N . LYS B 1 190 ? 3.498 -13.531 9.789 1 97.31 190 LYS B N 1
ATOM 3314 C CA . LYS B 1 190 ? 3.613 -14.922 9.375 1 97.31 190 LYS B CA 1
ATOM 3315 C C . LYS B 1 190 ? 2.656 -15.242 8.234 1 97.31 190 LYS B C 1
ATOM 3317 O O . LYS B 1 190 ? 3.043 -15.875 7.246 1 97.31 190 LYS B O 1
ATOM 3322 N N . LYS B 1 191 ? 1.485 -14.836 8.359 1 97.75 191 LYS B N 1
ATOM 3323 C CA . LYS B 1 191 ? 0.455 -15.141 7.375 1 97.75 191 LYS B CA 1
ATOM 3324 C C . LYS B 1 191 ? 0.771 -14.492 6.027 1 97.75 191 LYS B C 1
ATOM 3326 O O . LYS B 1 191 ? 0.691 -15.141 4.984 1 97.75 191 LYS B O 1
ATOM 3331 N N . ILE B 1 192 ? 1.113 -13.211 6.062 1 98.12 192 ILE B N 1
ATOM 3332 C CA . ILE B 1 192 ? 1.373 -12.523 4.805 1 98.12 192 ILE B CA 1
ATOM 3333 C C . ILE B 1 192 ? 2.639 -13.078 4.156 1 98.12 192 ILE B C 1
ATOM 3335 O O . ILE B 1 192 ? 2.727 -13.18 2.932 1 98.12 192 ILE B O 1
ATOM 3339 N N . ARG B 1 193 ? 3.592 -13.367 4.996 1 98.25 193 ARG B N 1
ATOM 3340 C CA . ARG B 1 193 ? 4.809 -13.984 4.473 1 98.25 193 ARG B CA 1
ATOM 3341 C C . ARG B 1 193 ? 4.492 -15.289 3.752 1 98.25 193 ARG B C 1
ATOM 3343 O O . ARG B 1 193 ? 4.988 -15.531 2.65 1 98.25 193 ARG B O 1
ATOM 3350 N N . MET B 1 194 ? 3.699 -16.094 4.32 1 97.44 194 MET B N 1
ATOM 3351 C CA . MET B 1 194 ? 3.32 -17.375 3.727 1 97.44 194 MET B CA 1
ATOM 3352 C C . MET B 1 194 ? 2.568 -17.172 2.416 1 97.44 194 MET B C 1
ATOM 3354 O O . MET B 1 194 ? 2.844 -17.844 1.422 1 97.44 194 MET B O 1
ATOM 3358 N N . ASN B 1 195 ? 1.675 -16.266 2.445 1 96.69 195 ASN B N 1
ATOM 3359 C CA . ASN B 1 195 ? 0.909 -15.977 1.237 1 96.69 195 ASN B CA 1
ATOM 3360 C C . ASN B 1 195 ? 1.812 -15.492 0.104 1 96.69 195 ASN B C 1
ATOM 3362 O O . ASN B 1 195 ? 1.618 -15.875 -1.052 1 96.69 195 ASN B O 1
ATOM 3366 N N . LEU B 1 196 ? 2.732 -14.633 0.443 1 98.25 196 LEU B N 1
ATOM 3367 C CA . LEU B 1 196 ? 3.635 -14.086 -0.563 1 98.25 196 LEU B CA 1
ATOM 3368 C C . LEU B 1 196 ? 4.562 -15.164 -1.106 1 98.25 196 LEU B C 1
ATOM 3370 O O . LEU B 1 196 ? 4.867 -15.18 -2.301 1 98.25 196 LEU B O 1
ATOM 3374 N N . LEU B 1 197 ? 5.004 -16.016 -0.204 1 97.69 197 LEU B N 1
ATOM 3375 C CA . LEU B 1 197 ? 5.816 -17.141 -0.665 1 97.69 197 LEU B CA 1
ATOM 3376 C C . LEU B 1 197 ? 5.039 -18 -1.656 1 97.69 197 LEU B C 1
ATOM 3378 O O . LEU B 1 197 ? 5.535 -18.297 -2.742 1 97.69 197 LEU B O 1
ATOM 3382 N N . LEU B 1 198 ? 3.824 -18.328 -1.334 1 95.5 198 LEU B N 1
ATOM 3383 C CA . LEU B 1 198 ? 2.992 -19.141 -2.211 1 95.5 198 LEU B CA 1
ATOM 3384 C C . LEU B 1 198 ? 2.754 -18.438 -3.543 1 95.5 198 LEU B C 1
ATOM 3386 O O . LEU B 1 198 ? 2.9 -19.047 -4.605 1 95.5 198 LEU B O 1
ATOM 3390 N N . SER B 1 199 ? 2.436 -17.203 -3.492 1 96.25 199 SER B N 1
ATOM 3391 C CA . SER B 1 199 ? 2.09 -16.438 -4.688 1 96.25 199 SER B CA 1
ATOM 3392 C C . SER B 1 199 ? 3.301 -16.25 -5.594 1 96.25 199 SER B C 1
ATOM 3394 O O . SER B 1 199 ? 3.207 -16.422 -6.812 1 96.25 199 SER B O 1
ATOM 3396 N N . VAL B 1 200 ? 4.434 -15.828 -5 1 97.25 200 VAL B N 1
ATOM 3397 C CA . VAL B 1 200 ? 5.633 -15.562 -5.785 1 97.25 200 VAL B CA 1
ATOM 3398 C C . VAL B 1 200 ? 6.145 -16.859 -6.406 1 97.25 200 VAL B C 1
ATOM 3400 O O . VAL B 1 200 ? 6.504 -16.891 -7.586 1 97.25 200 VAL B O 1
ATOM 3403 N N . PHE B 1 201 ? 6.121 -17.922 -5.691 1 96.38 201 PHE B N 1
ATOM 3404 C CA . PHE B 1 201 ? 6.621 -19.188 -6.234 1 96.38 201 PHE B CA 1
ATOM 3405 C C . PHE B 1 201 ? 5.668 -19.734 -7.285 1 96.38 201 PHE B C 1
ATOM 3407 O O . PHE B 1 201 ? 6.102 -20.375 -8.25 1 96.38 201 PHE B O 1
ATOM 3414 N N . ALA B 1 202 ? 4.371 -19.531 -7.094 1 94.19 202 ALA B N 1
ATOM 3415 C CA . ALA B 1 202 ? 3.408 -19.938 -8.117 1 94.19 202 ALA B CA 1
ATOM 3416 C C . ALA B 1 202 ? 3.68 -19.219 -9.438 1 94.19 202 ALA B C 1
ATOM 3418 O O . ALA B 1 202 ? 3.707 -19.859 -10.492 1 94.19 202 ALA B O 1
ATOM 3419 N N . ILE B 1 203 ? 3.957 -17.922 -9.391 1 94.5 203 ILE B N 1
ATOM 3420 C CA . ILE B 1 203 ? 4.105 -17.156 -10.625 1 94.5 203 ILE B CA 1
ATOM 3421 C C . ILE B 1 203 ? 5.473 -17.438 -11.242 1 94.5 203 ILE B C 1
ATOM 3423 O O . ILE B 1 203 ? 5.691 -17.172 -12.43 1 94.5 203 ILE B O 1
ATOM 3427 N N . LEU B 1 204 ? 6.352 -17.922 -10.398 1 95.69 204 LEU B N 1
ATOM 3428 C CA . LEU B 1 204 ? 7.656 -18.328 -10.898 1 95.69 204 LEU B CA 1
ATOM 3429 C C . LEU B 1 204 ? 7.582 -19.703 -11.539 1 95.69 204 LEU B C 1
ATOM 3431 O O . LEU B 1 204 ? 8.523 -20.141 -12.211 1 95.69 204 LEU B O 1
ATOM 3435 N N . GLY B 1 205 ? 6.469 -20.359 -11.406 1 93.38 205 GLY B N 1
ATOM 3436 C CA . GLY B 1 205 ? 6.332 -21.719 -11.914 1 93.38 205 GLY B CA 1
ATOM 3437 C C . GLY B 1 205 ? 7.211 -22.719 -11.195 1 93.38 205 GLY B C 1
ATOM 3438 O O . GLY B 1 205 ? 7.777 -23.625 -11.82 1 93.38 205 GLY B O 1
ATOM 3439 N N . TYR B 1 206 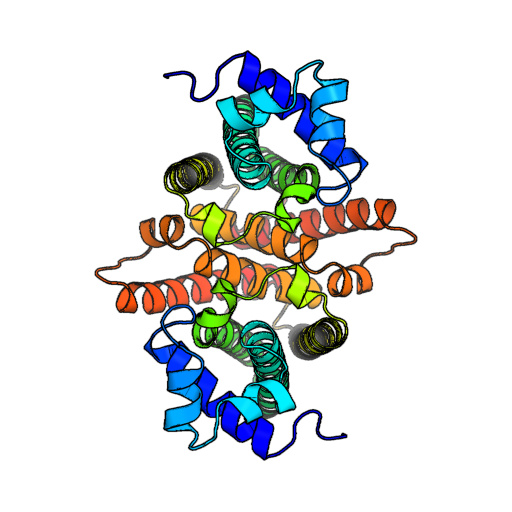? 7.387 -22.406 -9.898 1 90.31 206 TYR B N 1
ATOM 3440 C CA . TYR B 1 206 ? 8.203 -23.297 -9.078 1 90.31 206 TYR B CA 1
ATOM 3441 C C . TYR B 1 206 ? 7.438 -24.578 -8.742 1 90.31 206 TYR B C 1
ATOM 3443 O O . TYR B 1 206 ? 6.297 -24.516 -8.273 1 90.31 206 TYR B O 1
ATOM 3451 N N . VAL B 1 207 ? 7.902 -25.734 -9.148 1 76.94 207 VAL B N 1
ATOM 3452 C CA . VAL B 1 207 ? 7.352 -27.031 -8.805 1 76.94 207 VAL B CA 1
ATOM 3453 C C . VAL B 1 207 ? 8.312 -27.766 -7.863 1 76.94 207 VAL B C 1
ATOM 3455 O O . VAL B 1 207 ? 9.469 -28.016 -8.219 1 76.94 207 VAL B O 1
ATOM 3458 N N . ALA B 1 208 ? 7.895 -27.672 -6.551 1 65.06 208 ALA B N 1
ATOM 3459 C CA . ALA B 1 208 ? 8.758 -28.344 -5.586 1 65.06 208 ALA B CA 1
ATOM 3460 C C . ALA B 1 208 ? 8.945 -29.812 -5.953 1 65.06 208 ALA B C 1
ATOM 3462 O O . ALA B 1 208 ? 8.008 -30.469 -6.418 1 65.06 208 ALA B O 1
ATOM 3463 N N . ASP B 1 209 ? 10.102 -30.281 -6.137 1 52.5 209 ASP B N 1
ATOM 3464 C CA . ASP B 1 209 ? 10.328 -31.719 -6.262 1 52.5 209 ASP B CA 1
ATOM 3465 C C . ASP B 1 209 ? 9.773 -32.469 -5.055 1 52.5 209 ASP B C 1
ATOM 3467 O O . ASP B 1 209 ? 9.734 -31.938 -3.947 1 52.5 209 ASP B O 1
#

Secondary structure (DSSP, 8-state):
---SS-HHHHHHHHHHHHHHHHH-STT--HHHHHHHHT--HHHHHHHTSSHHHHHHHHHHHHHHHHHHHHHHHHHHTTTS-HHHHHHHHHHHHHHHHHHTGGGGGT--HHHHTSHHHHHHHHHHHHHHHHHHHHHHHHHHHHTS------HHHHHHHHHHHHHHHHHTHHHHGGGS--SSHHHHHHHHHHHHHHHHHHHHHHHHT----/---SS-HHHHHHHHHHHHHHHHH-STT--HHHHHHHHT--HHHHHHHTSSHHHHHHHHHHHHHHHHHHHHHHHHHHTTTS-HHHHHHHHHHHHHHHHHHTGGGGGT--HHHHTSHHHHHHHHHHHHHHHHHHHHHHHHHHHHTS------HHHHHHHHHHHHHHHHHTHHHHGGGS--SSHHHHHHHHHHHHHHHHHHHHHHHTT----

Radius of gyration: 22.81 Å; Cα contacts (8 Å, |Δi|>4): 398; chains: 2; bounding box: 60×62×50 Å

pLDDT: mean 91.55, std 9.51, range [33.94, 98.56]

InterPro domains:
  IPR001647 DNA-binding HTH domain, TetR-type [PF00440] (12-55)
  IPR001647 DNA-binding HTH domain, TetR-type [PR00455] (12-25)
  IPR001647 DNA-binding HTH domain, TetR-type [PR00455] (33-56)
  IPR001647 DNA-binding HTH domain, TetR-type [PS50977] (6-66)
  IPR009057 Homedomain-like superfamily [SSF46689] (4-77)
  IPR023772 DNA-binding HTH domain, TetR-type, conserved site [PS01081] (24-55)
  IPR036271 Tetracyclin repressor-like, C-terminal domain superfamily [SSF48498] (82-177)
  IPR041474 HTH-type transcriptional repressor NicS, C-terminal [PF17938] (82-175)
  IPR050109 HTH-type, TetR-like transcriptional regulator [PTHR30328] (10-197)

Foldseek 3Di:
DPDPDDPLLVLLLVQQLVVCLVQNDVRDDLVNSCVVSVHDSVVCCVRQNDSLRSLLVSLLVLLVVLLVVVVVVLVVCVPDQLLVSVLVLLLSLLVSCLSSVSSVVRCDPVSCPDPSNVVSVVVSLVSQQVSQQVSLVRCVVVPQFVDRDRSSVLSCCSNVQSNCCSVPVVPCVVPFDDDDDVRSSVRSSVVSSVVSSVVVCVNRVGDDD/DPDPDDPLLVLLLVQQLVVCLVQNDVRDDLVNSCVVSVHDSVVCCVRQNDSLRSLLVSLLVLLQVLLVVVVVVLVVCVPDQLLVSVLVLLLSLLVSCLSSVSSVVRCDPVSCPDPSNVVSVVVSLVSQQVSQQVSLVRCVVVPQFVDRDRSSVLSCCSNVQSNCCSVPVVPCVVPFDDDDDVRSSVRSSVVSSVVSSVVVCVNRVGDDD

Sequence (418 aa):
MRKRFTEKQIHILDIAEELIAKKGYEGTSVRDICSKANINVAMISYYFGSKEKMMTYLYQYRVLKTREKFSEFADTINDGKPEMQMKEMIKYIVSQLFKYNYFHGFVTQELRHTENLKDELLDFYQLFVKKLDEVIKKGVASGVFTFTPKPEDILTTIIGSTLFVIRNRNFYELYVPSKNEETYTKEAEKKIRMNLLLSVFAILGYVADMRKRFTEKQIHILDIAEELIAKKGYEGTSVRDICSKANINVAMISYYFGSKEKMMTYLYQYRVLKTREKFSEFADTINDGKPEMQMKEMIKYIVSQLFKYNYFHGFVTQELRHTENLKDELLDFYQLFVKKLDEVIKKGVASGVFTFTPKPEDILTTIIGSTLFVIRNRNFYELYVPSKNEETYTKEAEKKIRMNLLLSVFAILGYVAD

Nearest PDB structures (foldseek):
  5mym-assembly2_C  TM=7.084E-01  e=6.634E-05  Mycobacterium tuberculosis H37Rv
  3qpl-assembly1_A  TM=7.268E-01  e=9.484E-05  Mycobacterium tuberculosis
  5nim-assembly1_A  TM=7.186E-01  e=7.932E-05  Mycobacterium tuberculosis
  2id6-assembly1_A-2  TM=6.192E-01  e=3.395E-05  Thermotoga maritima
  3ih3-assembly1_A  TM=6.071E-01  e=4.438E-05  Thermotoga maritima